Protein AF-A0A3N2P5W1-F1 (afdb_monomer_lite)

Radius of gyration: 29.08 Å; chains: 1; bounding box: 72×77×78 Å

Foldseek 3Di:
DDDDDDFFFDKDFDPQDRLQQWHFDFDPQQQQALDQEREPPPDDDRHQGNCLFPQCNRPRTHTGGDPLQNSRSMFGLWAKEKEAELQALFIFIDIDAQPPADKAQDPPVPRQWIWGFCQVVLVVRCVLQLFQDKAWLVDGDDSRDDTQTFPNPADPPDDSVVNRVRSSNSSSSCRLNRYTYIHGYNDHDDDDDLQVLVLLVLLLCLLQVWKWKWWWFQDPVGTFIATATEHAPFFDDLDRPDTDPDDSCNSPRQDPLNRHACRLVRLLQPFAFAFDPPDDGAFAGDRDDPVVVRVQQVCLQADPVPRHGARGKMWIRARNDTDIWHKHFPAWDWDWDQDSRSHIYTYTGTGIGTPDGDDDGPRGHGTFDWDFDPQQDPPDQKGFDPQDPPPDQRDCCPPQCNRPRIHHDPAADPQQSPSRIQTQKAWEWEDQSHFKIKIWIWHADPFAIKIWIWIWTQDPVSTIDTDDTDIDTDGHDQFDFQDADPVRWTKGADDPSQAQQVCLVVVPAGLLLKAFSHPGHGDDLCSNRVMDTDPDPPPRSSSRSLRVQQRSGRSRYTYIHNDQQPRHAPQSVCLNLVLVQKKKKKKKAAQPVCPSVSVDDHGMAIAMEIAHAPPDDDHDDVRHRRDVSRRRVVRSSCVSVRLSRNADSPSRDDRDRGGCSPTDDAPRCVVLNVVVNVVVHPWMWMWMDGHQKIWIWTQDPVGIDTQAIDSYSVVRVVVVVD

Secondary structure (DSSP, 8-state):
------SSS-EEE-TTTTTSSEEEEEPHHHHH-S-SEEE--TTPPP-SPPTT-TTTTTSSEEEEE-GGGTTSSEEE--EEEEEEETTT--EEEEEE-TTSS--EE-GGGTSSSEEE--HHHHHHHHHHTT-SEEEESSSTT-TT---EEPPTT--TTS-HHHHHHHHHHHHHHTGGGSEEEEEEESSPPPP--HHHHHHHHHHHHHHHT-EEEEEEEEETTEEEEEEEEE-TTPPPPS---S-BSSHHHHHHHS-HHHHHTTHHHHTTTSPPEEEPTT----SSPPP--HHHHHHHHHHHTB-TTT--B-SEEEEEEETTEEEEEEEEEEEEEEEEEE-TTSPEEEEEEEEEEESSPPPPPTTEEEEPPEEEPTTB-SSSSEEE-TTS-TTSPPPTT-TTTTTSSEEE-SS--TTTTT--EEES-EEEEEE-SSSEEEEEEEEE-SSEEEEEEEEEEE-TTS-EEEEEEEEEEEE---PPEEEE-TTSPEEEE--GGG-GGGGGGGGTS-GGGEEETTTTPBPPHHHHHTEEE-SSTTS-HHHHHHHHHHTT-GGGEEEEEE-------HHHHHHHHHHTT-EEEEEEEE-GGGTT-TTS--SEEEEEEEE-TTPPP---SS--BSSHHHHHHHHHHTHHHHHHTTS-SSTTSPPP--EESSPPP---HHHHHHHHHHHTTTS-EEEEEETTEEEEEEE-SS-EEEEEEESSHHHHHHHTT-

Structure (mmCIF, N/CA/C/O backbone):
data_AF-A0A3N2P5W1-F1
#
_entry.id   AF-A0A3N2P5W1-F1
#
loop_
_atom_site.group_PDB
_atom_site.id
_atom_site.type_symbol
_atom_site.label_atom_id
_atom_site.label_alt_id
_atom_site.label_comp_id
_atom_site.label_asym_id
_atom_site.label_entity_id
_atom_site.label_seq_id
_atom_site.pdbx_PDB_ins_code
_atom_site.Cartn_x
_atom_site.Cartn_y
_atom_site.Cartn_z
_atom_site.occupancy
_atom_site.B_iso_or_equiv
_atom_site.auth_seq_id
_atom_site.auth_comp_id
_atom_site.auth_asym_id
_atom_site.auth_atom_id
_atom_site.pdbx_PDB_model_num
ATOM 1 N N . MET A 1 1 ? 8.142 -7.624 -35.725 1.00 35.59 1 MET A N 1
ATOM 2 C CA . MET A 1 1 ? 9.395 -7.797 -36.490 1.00 35.59 1 MET A CA 1
ATOM 3 C C . MET A 1 1 ? 10.245 -8.827 -35.766 1.00 35.59 1 MET A C 1
ATOM 5 O O . MET A 1 1 ? 10.640 -8.575 -34.638 1.00 35.59 1 MET A O 1
ATOM 9 N N . THR A 1 2 ? 10.423 -10.011 -36.344 1.00 38.66 2 THR A N 1
ATOM 10 C CA . THR A 1 2 ? 11.140 -11.145 -35.737 1.00 38.66 2 THR A CA 1
ATOM 11 C C . THR A 1 2 ? 12.402 -11.414 -36.553 1.00 38.66 2 THR A C 1
ATOM 13 O O . THR A 1 2 ? 12.304 -11.964 -37.647 1.00 38.66 2 THR A O 1
ATOM 16 N N . GLY A 1 3 ? 13.564 -10.981 -36.061 1.00 31.95 3 GLY A N 1
ATOM 17 C CA . GLY A 1 3 ? 14.859 -11.426 -36.583 1.00 31.95 3 GLY A CA 1
ATOM 18 C C . GLY A 1 3 ? 15.186 -12.828 -36.063 1.00 31.95 3 GLY A C 1
ATOM 19 O O . GLY A 1 3 ? 14.864 -13.141 -34.916 1.00 31.95 3 GLY A O 1
ATOM 20 N N . GLU A 1 4 ? 15.774 -13.669 -36.916 1.00 35.03 4 GLU A N 1
ATOM 21 C CA . GLU A 1 4 ? 16.255 -15.012 -36.570 1.00 35.03 4 GLU A CA 1
ATOM 22 C C . GLU A 1 4 ? 17.248 -14.961 -35.399 1.00 35.03 4 GLU A C 1
ATOM 24 O O . GLU A 1 4 ? 18.178 -14.154 -35.380 1.00 35.03 4 GLU A O 1
ATOM 29 N N . ALA A 1 5 ? 17.018 -15.815 -34.400 1.00 38.22 5 ALA A N 1
ATOM 30 C CA . ALA A 1 5 ? 17.811 -15.893 -33.181 1.00 38.22 5 ALA A CA 1
ATOM 31 C C . ALA A 1 5 ? 19.164 -16.577 -33.445 1.00 38.22 5 ALA A C 1
ATOM 33 O O . ALA A 1 5 ? 19.207 -17.772 -33.730 1.00 38.22 5 ALA A O 1
ATOM 34 N N . SER A 1 6 ? 20.263 -15.832 -33.307 1.00 40.81 6 SER A N 1
ATOM 35 C CA . SER A 1 6 ? 21.583 -16.411 -33.042 1.00 40.81 6 SER A CA 1
ATOM 36 C C . SER A 1 6 ? 21.656 -16.950 -31.606 1.00 40.81 6 SER A C 1
ATOM 38 O O . SER A 1 6 ? 20.957 -16.444 -30.729 1.00 40.81 6 SER A O 1
ATOM 40 N N . ASP A 1 7 ? 22.525 -17.941 -31.384 1.00 55.56 7 ASP A N 1
ATOM 41 C CA . ASP A 1 7 ? 22.928 -18.546 -30.102 1.00 55.56 7 ASP A CA 1
ATOM 42 C C . ASP A 1 7 ? 22.951 -17.565 -28.906 1.00 55.56 7 ASP A C 1
ATOM 44 O O . ASP A 1 7 ? 23.945 -16.887 -28.660 1.00 55.56 7 ASP A O 1
ATOM 48 N N . GLY A 1 8 ? 21.864 -17.512 -28.129 1.00 65.12 8 GLY A N 1
ATOM 49 C CA . GLY A 1 8 ? 21.804 -16.804 -26.842 1.00 65.12 8 GLY A CA 1
ATOM 50 C C . GLY A 1 8 ? 21.804 -15.261 -26.901 1.00 65.12 8 GLY A C 1
ATOM 51 O O . GLY A 1 8 ? 22.108 -14.642 -27.922 1.00 65.12 8 GLY A O 1
ATOM 52 N N . PRO A 1 9 ? 21.408 -14.590 -25.801 1.00 80.12 9 PRO A N 1
ATOM 53 C CA . PRO A 1 9 ? 21.517 -13.138 -25.685 1.00 80.12 9 PRO A CA 1
ATOM 54 C C . PRO A 1 9 ? 22.999 -12.716 -25.650 1.00 80.12 9 PRO A C 1
ATOM 56 O O . PRO A 1 9 ? 23.817 -13.434 -25.074 1.00 80.12 9 PRO A O 1
ATOM 59 N N . PRO A 1 10 ? 23.379 -11.541 -26.188 1.00 88.62 10 PRO A N 1
ATOM 60 C CA . PRO A 1 10 ? 24.754 -11.071 -26.075 1.00 88.62 10 PRO A CA 1
ATOM 61 C C . PRO A 1 10 ? 25.145 -10.909 -24.604 1.00 88.62 10 PRO A C 1
ATOM 63 O O . PRO A 1 10 ? 24.388 -10.351 -23.806 1.00 88.62 10 PRO A O 1
ATOM 66 N N . VAL A 1 11 ? 26.336 -11.380 -24.246 1.00 92.00 11 VAL A N 1
ATOM 67 C CA . VAL A 1 11 ? 26.867 -11.282 -22.885 1.00 92.00 11 VAL A CA 1
ATOM 68 C C . VAL A 1 11 ? 28.130 -10.436 -22.896 1.00 92.00 11 VAL A C 1
ATOM 70 O O . VAL A 1 11 ? 29.048 -10.680 -23.675 1.00 92.00 11 VAL A O 1
ATOM 73 N N . VAL A 1 12 ? 28.186 -9.453 -22.003 1.00 92.38 12 VAL A N 1
ATOM 74 C CA . VAL A 1 12 ? 29.345 -8.576 -21.814 1.00 92.38 12 VAL A CA 1
ATOM 75 C C . VAL A 1 12 ? 30.035 -8.887 -20.490 1.00 92.38 12 VAL A C 1
ATOM 77 O O . VAL A 1 12 ? 29.418 -9.403 -19.553 1.00 92.38 12 VAL A O 1
ATOM 80 N N . LEU A 1 13 ? 31.324 -8.563 -20.387 1.00 92.81 13 LEU A N 1
ATOM 81 C CA . LEU A 1 13 ? 32.002 -8.555 -19.093 1.00 92.81 13 LEU A CA 1
ATOM 82 C C . LEU A 1 13 ? 31.362 -7.492 -18.203 1.00 92.81 13 LEU A C 1
ATOM 84 O O . LEU A 1 13 ? 31.030 -6.403 -18.664 1.00 92.81 13 LEU A O 1
ATOM 88 N N . CYS A 1 14 ? 31.167 -7.813 -16.927 1.00 89.19 14 CYS A N 1
ATOM 89 C CA . CYS A 1 14 ? 30.630 -6.859 -15.972 1.00 89.19 14 CYS A CA 1
ATOM 90 C C . CYS A 1 14 ? 31.657 -5.737 -15.749 1.00 89.19 14 CYS A C 1
ATOM 92 O O . CYS A 1 14 ? 32.691 -6.009 -15.137 1.00 89.19 14 CYS A O 1
ATOM 94 N N . PRO A 1 15 ? 31.375 -4.485 -16.156 1.00 84.88 15 PRO A N 1
ATOM 95 C CA . PRO A 1 15 ? 32.324 -3.386 -15.978 1.00 84.88 15 PRO A CA 1
ATOM 96 C C . PRO A 1 15 ? 32.477 -2.983 -14.505 1.00 84.88 15 PRO A C 1
ATOM 98 O O . PRO A 1 15 ? 33.428 -2.313 -14.139 1.00 84.88 15 PRO A O 1
ATOM 101 N N . SER A 1 16 ? 31.541 -3.380 -13.634 1.00 84.88 16 SER A N 1
ATOM 102 C CA . SER A 1 16 ? 31.620 -3.087 -12.197 1.00 84.88 16 SER A CA 1
ATOM 103 C C . SER A 1 16 ? 32.620 -3.973 -11.449 1.00 84.88 16 SER A C 1
ATOM 105 O O . SER A 1 16 ? 32.934 -3.677 -10.301 1.00 84.88 16 SER A O 1
ATOM 107 N N . CYS A 1 17 ? 33.060 -5.087 -12.039 1.00 88.38 17 CYS A N 1
ATOM 108 C CA . CYS A 1 17 ? 33.996 -6.016 -11.400 1.00 88.38 17 CYS A CA 1
ATOM 109 C C . CYS A 1 17 ? 35.037 -6.589 -12.366 1.00 88.38 17 CYS A C 1
ATOM 111 O O . CYS A 1 17 ? 35.648 -7.605 -12.047 1.00 88.38 17 CYS A O 1
ATOM 113 N N . ASP A 1 18 ? 35.155 -6.029 -13.570 1.00 88.12 18 ASP A N 1
ATOM 114 C CA . ASP A 1 18 ? 36.065 -6.475 -14.629 1.00 88.12 18 ASP A CA 1
ATOM 115 C C . ASP A 1 18 ? 36.065 -7.996 -14.865 1.00 88.12 18 ASP A C 1
ATOM 117 O O . ASP A 1 18 ? 37.100 -8.620 -15.082 1.00 88.12 18 ASP A O 1
ATOM 121 N N . GLY A 1 19 ? 34.891 -8.631 -14.790 1.00 89.44 19 GLY A N 1
ATOM 122 C CA . GLY A 1 19 ? 34.777 -10.081 -14.994 1.00 89.44 19 GLY A CA 1
ATOM 123 C C . GLY A 1 19 ? 35.005 -10.965 -13.764 1.00 89.44 19 GLY A C 1
ATOM 124 O O . GLY A 1 19 ? 34.751 -12.162 -13.844 1.00 89.44 19 GLY A O 1
ATOM 125 N N . LEU A 1 20 ? 35.424 -10.416 -12.621 1.00 89.44 20 LEU A N 1
ATOM 126 C CA . LEU A 1 20 ? 35.848 -11.212 -11.459 1.00 89.44 20 LEU A CA 1
ATOM 127 C C . LEU A 1 20 ? 34.698 -11.778 -10.608 1.00 89.44 20 LEU A C 1
ATOM 129 O O . LEU A 1 20 ? 34.925 -12.640 -9.766 1.00 89.44 20 LEU A O 1
ATOM 133 N N . GLY A 1 21 ? 33.470 -11.275 -10.767 1.00 87.50 21 GLY A N 1
ATOM 134 C CA . GLY A 1 21 ? 32.312 -11.657 -9.939 1.00 87.50 21 GLY A CA 1
ATOM 135 C C . GLY A 1 21 ? 32.306 -11.036 -8.533 1.00 87.50 21 GLY A C 1
ATOM 136 O O . GLY A 1 21 ? 31.271 -10.961 -7.874 1.00 87.50 21 GLY A O 1
ATOM 137 N N . PHE A 1 22 ? 33.420 -10.470 -8.096 1.00 89.62 22 PHE A N 1
ATOM 138 C CA . PHE A 1 22 ? 33.526 -9.648 -6.899 1.00 89.62 22 PHE A CA 1
ATOM 139 C C . PHE A 1 22 ? 34.352 -8.407 -7.220 1.00 89.62 22 PHE A C 1
ATOM 141 O O . PHE A 1 22 ? 35.153 -8.409 -8.152 1.00 89.62 22 PHE A O 1
ATOM 148 N N . ALA A 1 23 ? 34.147 -7.339 -6.463 1.00 86.81 23 ALA A N 1
ATOM 149 C CA . ALA A 1 23 ? 34.974 -6.147 -6.556 1.00 86.81 23 ALA A CA 1
ATOM 150 C C . ALA A 1 23 ? 35.636 -5.900 -5.203 1.00 86.81 23 ALA A C 1
ATOM 152 O O . ALA A 1 23 ? 35.011 -6.072 -4.153 1.00 86.81 23 ALA A O 1
ATOM 153 N N . LEU A 1 24 ? 36.901 -5.482 -5.233 1.00 86.88 24 LEU A N 1
ATOM 154 C CA . LEU A 1 24 ? 37.509 -4.844 -4.075 1.00 86.88 24 LEU A CA 1
ATOM 155 C C . LEU A 1 24 ? 36.925 -3.444 -3.992 1.00 86.88 24 LEU A C 1
ATOM 157 O O . LEU A 1 24 ? 37.276 -2.557 -4.767 1.00 86.88 24 LEU A O 1
ATOM 161 N N . VAL A 1 25 ? 35.985 -3.272 -3.076 1.00 86.75 25 VAL A N 1
ATOM 162 C CA . VAL A 1 25 ? 35.401 -1.967 -2.800 1.00 86.75 25 VAL A CA 1
ATOM 163 C C . VAL A 1 25 ? 36.082 -1.386 -1.577 1.00 86.75 25 VAL A C 1
ATOM 165 O O . VAL A 1 25 ? 36.523 -2.112 -0.678 1.00 86.75 25 VAL A O 1
ATOM 168 N N . ALA A 1 26 ? 36.166 -0.059 -1.534 1.00 87.75 26 ALA A N 1
ATOM 169 C CA . ALA A 1 26 ? 36.530 0.625 -0.309 1.00 87.75 26 ALA A CA 1
ATOM 170 C C . ALA A 1 26 ? 35.594 0.141 0.807 1.00 87.75 26 ALA A C 1
ATOM 172 O O . ALA A 1 26 ? 34.369 0.141 0.652 1.00 87.75 26 ALA A O 1
ATOM 173 N N . CYS A 1 27 ? 36.172 -0.315 1.918 1.00 87.12 27 CYS A N 1
ATOM 174 C CA . CYS A 1 27 ? 35.381 -0.675 3.079 1.00 87.12 27 CYS A CA 1
ATOM 175 C C . CYS A 1 27 ? 34.588 0.558 3.498 1.00 87.12 27 CYS A C 1
ATOM 177 O O . CYS A 1 27 ? 35.136 1.658 3.532 1.00 87.12 27 CYS A O 1
ATOM 179 N N . ARG A 1 28 ? 33.320 0.382 3.878 1.00 86.25 28 ARG A N 1
ATOM 180 C CA . ARG A 1 28 ? 32.465 1.481 4.348 1.00 86.25 28 ARG A CA 1
ATOM 181 C C . ARG A 1 28 ? 33.128 2.306 5.463 1.00 86.25 28 ARG A C 1
ATOM 183 O O . ARG A 1 28 ? 32.796 3.475 5.640 1.00 86.25 28 ARG A O 1
ATOM 190 N N . CYS A 1 29 ? 34.094 1.728 6.186 1.00 88.19 29 CYS A N 1
ATOM 191 C CA . CYS A 1 29 ? 34.827 2.442 7.218 1.00 88.19 29 CYS A CA 1
ATOM 192 C C . CYS A 1 29 ? 35.694 3.597 6.717 1.00 88.19 29 CYS A C 1
ATOM 194 O O . CYS A 1 29 ? 35.937 4.543 7.463 1.00 88.19 29 CYS A O 1
ATOM 196 N N . THR A 1 30 ? 36.141 3.556 5.462 1.00 88.56 30 THR A N 1
ATOM 197 C CA . THR A 1 30 ? 36.951 4.630 4.877 1.00 88.56 30 THR A CA 1
ATOM 198 C C . THR A 1 30 ? 36.124 5.898 4.673 1.00 88.56 30 THR A C 1
ATOM 200 O O . THR A 1 30 ? 36.656 6.992 4.825 1.00 88.56 30 THR A O 1
ATOM 203 N N . SER A 1 31 ? 34.807 5.793 4.449 1.00 83.81 31 SER A N 1
ATOM 204 C CA . SER A 1 31 ? 33.895 6.950 4.428 1.00 83.81 31 SER A CA 1
ATOM 205 C C . SER A 1 31 ? 33.865 7.690 5.771 1.00 83.81 31 SER A C 1
ATOM 207 O O . SER A 1 31 ? 33.692 8.906 5.816 1.00 83.81 31 SER A O 1
ATOM 209 N N . GLY A 1 32 ? 34.049 6.959 6.874 1.00 78.81 32 GLY A N 1
ATOM 210 C CA . GLY A 1 32 ? 34.134 7.516 8.223 1.00 78.81 32 GLY A CA 1
ATOM 211 C C . GLY A 1 32 ? 35.519 8.000 8.640 1.00 78.81 32 GLY A C 1
ATOM 212 O O . GLY A 1 32 ? 35.644 8.793 9.580 1.00 78.81 32 GLY A O 1
ATOM 213 N N . GLY A 1 33 ? 36.555 7.529 7.948 1.00 85.06 33 GLY A N 1
ATOM 214 C CA . GLY A 1 33 ? 37.940 7.667 8.373 1.00 85.06 33 GLY A CA 1
ATOM 215 C C . GLY A 1 33 ? 38.265 6.810 9.607 1.00 85.06 33 GLY A C 1
ATOM 216 O O . GLY A 1 33 ? 37.444 6.020 10.077 1.00 85.06 33 GLY A O 1
ATOM 217 N N . ASN A 1 34 ? 39.436 7.033 10.210 1.00 87.94 34 ASN A N 1
ATOM 218 C CA . ASN A 1 34 ? 39.862 6.358 11.440 1.00 87.94 34 ASN A CA 1
ATOM 219 C C . ASN A 1 34 ? 39.206 6.938 12.712 1.00 87.94 34 ASN A C 1
ATOM 221 O O . ASN A 1 34 ? 39.876 7.358 13.654 1.00 87.94 34 ASN A O 1
ATOM 225 N N . ARG A 1 35 ? 37.874 7.052 12.718 1.00 86.56 35 ARG A N 1
ATOM 226 C CA . ARG A 1 35 ? 37.092 7.596 13.837 1.00 86.56 35 ARG A CA 1
ATOM 227 C C . ARG A 1 35 ? 35.973 6.642 14.217 1.00 86.56 35 ARG A C 1
ATOM 229 O O . ARG A 1 35 ? 35.259 6.163 13.343 1.00 86.56 35 ARG A O 1
ATOM 236 N N . LEU A 1 36 ? 35.763 6.464 15.520 1.00 86.31 36 LEU A N 1
ATOM 237 C CA . LEU A 1 36 ? 34.619 5.711 16.036 1.00 86.31 36 LEU A CA 1
ATOM 238 C C . LEU A 1 36 ? 33.291 6.442 15.775 1.00 86.31 36 LEU A C 1
ATOM 240 O O . LEU A 1 36 ? 32.319 5.805 15.402 1.00 86.31 36 LEU A O 1
ATOM 244 N N . LEU A 1 37 ? 33.237 7.770 15.948 1.00 87.50 37 LEU A N 1
ATOM 245 C CA . LEU A 1 37 ? 32.033 8.577 15.707 1.00 87.50 37 LEU A CA 1
ATOM 246 C C . LEU A 1 37 ? 32.156 9.363 14.393 1.00 87.50 37 LEU A C 1
ATOM 248 O O . LEU A 1 37 ? 33.033 10.220 14.254 1.00 87.50 37 LEU A O 1
ATOM 252 N N . ILE A 1 38 ? 31.243 9.101 13.459 1.00 85.19 38 ILE A N 1
ATOM 253 C CA . ILE A 1 38 ? 31.180 9.726 12.133 1.00 85.19 38 ILE A CA 1
ATOM 254 C C . ILE A 1 38 ? 29.942 10.616 12.063 1.00 85.19 38 ILE A C 1
ATOM 256 O O . ILE A 1 38 ? 28.862 10.196 12.464 1.00 85.19 38 ILE A O 1
ATOM 260 N N . THR A 1 39 ? 30.062 11.822 11.516 1.00 78.50 39 THR A N 1
ATOM 261 C CA . THR A 1 39 ? 28.904 12.639 11.128 1.00 78.50 39 THR A CA 1
ATOM 262 C C . THR A 1 39 ? 28.590 12.377 9.657 1.00 78.50 39 THR A C 1
ATOM 264 O O . THR A 1 39 ? 29.502 12.454 8.836 1.00 78.50 39 THR A O 1
ATOM 267 N N . ASP A 1 40 ? 27.333 12.056 9.339 1.00 67.88 40 ASP A N 1
ATOM 268 C CA . ASP A 1 40 ? 26.826 11.771 7.983 1.00 67.88 40 ASP A CA 1
ATOM 269 C C . ASP A 1 40 ? 26.796 13.064 7.134 1.00 67.88 40 ASP A C 1
ATOM 271 O O . ASP A 1 40 ? 25.734 13.617 6.860 1.00 67.88 40 ASP A O 1
ATOM 275 N N . ASP A 1 41 ? 27.973 13.600 6.795 1.00 61.09 41 ASP A N 1
ATOM 276 C CA . ASP A 1 41 ? 28.157 14.543 5.687 1.00 61.09 41 ASP A CA 1
ATOM 277 C C . ASP A 1 41 ? 28.404 13.701 4.432 1.00 61.09 41 ASP A C 1
ATOM 279 O O . ASP A 1 41 ? 29.437 13.039 4.313 1.00 61.09 41 ASP A O 1
ATOM 283 N N . VAL A 1 42 ? 27.432 13.705 3.521 1.00 51.91 42 VAL A N 1
ATOM 284 C CA . VAL A 1 42 ? 27.269 12.708 2.446 1.00 51.91 42 VAL A CA 1
ATOM 285 C C . VAL A 1 42 ? 28.393 12.739 1.388 1.00 51.91 42 VAL A C 1
ATOM 287 O O . VAL A 1 42 ? 28.522 11.796 0.619 1.00 51.91 42 VAL A O 1
ATOM 290 N N . ASP A 1 43 ? 29.284 13.736 1.414 1.00 54.59 43 ASP A N 1
ATOM 291 C CA . ASP A 1 43 ? 30.305 13.960 0.376 1.00 54.59 43 ASP A CA 1
ATOM 292 C C . ASP A 1 43 ? 31.754 14.006 0.900 1.00 54.59 43 ASP A C 1
ATOM 294 O O . ASP A 1 43 ? 32.600 14.733 0.369 1.00 54.59 43 ASP A O 1
ATOM 298 N N . ARG A 1 44 ? 32.096 13.253 1.957 1.00 62.31 44 ARG A N 1
ATOM 299 C CA . ARG A 1 44 ? 33.512 13.148 2.355 1.00 62.31 44 ARG A CA 1
ATOM 300 C C . ARG A 1 44 ? 34.294 12.200 1.439 1.00 62.31 44 ARG A C 1
ATOM 302 O O . ARG A 1 44 ? 33.867 11.062 1.244 1.00 62.31 44 ARG A O 1
ATOM 309 N N . PRO A 1 45 ? 35.471 12.618 0.931 1.00 64.19 45 PRO A N 1
ATOM 310 C CA . PRO A 1 45 ? 36.381 11.695 0.266 1.00 64.19 45 PRO A CA 1
ATOM 311 C C . PRO A 1 45 ? 36.803 10.588 1.239 1.00 64.19 45 PRO A C 1
ATOM 313 O O . PRO A 1 45 ? 36.868 10.812 2.451 1.00 64.19 45 PRO A O 1
ATOM 316 N N . ALA A 1 46 ? 37.092 9.400 0.704 1.00 68.25 46 ALA A N 1
ATOM 317 C CA . ALA A 1 46 ? 37.563 8.269 1.496 1.00 68.25 46 ALA A CA 1
ATOM 318 C C . ALA A 1 46 ? 38.794 8.674 2.330 1.00 68.25 46 ALA A C 1
ATOM 320 O O . ALA A 1 46 ? 39.803 9.122 1.786 1.00 68.25 46 ALA A O 1
ATOM 321 N N . GLY A 1 47 ? 38.682 8.551 3.652 1.00 75.44 47 GLY A N 1
ATOM 322 C CA . GLY A 1 47 ? 39.764 8.776 4.604 1.00 75.44 47 GLY A CA 1
ATOM 323 C C . GLY A 1 47 ? 40.517 7.489 4.942 1.00 75.44 47 GLY A C 1
ATOM 324 O O . GLY A 1 47 ? 40.212 6.413 4.425 1.00 75.44 47 GLY A O 1
ATOM 325 N N . GLU A 1 48 ? 41.492 7.600 5.849 1.00 86.88 48 GLU A N 1
ATOM 326 C CA . GLU A 1 48 ? 42.204 6.440 6.402 1.00 86.88 48 GLU A CA 1
ATOM 327 C C . GLU A 1 48 ? 41.220 5.419 6.993 1.00 86.88 48 GLU A C 1
ATOM 329 O O . GLU A 1 48 ? 40.247 5.816 7.636 1.00 86.88 48 GLU A O 1
ATOM 334 N N . PRO A 1 49 ? 41.439 4.111 6.800 1.00 88.94 49 PRO A N 1
ATOM 335 C CA . PRO A 1 49 ? 40.536 3.099 7.324 1.00 88.94 49 PRO A CA 1
ATOM 336 C C . PRO A 1 49 ? 40.469 3.112 8.850 1.00 88.94 49 PRO A C 1
ATOM 338 O O . PRO A 1 49 ? 41.434 3.447 9.536 1.00 88.94 49 PRO A O 1
ATOM 341 N N . TYR A 1 50 ? 39.314 2.718 9.382 1.00 92.00 50 TYR A N 1
ATOM 342 C CA . TYR A 1 50 ? 39.145 2.547 10.817 1.00 92.00 50 TYR A CA 1
ATOM 343 C C . TYR A 1 50 ? 39.941 1.342 11.298 1.00 92.00 50 TYR A C 1
ATOM 345 O O . TYR A 1 50 ? 39.720 0.233 10.816 1.00 92.00 50 TYR A O 1
ATOM 353 N N . GLN A 1 51 ? 40.877 1.577 12.218 1.00 90.19 51 GLN A N 1
ATOM 354 C CA . GLN A 1 51 ? 41.830 0.561 12.672 1.00 90.19 51 GLN A CA 1
ATOM 355 C C . GLN A 1 51 ? 41.134 -0.647 13.304 1.00 90.19 51 GLN A C 1
ATOM 357 O O . GLN A 1 51 ? 41.533 -1.775 13.038 1.00 90.19 51 GLN A O 1
ATOM 362 N N . ASP A 1 52 ? 40.044 -0.416 14.036 1.00 91.12 52 ASP A N 1
ATOM 363 C CA . ASP A 1 52 ? 39.259 -1.473 14.683 1.00 91.12 52 ASP A CA 1
ATOM 364 C C . ASP A 1 52 ? 38.057 -1.908 13.824 1.00 91.12 52 ASP A C 1
ATOM 366 O O . ASP A 1 52 ? 37.015 -2.305 14.343 1.00 91.12 52 ASP A O 1
ATOM 370 N N . CYS A 1 53 ? 38.141 -1.763 12.496 1.00 89.88 53 CYS A N 1
ATOM 371 C CA . CYS A 1 53 ? 37.020 -2.092 11.625 1.00 89.88 53 CYS A CA 1
ATOM 372 C C . CYS A 1 53 ? 36.723 -3.594 11.619 1.00 89.88 53 CYS A C 1
ATOM 374 O O . CYS A 1 53 ? 37.475 -4.363 11.031 1.00 89.88 53 CYS A O 1
ATOM 376 N N . GLU A 1 54 ? 35.547 -3.979 12.110 1.00 91.31 54 GLU A N 1
ATOM 377 C CA . GLU A 1 54 ? 35.104 -5.382 12.196 1.00 91.31 54 GLU A CA 1
ATOM 378 C C . GLU A 1 54 ? 34.883 -6.081 10.837 1.00 91.31 54 GLU A C 1
ATOM 380 O O . GLU A 1 54 ? 34.671 -7.290 10.792 1.00 91.31 54 GLU A O 1
ATOM 385 N N . LEU A 1 55 ? 34.899 -5.341 9.719 1.00 90.19 55 LEU A N 1
ATOM 386 C CA . LEU A 1 55 ? 34.735 -5.913 8.372 1.00 90.19 55 LEU A CA 1
ATOM 387 C C . LEU A 1 55 ? 36.042 -6.088 7.604 1.00 90.19 55 LEU A C 1
ATOM 389 O O . LEU A 1 55 ? 36.121 -6.957 6.742 1.00 90.19 55 LEU A O 1
ATOM 393 N N . CYS A 1 56 ? 37.012 -5.197 7.818 1.00 91.31 56 CYS A N 1
ATOM 394 C CA . CYS A 1 56 ? 38.239 -5.159 7.018 1.00 91.31 56 CYS A CA 1
ATOM 395 C C . CYS A 1 56 ? 39.513 -5.223 7.852 1.00 91.31 56 CYS A C 1
ATOM 397 O O . CYS A 1 56 ? 40.589 -5.103 7.276 1.00 91.31 56 CYS A O 1
ATOM 399 N N . ASP A 1 57 ? 39.402 -5.330 9.178 1.00 90.44 57 ASP A N 1
ATOM 400 C CA . ASP A 1 57 ? 40.528 -5.392 10.113 1.00 90.44 57 ASP A CA 1
ATOM 401 C C . ASP A 1 57 ? 41.560 -4.269 9.877 1.00 90.44 57 ASP A C 1
ATOM 403 O O . ASP A 1 57 ? 42.771 -4.478 9.883 1.00 90.44 57 ASP A O 1
ATOM 407 N N . GLY A 1 58 ? 41.071 -3.061 9.570 1.00 88.12 58 GLY A N 1
ATOM 408 C CA . GLY A 1 58 ? 41.904 -1.885 9.300 1.00 88.12 58 GLY A CA 1
ATOM 409 C C . GLY A 1 58 ? 42.540 -1.813 7.904 1.00 88.12 58 GLY A C 1
ATOM 410 O O . GLY A 1 58 ? 43.220 -0.833 7.610 1.00 88.12 58 GLY A O 1
ATOM 411 N N . VAL A 1 59 ? 42.298 -2.779 7.008 1.00 90.94 59 VAL A N 1
ATOM 412 C CA . VAL A 1 59 ? 42.852 -2.795 5.634 1.00 90.94 59 VAL A CA 1
ATOM 413 C C . VAL A 1 59 ? 42.213 -1.729 4.733 1.00 90.94 59 VAL A C 1
ATOM 415 O O . VAL A 1 59 ? 42.833 -1.238 3.792 1.00 90.94 59 VAL A O 1
ATOM 418 N N . GLY A 1 60 ? 40.959 -1.356 4.999 1.00 87.94 60 GLY A N 1
ATOM 419 C CA . GLY A 1 60 ? 40.237 -0.325 4.244 1.00 87.94 60 GLY A CA 1
ATOM 420 C C . GLY A 1 60 ? 39.619 -0.775 2.928 1.00 87.94 60 GLY A C 1
ATOM 421 O O . GLY A 1 60 ? 38.977 0.025 2.250 1.00 87.94 60 GLY A O 1
ATOM 422 N N . THR A 1 61 ? 39.735 -2.052 2.583 1.00 90.12 61 THR A N 1
ATOM 423 C CA . THR A 1 61 ? 39.047 -2.662 1.441 1.00 90.12 61 THR A CA 1
ATOM 424 C C . THR A 1 61 ? 38.407 -3.972 1.869 1.00 90.12 61 THR A C 1
ATOM 426 O O . THR A 1 61 ? 38.894 -4.640 2.778 1.00 90.12 61 THR A O 1
ATOM 429 N N . VAL A 1 62 ? 37.289 -4.318 1.239 1.00 90.19 62 VAL A N 1
ATOM 430 C CA . VAL A 1 62 ? 36.622 -5.611 1.425 1.00 90.19 62 VAL A CA 1
ATOM 431 C C . VAL A 1 62 ? 36.272 -6.192 0.065 1.00 90.19 62 VAL A C 1
ATOM 433 O O . VAL A 1 62 ? 35.930 -5.461 -0.868 1.00 90.19 62 VAL A O 1
ATOM 436 N N . GLY A 1 63 ? 36.344 -7.516 -0.050 1.00 88.56 63 GLY A N 1
ATOM 437 C CA . GLY A 1 63 ? 35.754 -8.213 -1.184 1.00 88.56 63 GLY A CA 1
ATOM 438 C C . GLY A 1 63 ? 34.238 -8.160 -1.057 1.00 88.56 63 GLY A C 1
ATOM 439 O O . GLY A 1 63 ? 33.679 -8.761 -0.143 1.00 88.56 63 GLY A O 1
ATOM 440 N N . ALA A 1 64 ? 33.573 -7.436 -1.954 1.00 86.38 64 ALA A N 1
ATOM 441 C CA . ALA A 1 64 ? 32.120 -7.419 -2.026 1.00 86.38 64 ALA A CA 1
ATOM 442 C C . ALA A 1 64 ? 31.650 -8.237 -3.235 1.00 86.38 64 ALA A C 1
ATOM 444 O O . ALA A 1 64 ? 32.211 -8.084 -4.329 1.00 86.38 64 ALA A O 1
ATOM 445 N N . PRO A 1 65 ? 30.611 -9.078 -3.079 1.00 88.19 65 PRO A N 1
ATOM 446 C CA . PRO A 1 65 ? 29.993 -9.730 -4.222 1.00 88.19 65 PRO A CA 1
ATOM 447 C C . PRO A 1 65 ? 29.499 -8.659 -5.195 1.00 88.19 65 PRO A C 1
ATOM 449 O O . PRO A 1 65 ? 28.875 -7.673 -4.796 1.00 88.19 65 PRO A O 1
ATOM 452 N N . CYS A 1 66 ? 29.775 -8.827 -6.487 1.00 86.81 66 CYS A N 1
ATOM 453 C CA . CYS A 1 66 ? 29.315 -7.858 -7.468 1.00 86.81 66 CYS A CA 1
ATOM 454 C C . CYS A 1 66 ? 27.802 -8.017 -7.667 1.00 86.81 66 CYS A C 1
ATOM 456 O O . CYS A 1 66 ? 27.344 -8.921 -8.370 1.00 86.81 66 CYS A O 1
ATOM 458 N N . HIS A 1 67 ? 27.016 -7.130 -7.050 1.00 84.06 67 HIS A N 1
ATOM 459 C CA . HIS A 1 67 ? 25.554 -7.145 -7.155 1.00 84.06 67 HIS A CA 1
ATOM 460 C C . HIS A 1 67 ? 25.061 -6.863 -8.583 1.00 84.06 67 HIS A C 1
ATOM 462 O O . HIS A 1 67 ? 24.058 -7.440 -8.996 1.00 84.06 67 HIS A O 1
ATOM 468 N N . SER A 1 68 ? 25.798 -6.068 -9.369 1.00 83.12 68 SER A N 1
ATOM 469 C CA . SER A 1 68 ? 25.454 -5.751 -10.764 1.00 83.12 68 SER A CA 1
ATOM 470 C C . SER A 1 68 ? 25.386 -6.992 -11.665 1.00 83.12 68 SER A C 1
ATOM 472 O O . SER A 1 68 ? 24.546 -7.056 -12.562 1.00 83.12 68 SER A O 1
ATOM 474 N N . CYS A 1 69 ? 26.257 -7.983 -11.437 1.00 86.25 69 CYS A N 1
ATOM 475 C CA . CYS A 1 69 ? 26.292 -9.240 -12.197 1.00 86.25 69 CYS A CA 1
ATOM 476 C C . CYS A 1 69 ? 25.889 -10.470 -11.376 1.00 86.25 69 CYS A C 1
ATOM 478 O O . CYS A 1 69 ? 26.072 -11.593 -11.846 1.00 86.25 69 CYS A O 1
ATOM 480 N N . ARG A 1 70 ? 25.390 -10.277 -10.146 1.00 84.62 70 ARG A N 1
ATOM 481 C CA . ARG A 1 70 ? 25.074 -11.358 -9.195 1.00 84.62 70 ARG A CA 1
ATOM 482 C C . ARG A 1 70 ? 26.216 -12.378 -9.063 1.00 84.62 70 ARG A C 1
ATOM 484 O O . ARG A 1 70 ? 25.986 -13.576 -9.015 1.00 84.62 70 ARG A O 1
ATOM 491 N N . GLN A 1 71 ? 27.454 -11.885 -9.007 1.00 89.06 71 GLN A N 1
ATOM 492 C CA . GLN A 1 71 ? 28.691 -12.674 -8.896 1.00 89.06 71 GLN A CA 1
ATOM 493 C C . GLN A 1 71 ? 29.100 -13.524 -10.108 1.00 89.06 71 GLN A C 1
ATOM 495 O O . GLN A 1 71 ? 30.113 -14.213 -10.047 1.00 89.06 71 GLN A O 1
ATOM 500 N N . SER A 1 72 ? 28.401 -13.434 -11.239 1.00 88.25 72 SER A N 1
ATOM 501 C CA . SER A 1 72 ? 28.777 -14.195 -12.442 1.00 88.25 72 SER A CA 1
ATOM 502 C C . SER A 1 72 ? 29.988 -13.621 -13.195 1.00 88.25 72 SER A C 1
ATOM 504 O O . SER A 1 72 ? 30.514 -14.257 -14.103 1.00 88.25 72 SER A O 1
ATOM 506 N N . GLY A 1 73 ? 30.391 -12.379 -12.895 1.00 90.50 73 GLY A N 1
ATOM 507 C CA . GLY A 1 73 ? 31.404 -11.640 -13.662 1.00 90.50 73 GLY A CA 1
ATOM 508 C C . GLY A 1 73 ? 30.924 -11.176 -15.043 1.00 90.50 73 GLY A C 1
ATOM 509 O O . GLY A 1 73 ? 31.574 -10.366 -15.698 1.00 90.50 73 GLY A O 1
ATOM 510 N N . ARG A 1 74 ? 29.748 -11.615 -15.482 1.00 92.31 74 ARG A N 1
ATOM 511 C CA . ARG A 1 74 ? 29.215 -11.398 -16.826 1.00 92.31 74 ARG A CA 1
ATOM 512 C C . ARG A 1 74 ? 27.810 -10.811 -16.731 1.00 92.31 74 ARG A C 1
ATOM 514 O O . ARG A 1 74 ? 27.123 -10.965 -15.729 1.00 92.31 74 ARG A O 1
ATOM 521 N N . ARG A 1 75 ? 27.370 -10.061 -17.735 1.00 91.25 75 ARG A N 1
ATOM 522 C CA . ARG A 1 75 ? 26.027 -9.469 -17.747 1.00 91.25 75 ARG A CA 1
ATOM 523 C C . ARG A 1 75 ? 25.377 -9.694 -19.091 1.00 91.25 75 ARG A C 1
ATOM 525 O O . ARG A 1 75 ? 26.000 -9.519 -20.134 1.00 91.25 75 ARG A O 1
ATOM 532 N N . ARG A 1 76 ? 24.103 -10.050 -19.038 1.00 92.88 76 ARG A N 1
ATOM 533 C CA . ARG A 1 76 ? 23.259 -10.203 -20.210 1.00 92.88 76 ARG A CA 1
ATOM 534 C C . ARG A 1 76 ? 22.863 -8.838 -20.754 1.00 92.88 76 ARG A C 1
ATOM 536 O O . ARG A 1 76 ? 22.317 -8.024 -20.017 1.00 92.88 76 ARG A O 1
ATOM 543 N N . ALA A 1 77 ? 23.090 -8.610 -22.037 1.00 93.94 77 ALA A N 1
ATOM 544 C CA . ALA A 1 77 ? 22.647 -7.422 -22.753 1.00 93.94 77 ALA A CA 1
ATOM 545 C C . ALA A 1 77 ? 21.243 -7.636 -23.335 1.00 93.94 77 ALA A C 1
ATOM 547 O O . ALA A 1 77 ? 21.049 -7.689 -24.551 1.00 93.94 77 ALA A O 1
ATOM 548 N N . GLN A 1 78 ? 20.268 -7.818 -22.446 1.00 93.75 78 GLN A N 1
ATOM 549 C CA . GLN A 1 78 ? 18.879 -8.079 -22.804 1.00 93.75 78 GLN A CA 1
ATOM 550 C C . GLN A 1 78 ? 17.952 -7.323 -21.854 1.00 93.75 78 GLN A C 1
ATOM 552 O O . GLN A 1 78 ? 18.044 -7.497 -20.640 1.00 93.75 78 GLN A O 1
ATOM 557 N N . LEU A 1 79 ? 17.035 -6.539 -22.416 1.00 93.88 79 LEU A N 1
ATOM 558 C CA . LEU A 1 79 ? 15.941 -5.897 -21.695 1.00 93.88 79 LEU A CA 1
ATOM 559 C C . LEU A 1 79 ? 14.611 -6.384 -22.278 1.00 93.88 79 LEU A C 1
ATOM 561 O O . LEU A 1 79 ? 14.373 -6.268 -23.477 1.00 93.88 79 LEU A O 1
ATOM 565 N N . VAL A 1 80 ? 13.730 -6.921 -21.440 1.00 94.88 80 VAL A N 1
ATOM 566 C CA . VAL A 1 80 ? 12.381 -7.333 -21.838 1.00 94.88 80 VAL A CA 1
ATOM 567 C C . VAL A 1 80 ? 11.379 -6.292 -21.367 1.00 94.88 80 VAL A C 1
ATOM 569 O O . VAL A 1 80 ? 11.189 -6.093 -20.168 1.00 94.88 80 VAL A O 1
ATOM 572 N N . LEU A 1 81 ? 10.710 -5.645 -22.317 1.00 94.94 81 LEU A N 1
ATOM 573 C CA . LEU A 1 81 ? 9.585 -4.753 -22.044 1.00 94.94 81 LEU A CA 1
ATOM 574 C C . LEU A 1 81 ? 8.297 -5.542 -22.212 1.00 94.94 81 LEU A C 1
ATOM 576 O O . LEU A 1 81 ? 8.141 -6.226 -23.214 1.00 94.94 81 LEU A O 1
ATOM 580 N N . THR A 1 82 ? 7.386 -5.480 -21.249 1.00 95.44 82 THR A N 1
ATOM 581 C CA . THR A 1 82 ? 6.108 -6.200 -21.303 1.00 95.44 82 THR A CA 1
ATOM 582 C C . THR A 1 82 ? 4.965 -5.260 -20.995 1.00 95.44 82 THR A C 1
ATOM 584 O O . THR A 1 82 ? 4.998 -4.597 -19.965 1.00 95.44 82 THR A O 1
ATOM 587 N N . VAL A 1 83 ? 3.940 -5.240 -21.844 1.00 95.56 83 VAL A N 1
ATOM 588 C CA . VAL A 1 83 ? 2.655 -4.607 -21.535 1.00 95.56 83 VAL A CA 1
ATOM 589 C C . VAL A 1 83 ? 1.626 -5.711 -21.326 1.00 95.56 83 VAL A C 1
ATOM 591 O O . VAL A 1 83 ? 1.482 -6.603 -22.164 1.00 95.56 83 VAL A O 1
ATOM 594 N N . ALA A 1 84 ? 0.928 -5.663 -20.196 1.00 94.56 84 ALA A N 1
ATOM 595 C CA . ALA A 1 84 ? -0.100 -6.627 -19.839 1.00 94.56 84 ALA A CA 1
ATOM 596 C C . ALA A 1 84 ? -1.414 -5.904 -19.536 1.00 94.56 84 ALA A C 1
ATOM 598 O O . ALA A 1 84 ? -1.464 -5.046 -18.657 1.00 94.56 84 ALA A O 1
ATOM 599 N N . ASN A 1 85 ? -2.476 -6.234 -20.265 1.00 93.06 85 ASN A N 1
ATOM 600 C CA . ASN A 1 85 ? -3.796 -5.656 -20.057 1.00 93.06 85 ASN A CA 1
ATOM 601 C C . ASN A 1 85 ? -4.493 -6.372 -18.894 1.00 93.06 85 ASN A C 1
ATOM 603 O O . ASN A 1 85 ? -4.869 -7.537 -19.019 1.00 93.06 85 ASN A O 1
ATOM 607 N N . VAL A 1 86 ? -4.669 -5.683 -17.765 1.00 89.56 86 VAL A N 1
ATOM 608 C CA . VAL A 1 86 ? -5.237 -6.278 -16.542 1.00 89.56 86 VAL A CA 1
ATOM 609 C C . VAL A 1 86 ? -6.723 -6.605 -16.660 1.00 89.56 86 VAL A C 1
ATOM 611 O O . VAL A 1 86 ? -7.213 -7.432 -15.899 1.00 89.56 86 VAL A O 1
ATOM 614 N N . ASP A 1 87 ? -7.425 -5.992 -17.615 1.00 87.44 87 ASP A N 1
ATOM 615 C CA . ASP A 1 87 ? -8.859 -6.215 -17.819 1.00 87.44 87 ASP A CA 1
ATOM 616 C C . ASP A 1 87 ? -9.133 -7.464 -18.676 1.00 87.44 87 ASP A C 1
ATOM 618 O O . ASP A 1 87 ? -10.242 -7.989 -18.667 1.00 87.44 87 ASP A O 1
ATOM 622 N N . THR A 1 88 ? -8.146 -7.926 -19.454 1.00 87.62 88 THR A N 1
ATOM 623 C CA . THR A 1 88 ? -8.310 -9.061 -20.382 1.00 87.62 88 THR A CA 1
ATOM 624 C C . THR A 1 88 ? -7.357 -10.219 -20.095 1.00 87.62 88 THR A C 1
ATOM 626 O O . THR A 1 88 ? -7.657 -11.360 -20.439 1.00 87.62 88 THR A O 1
ATOM 629 N N . GLY A 1 89 ? -6.207 -9.950 -19.472 1.00 89.31 89 GLY A N 1
ATOM 630 C CA . GLY A 1 89 ? -5.097 -10.890 -19.321 1.00 89.31 89 GLY A CA 1
ATOM 631 C C . GLY A 1 89 ? -4.197 -10.989 -20.558 1.00 89.31 89 GLY A C 1
ATOM 632 O O . GLY A 1 89 ? -3.342 -11.873 -20.607 1.00 89.31 89 GLY A O 1
ATOM 633 N N . ALA A 1 90 ? -4.384 -10.130 -21.570 1.00 93.81 90 ALA A N 1
ATOM 634 C CA . ALA A 1 90 ? -3.549 -10.120 -22.771 1.00 93.81 90 ALA A CA 1
ATOM 635 C C . ALA A 1 90 ? -2.152 -9.575 -22.461 1.00 93.81 90 ALA A C 1
ATOM 637 O O . ALA A 1 90 ? -2.010 -8.567 -21.772 1.00 93.81 90 ALA A O 1
ATOM 638 N N . VAL A 1 91 ? -1.121 -10.235 -22.985 1.00 96.00 91 VAL A N 1
ATOM 639 C CA . VAL A 1 91 ? 0.286 -9.902 -22.733 1.00 96.00 91 VAL A CA 1
ATOM 640 C C . VAL A 1 91 ? 1.037 -9.817 -24.052 1.00 96.00 91 VAL A C 1
ATOM 642 O O . VAL A 1 91 ? 0.962 -10.735 -24.869 1.00 96.00 91 VAL A O 1
ATOM 645 N N . ALA A 1 92 ? 1.804 -8.748 -24.232 1.00 97.12 92 ALA A N 1
ATOM 646 C CA . ALA A 1 92 ? 2.765 -8.617 -25.316 1.00 97.12 92 ALA A CA 1
ATOM 647 C C . ALA A 1 92 ? 4.091 -8.111 -24.756 1.00 97.12 92 ALA A C 1
ATOM 649 O O . ALA A 1 92 ? 4.129 -7.145 -23.989 1.00 97.12 92 ALA A O 1
ATOM 650 N N . SER A 1 93 ? 5.182 -8.743 -25.174 1.00 96.88 93 SER A N 1
ATOM 651 C CA . SER A 1 93 ? 6.529 -8.340 -24.781 1.00 96.88 93 SER A CA 1
ATOM 652 C C . SER A 1 93 ? 7.395 -7.974 -25.980 1.00 96.88 93 SER A C 1
ATOM 654 O O . SER A 1 93 ? 7.109 -8.324 -27.119 1.00 96.88 93 SER A O 1
ATOM 656 N N . ALA A 1 94 ? 8.500 -7.287 -25.749 1.00 95.31 94 ALA A N 1
ATOM 657 C CA . ALA A 1 94 ? 9.532 -7.078 -26.748 1.00 95.31 94 ALA A CA 1
ATOM 658 C C . ALA A 1 94 ? 10.892 -7.398 -26.147 1.00 95.31 94 ALA A C 1
ATOM 660 O O . ALA A 1 94 ? 11.171 -7.057 -24.997 1.00 95.31 94 ALA A O 1
ATOM 661 N N . ASN A 1 95 ? 11.727 -8.057 -26.947 1.00 94.94 95 ASN A N 1
ATOM 662 C CA . ASN A 1 95 ? 13.108 -8.330 -26.602 1.00 94.94 95 ASN A CA 1
ATOM 663 C C . ASN A 1 95 ? 13.998 -7.207 -27.134 1.00 94.94 95 ASN A C 1
ATOM 665 O O . ASN A 1 95 ? 14.213 -7.118 -28.342 1.00 94.94 95 ASN A O 1
ATOM 669 N N . VAL A 1 96 ? 14.507 -6.358 -26.251 1.00 94.56 96 VAL A N 1
ATOM 670 C CA . VAL A 1 96 ? 15.433 -5.284 -26.605 1.00 94.56 96 VAL A CA 1
ATOM 671 C C . VAL A 1 96 ? 16.856 -5.800 -26.412 1.00 94.56 96 VAL A C 1
ATOM 673 O O . VAL A 1 96 ? 17.346 -5.949 -25.292 1.00 94.56 96 VAL A O 1
ATOM 676 N N . VAL A 1 97 ? 17.502 -6.092 -27.537 1.00 94.38 97 VAL A N 1
ATOM 677 C CA . VAL A 1 97 ? 18.922 -6.451 -27.656 1.00 94.38 97 VAL A CA 1
ATOM 678 C C . VAL A 1 97 ? 19.605 -5.441 -28.595 1.00 94.38 97 VAL A C 1
ATOM 680 O O . VAL A 1 97 ? 18.896 -4.686 -29.274 1.00 94.38 97 VAL A O 1
ATOM 683 N N . PRO A 1 98 ? 20.950 -5.380 -28.652 1.00 94.19 98 PRO A N 1
ATOM 684 C CA . PRO A 1 98 ? 21.663 -4.461 -29.538 1.00 94.19 98 PRO A CA 1
ATOM 685 C C . PRO A 1 98 ? 21.135 -4.515 -30.974 1.00 94.19 98 PRO A C 1
ATOM 687 O O . PRO A 1 98 ? 21.009 -5.586 -31.565 1.00 94.19 98 PRO A O 1
ATOM 690 N N . GLY A 1 99 ? 20.811 -3.349 -31.522 1.00 90.94 99 GLY A N 1
ATOM 691 C CA . GLY A 1 99 ? 20.287 -3.182 -32.872 1.00 90.94 99 GLY A CA 1
ATOM 692 C C . GLY A 1 99 ? 18.819 -3.409 -33.122 1.00 90.94 99 GLY A C 1
ATOM 693 O O . GLY A 1 99 ? 18.395 -3.222 -34.258 1.00 90.94 99 GLY A O 1
ATOM 694 N N . VAL A 1 100 ? 18.034 -3.742 -32.100 1.00 91.94 100 VAL A N 1
ATOM 695 C CA . VAL A 1 100 ? 16.572 -3.795 -32.241 1.00 91.94 100 VAL A CA 1
ATOM 696 C C . VAL A 1 100 ? 15.957 -2.396 -32.301 1.00 91.94 100 VAL A C 1
ATOM 698 O O . VAL A 1 100 ? 14.988 -2.184 -33.024 1.00 91.94 100 VAL A O 1
ATOM 701 N N . VAL A 1 101 ? 16.510 -1.447 -31.544 1.00 93.31 101 VAL A N 1
ATOM 702 C CA . VAL A 1 101 ? 16.025 -0.063 -31.463 1.00 93.31 101 VAL A CA 1
ATOM 703 C C . VAL A 1 101 ? 17.120 0.863 -31.967 1.00 93.31 101 VAL A C 1
ATOM 705 O O . VAL A 1 101 ? 18.244 0.804 -31.471 1.00 93.31 101 VAL A O 1
ATOM 708 N N . GLU A 1 102 ? 16.787 1.721 -32.930 1.00 93.69 102 GLU A N 1
ATOM 709 C CA . GLU A 1 102 ? 17.732 2.704 -33.455 1.00 93.69 102 GLU A CA 1
ATOM 710 C C . GLU A 1 102 ? 17.984 3.804 -32.407 1.00 93.69 102 GLU A C 1
ATOM 712 O O . GLU A 1 102 ? 17.022 4.422 -31.930 1.00 93.69 102 GLU A O 1
ATOM 717 N N . PRO A 1 103 ? 19.245 4.066 -32.021 1.00 94.81 103 PRO A N 1
ATOM 718 C CA . PRO A 1 103 ? 19.562 5.135 -31.085 1.00 94.81 103 PRO A CA 1
ATOM 719 C C . PRO A 1 103 ? 19.189 6.524 -31.609 1.00 94.81 103 PRO A C 1
ATOM 721 O O . PRO A 1 103 ? 19.312 6.816 -32.796 1.00 94.81 103 PRO A O 1
ATOM 724 N N . ALA A 1 104 ? 18.802 7.415 -30.698 1.00 93.81 104 ALA A N 1
ATOM 725 C CA . ALA A 1 104 ? 18.483 8.809 -31.006 1.00 93.81 104 ALA A CA 1
ATOM 726 C C . ALA A 1 104 ? 19.137 9.771 -29.996 1.00 93.81 104 ALA A C 1
ATOM 728 O O . ALA A 1 104 ? 19.385 9.360 -28.855 1.00 93.81 104 ALA A O 1
ATOM 729 N N . PRO A 1 105 ? 19.393 11.039 -30.375 1.00 92.81 105 PRO A N 1
ATOM 730 C CA . PRO A 1 105 ? 19.842 12.064 -29.439 1.00 92.81 105 PRO A CA 1
ATOM 731 C C . PRO A 1 105 ? 18.820 12.265 -28.317 1.00 92.81 105 PRO A C 1
ATOM 733 O O . PRO A 1 105 ? 17.615 12.336 -28.570 1.00 92.81 105 PRO A O 1
ATOM 736 N N . TRP A 1 106 ? 19.292 12.366 -27.079 1.00 88.88 106 TRP A N 1
ATOM 737 C CA . TRP A 1 106 ? 18.436 12.537 -25.914 1.00 88.88 106 TRP A CA 1
ATOM 738 C C . TRP A 1 106 ? 18.043 14.014 -25.743 1.00 88.88 106 TRP A C 1
ATOM 740 O O . TRP A 1 106 ? 18.914 14.868 -25.595 1.00 88.88 106 TRP A O 1
ATOM 750 N N . PRO A 1 107 ? 16.745 14.366 -25.721 1.00 83.06 107 PRO A N 1
ATOM 751 C CA . PRO A 1 107 ? 16.331 15.765 -25.592 1.00 83.06 107 PRO A CA 1
ATOM 752 C C . PRO A 1 107 ? 16.658 16.392 -24.227 1.00 83.06 107 PRO A C 1
ATOM 754 O O . PRO A 1 107 ? 16.747 17.615 -24.137 1.00 83.06 107 PRO A O 1
ATOM 757 N N . GLY A 1 108 ? 16.848 15.587 -23.173 1.00 80.75 108 GLY A N 1
ATOM 758 C CA . GLY A 1 108 ? 17.027 16.071 -21.797 1.00 80.75 108 GLY A CA 1
ATOM 759 C C . GLY A 1 108 ? 18.317 16.858 -21.545 1.00 80.75 108 GLY A C 1
ATOM 760 O O . GLY A 1 108 ? 18.360 17.663 -20.620 1.00 80.75 108 GLY A O 1
ATOM 761 N N . ASP A 1 109 ? 19.339 16.683 -22.384 1.00 83.44 109 ASP A N 1
ATOM 762 C CA . ASP A 1 109 ? 20.593 17.443 -22.329 1.00 83.44 109 ASP A CA 1
ATOM 763 C C . ASP A 1 109 ? 20.857 18.257 -23.605 1.00 83.44 109 ASP A C 1
ATOM 765 O O . ASP A 1 109 ? 21.999 18.595 -23.921 1.00 83.44 109 ASP A O 1
ATOM 769 N N . GLY A 1 110 ? 19.796 18.577 -24.353 1.00 81.56 110 GLY A N 1
ATOM 770 C CA . GLY A 1 110 ? 19.909 19.300 -25.618 1.00 81.56 110 GLY A CA 1
ATOM 771 C C . GLY A 1 110 ? 20.506 18.467 -26.759 1.00 81.56 110 GLY A C 1
ATOM 772 O O . GLY A 1 110 ? 20.966 19.045 -27.742 1.00 81.56 110 GLY A O 1
ATOM 773 N N . GLY A 1 111 ? 20.495 17.132 -26.651 1.00 84.38 111 GLY A N 1
ATOM 774 C CA . GLY A 1 111 ? 20.980 16.213 -27.683 1.00 84.38 111 GLY A CA 1
ATOM 775 C C . GLY A 1 111 ? 22.470 15.884 -27.585 1.00 84.38 111 GLY A C 1
ATOM 776 O O . GLY A 1 111 ? 23.050 15.424 -28.568 1.00 84.38 111 GLY A O 1
ATOM 777 N N . ALA A 1 112 ? 23.104 16.135 -26.437 1.00 86.19 112 ALA A N 1
ATOM 778 C CA . ALA A 1 112 ? 24.523 15.852 -26.228 1.00 86.19 112 ALA A CA 1
ATOM 779 C C . ALA A 1 112 ? 24.789 14.356 -25.981 1.00 86.19 112 ALA A C 1
ATOM 781 O O . ALA A 1 112 ? 25.844 13.845 -26.369 1.00 86.19 112 ALA A O 1
ATOM 782 N N . SER A 1 113 ? 23.835 13.653 -25.369 1.00 91.44 113 SER A N 1
ATOM 783 C CA . SER A 1 113 ? 23.885 12.205 -25.154 1.00 91.44 113 SER A CA 1
ATOM 784 C C . SER A 1 113 ? 22.983 11.459 -26.133 1.00 91.44 113 SER A C 1
ATOM 786 O O . SER A 1 113 ? 22.046 12.016 -26.700 1.00 91.44 113 SER A O 1
ATOM 788 N N . TRP A 1 114 ? 23.249 10.166 -26.307 1.00 95.06 114 TRP A N 1
ATOM 789 C CA . TRP A 1 114 ? 22.420 9.261 -27.102 1.00 95.06 114 TRP A CA 1
ATOM 790 C C . TRP A 1 114 ? 21.686 8.277 -26.196 1.00 95.06 114 TRP A C 1
ATOM 792 O O . TRP A 1 114 ? 22.204 7.877 -25.154 1.00 95.06 114 TRP A O 1
ATOM 802 N N . HIS A 1 115 ? 20.489 7.870 -26.602 1.00 94.50 115 HIS A N 1
ATOM 803 C CA . HIS A 1 115 ? 19.673 6.905 -25.869 1.00 94.50 115 HIS A CA 1
ATOM 804 C C . HIS A 1 115 ? 18.946 5.941 -26.809 1.00 94.50 115 HIS A C 1
ATOM 806 O O . HIS A 1 115 ? 18.826 6.213 -28.008 1.00 94.50 115 HIS A O 1
ATOM 812 N N . LEU A 1 116 ? 18.391 4.867 -26.249 1.00 94.00 116 LEU A N 1
ATOM 813 C CA . LEU A 1 116 ? 17.409 4.021 -26.927 1.00 94.00 116 LEU A CA 1
ATOM 814 C C . LEU A 1 116 ? 15.989 4.564 -26.663 1.00 94.00 116 LEU A C 1
ATOM 816 O O . LEU A 1 116 ? 15.530 4.501 -25.521 1.00 94.00 116 LEU A O 1
ATOM 820 N N . PRO A 1 117 ? 15.272 5.100 -27.670 1.00 92.12 117 PRO A N 1
ATOM 821 C CA . PRO A 1 117 ? 13.905 5.589 -27.492 1.00 92.12 117 PRO A CA 1
ATOM 822 C C . PRO A 1 117 ? 12.908 4.422 -27.411 1.00 92.12 117 PRO A C 1
ATOM 824 O O . PRO A 1 117 ? 12.483 3.879 -28.429 1.00 92.12 117 PRO A O 1
ATOM 827 N N . LEU A 1 118 ? 12.506 4.035 -26.197 1.00 92.50 118 LEU A N 1
ATOM 828 C CA . LEU A 1 118 ? 11.642 2.864 -25.967 1.00 92.50 118 LEU A CA 1
ATOM 829 C C . LEU A 1 118 ? 10.134 3.166 -26.019 1.00 92.50 118 LEU A C 1
ATOM 831 O O . LEU A 1 118 ? 9.330 2.249 -26.194 1.00 92.50 118 LEU A O 1
ATOM 835 N N . ALA A 1 119 ? 9.737 4.438 -25.938 1.00 91.12 119 ALA A N 1
ATOM 836 C CA . ALA A 1 119 ? 8.332 4.846 -25.952 1.00 91.12 119 ALA A CA 1
ATOM 837 C C . ALA A 1 119 ? 7.533 4.361 -27.186 1.00 91.12 119 ALA A C 1
ATOM 839 O O . ALA A 1 119 ? 6.411 3.885 -27.003 1.00 91.12 119 ALA A O 1
ATOM 840 N N . PRO A 1 120 ? 8.049 4.421 -28.436 1.00 92.81 120 PRO A N 1
ATOM 841 C CA . PRO A 1 120 ? 7.328 3.892 -29.597 1.00 92.81 120 PRO A CA 1
ATOM 842 C C . PRO A 1 120 ? 7.027 2.395 -29.472 1.00 92.81 120 PRO A C 1
ATOM 844 O O . PRO A 1 120 ? 5.899 1.974 -29.719 1.00 92.81 120 PRO A O 1
ATOM 847 N N . LEU A 1 121 ? 8.004 1.614 -29.001 1.00 93.50 121 LEU A N 1
ATOM 848 C CA . LEU A 1 121 ? 7.862 0.175 -28.794 1.00 93.50 121 LEU A CA 1
ATOM 849 C C . LEU A 1 121 ? 6.800 -0.138 -27.731 1.00 93.50 121 LEU A C 1
ATOM 851 O O . LEU A 1 121 ? 5.980 -1.030 -27.924 1.00 93.50 121 LEU A O 1
ATOM 855 N N . LEU A 1 122 ? 6.751 0.629 -26.637 1.00 93.81 122 LEU A N 1
ATOM 856 C CA . LEU A 1 122 ? 5.704 0.478 -25.620 1.00 93.81 122 LEU A CA 1
ATOM 857 C C . LEU A 1 122 ? 4.301 0.751 -26.172 1.00 93.81 122 LEU A C 1
ATOM 859 O O . LEU A 1 122 ? 3.372 0.020 -25.837 1.00 93.81 122 LEU A O 1
ATOM 863 N N . ARG A 1 123 ? 4.138 1.747 -27.052 1.00 93.62 123 ARG A N 1
ATOM 864 C CA . ARG A 1 123 ? 2.845 2.028 -27.703 1.00 93.62 123 ARG A CA 1
ATOM 865 C C . ARG A 1 123 ? 2.412 0.893 -28.628 1.00 93.62 123 ARG A C 1
ATOM 867 O O . ARG A 1 123 ? 1.232 0.557 -28.647 1.00 93.62 123 ARG A O 1
ATOM 874 N N . GLU A 1 124 ? 3.345 0.291 -29.365 1.00 94.94 124 GLU A N 1
ATOM 875 C CA . GLU A 1 124 ? 3.062 -0.887 -30.198 1.00 94.94 124 GLU A CA 1
ATOM 876 C C . GLU A 1 124 ? 2.606 -2.079 -29.348 1.00 94.94 124 GLU A C 1
ATOM 878 O O . GLU A 1 124 ? 1.597 -2.712 -29.663 1.00 94.94 124 GLU A O 1
ATOM 883 N N . LEU A 1 125 ? 3.301 -2.354 -28.238 1.00 95.94 125 LEU A N 1
ATOM 884 C CA . LEU A 1 125 ? 2.919 -3.412 -27.299 1.00 95.94 125 LEU A CA 1
ATOM 885 C C . LEU A 1 125 ? 1.549 -3.143 -26.664 1.00 95.94 125 LEU A C 1
ATOM 887 O O . LEU A 1 125 ? 0.723 -4.050 -26.590 1.00 95.94 125 LEU A O 1
ATOM 891 N N . ALA A 1 126 ? 1.282 -1.902 -26.251 1.00 94.12 126 ALA A N 1
ATOM 892 C CA . ALA A 1 126 ? -0.007 -1.502 -25.697 1.00 94.12 126 ALA A CA 1
ATOM 893 C C . ALA A 1 126 ? -1.147 -1.679 -26.710 1.00 94.12 126 ALA A C 1
ATOM 895 O O . ALA A 1 126 ? -2.178 -2.263 -26.375 1.00 94.12 126 ALA A O 1
ATOM 896 N N . ALA A 1 127 ? -0.938 -1.268 -27.963 1.00 94.44 127 ALA A N 1
ATOM 897 C CA . ALA A 1 127 ? -1.897 -1.484 -29.041 1.00 94.44 127 ALA A CA 1
ATOM 898 C C . ALA A 1 127 ? -2.156 -2.981 -29.286 1.00 94.44 127 ALA A C 1
ATOM 900 O O . ALA A 1 127 ? -3.307 -3.381 -29.454 1.00 94.44 127 ALA A O 1
ATOM 901 N N . ALA A 1 128 ? -1.113 -3.819 -29.240 1.00 95.56 128 ALA A N 1
ATOM 902 C CA . ALA A 1 128 ? -1.231 -5.265 -29.438 1.00 95.56 128 ALA A CA 1
ATOM 903 C C . ALA A 1 128 ? -2.089 -5.965 -28.368 1.00 95.56 128 ALA A C 1
ATOM 905 O O . ALA A 1 128 ? -2.733 -6.969 -28.668 1.00 95.56 128 ALA A O 1
ATOM 906 N N . VAL A 1 129 ? -2.129 -5.435 -27.140 1.00 95.12 129 VAL A N 1
ATOM 907 C CA . VAL A 1 129 ? -2.963 -5.964 -26.041 1.00 95.12 129 VAL A CA 1
ATOM 908 C C . VAL A 1 129 ? -4.256 -5.171 -25.815 1.00 95.12 129 VAL A C 1
ATOM 910 O O . VAL A 1 129 ? -4.979 -5.428 -24.849 1.00 95.12 129 VAL A O 1
ATOM 913 N N . GLY A 1 130 ? -4.554 -4.191 -26.675 1.00 93.38 130 GLY A N 1
ATOM 914 C CA . GLY A 1 130 ? -5.735 -3.332 -26.555 1.00 93.38 130 GLY A CA 1
ATOM 915 C C . GLY A 1 130 ? -5.735 -2.433 -25.312 1.00 93.38 130 GLY A C 1
ATOM 916 O O . GLY A 1 130 ? -6.804 -2.108 -24.799 1.00 93.38 130 GLY A O 1
ATOM 917 N N . ALA A 1 131 ? -4.560 -2.064 -24.796 1.00 92.38 131 ALA A N 1
ATOM 918 C CA . ALA A 1 131 ? -4.430 -1.144 -23.672 1.00 92.38 131 ALA A CA 1
ATOM 919 C C . ALA A 1 131 ? -4.432 0.314 -24.160 1.00 92.38 131 ALA A C 1
ATOM 921 O O . ALA A 1 131 ? -3.575 0.725 -24.938 1.00 92.38 131 ALA A O 1
ATOM 922 N N . ASN A 1 132 ? -5.375 1.108 -23.654 1.00 89.06 132 ASN A N 1
ATOM 923 C CA . ASN A 1 132 ? -5.522 2.533 -23.969 1.00 89.06 132 ASN A CA 1
ATOM 924 C C . ASN A 1 132 ? -4.835 3.448 -22.944 1.00 89.06 132 ASN A C 1
ATOM 926 O O . ASN A 1 132 ? -4.664 4.641 -23.178 1.00 89.06 132 ASN A O 1
ATOM 930 N N . SER A 1 133 ? -4.458 2.899 -21.792 1.00 86.81 133 SER A N 1
ATOM 931 C CA . SER A 1 133 ? -3.610 3.545 -20.792 1.00 86.81 133 SER A CA 1
ATOM 932 C C . SER A 1 133 ? -2.745 2.486 -20.123 1.00 86.81 133 SER A C 1
ATOM 934 O O . SER A 1 133 ? -3.166 1.332 -20.045 1.00 86.81 133 SER A O 1
ATOM 936 N N . TRP A 1 134 ? -1.547 2.847 -19.670 1.00 89.00 134 TRP A N 1
ATOM 937 C CA . TRP A 1 134 ? -0.666 1.943 -18.934 1.00 89.00 134 TRP A CA 1
ATOM 938 C C . TRP A 1 134 ? 0.258 2.703 -17.989 1.00 89.00 134 TRP A C 1
ATOM 940 O O . TRP A 1 134 ? 0.562 3.877 -18.199 1.00 89.00 134 TRP A O 1
ATOM 950 N N . THR A 1 135 ? 0.721 2.008 -16.956 1.00 85.75 135 THR A N 1
ATOM 951 C CA . THR A 1 135 ? 1.690 2.516 -15.980 1.00 85.75 135 THR A CA 1
ATOM 952 C C . THR A 1 135 ? 2.744 1.457 -15.698 1.00 85.75 135 THR A C 1
ATOM 954 O O . THR A 1 135 ? 2.429 0.267 -15.664 1.00 85.75 135 THR A O 1
ATOM 957 N N . ASP A 1 136 ? 3.988 1.880 -15.483 1.00 85.38 136 ASP A N 1
ATOM 958 C CA . ASP A 1 136 ? 5.047 0.990 -15.001 1.00 85.38 136 ASP A CA 1
ATOM 959 C C . ASP A 1 136 ? 4.643 0.414 -13.632 1.00 85.38 136 ASP A C 1
ATOM 961 O O . ASP A 1 136 ? 4.258 1.166 -12.732 1.00 85.38 136 ASP A O 1
ATOM 965 N N . ALA A 1 137 ? 4.704 -0.912 -13.486 1.00 83.25 137 ALA A N 1
ATOM 966 C CA . ALA A 1 137 ? 4.330 -1.603 -12.255 1.00 83.25 137 ALA A CA 1
ATOM 967 C C . ALA A 1 137 ? 5.258 -1.252 -11.077 1.00 83.25 137 ALA A C 1
ATOM 969 O O . ALA A 1 137 ? 4.820 -1.271 -9.932 1.00 83.25 137 ALA A O 1
ATOM 970 N N . ARG A 1 138 ? 6.527 -0.907 -11.344 1.00 73.31 138 ARG A N 1
ATOM 971 C CA . ARG A 1 138 ? 7.508 -0.505 -10.320 1.00 73.31 138 ARG A CA 1
ATOM 972 C C . ARG A 1 138 ? 7.479 0.988 -10.039 1.00 73.31 138 ARG A C 1
ATOM 974 O O . ARG A 1 138 ? 7.714 1.408 -8.908 1.00 73.31 138 ARG A O 1
ATOM 981 N N . GLN A 1 139 ? 7.274 1.797 -11.077 1.00 67.44 139 GLN A N 1
ATOM 982 C CA . GLN A 1 139 ? 7.352 3.255 -10.986 1.00 67.44 139 GLN A CA 1
ATOM 983 C C . GLN A 1 139 ? 6.164 3.931 -11.679 1.00 67.44 139 GLN A C 1
ATOM 985 O O . GLN A 1 139 ? 6.314 4.473 -12.778 1.00 67.44 139 GLN A O 1
ATOM 990 N N . PRO A 1 140 ? 4.993 3.981 -11.020 1.00 62.62 140 PRO A N 1
ATOM 991 C CA . PRO A 1 140 ? 3.852 4.732 -11.527 1.00 62.62 140 PRO A CA 1
ATOM 992 C C . PRO A 1 140 ? 4.273 6.182 -11.826 1.00 62.62 140 PRO A C 1
ATOM 994 O O . PRO A 1 140 ? 4.920 6.812 -10.982 1.00 62.62 140 PRO A O 1
ATOM 997 N N . GLY A 1 141 ? 3.972 6.678 -13.033 1.00 53.41 141 GLY A N 1
ATOM 998 C CA . GLY A 1 141 ? 4.187 8.082 -13.418 1.00 53.41 141 GLY A CA 1
ATOM 999 C C . GLY A 1 141 ? 4.729 8.327 -14.834 1.00 53.41 141 GLY A C 1
ATOM 1000 O O . GLY A 1 141 ? 4.321 9.299 -15.458 1.00 53.41 141 GLY A O 1
ATOM 1001 N N . SER A 1 142 ? 5.587 7.457 -15.389 1.00 63.91 142 SER A N 1
ATOM 1002 C CA . SER A 1 142 ? 6.116 7.642 -16.757 1.00 63.91 142 SER A CA 1
ATOM 1003 C C . SER A 1 142 ? 5.599 6.571 -17.729 1.00 63.91 142 SER A C 1
ATOM 1005 O O . SER A 1 142 ? 5.947 5.397 -17.574 1.00 63.91 142 SER A O 1
ATOM 1007 N N . PRO A 1 143 ? 4.792 6.934 -18.745 1.00 67.94 143 PRO A N 1
ATOM 1008 C CA . PRO A 1 143 ? 4.325 5.991 -19.763 1.00 67.94 143 PRO A CA 1
ATOM 1009 C C . PRO A 1 143 ? 5.374 5.700 -20.852 1.00 67.94 143 PRO A C 1
ATOM 1011 O O . PRO A 1 143 ? 5.202 4.745 -21.610 1.00 67.94 143 PRO A O 1
ATOM 1014 N N . ASP A 1 144 ? 6.445 6.499 -20.931 1.00 74.38 144 ASP A N 1
ATOM 1015 C CA . ASP A 1 144 ? 7.444 6.460 -22.011 1.00 74.38 144 ASP A CA 1
ATOM 1016 C C . ASP A 1 144 ? 8.575 5.437 -21.784 1.00 74.38 144 ASP A C 1
ATOM 1018 O O . ASP A 1 144 ? 9.420 5.230 -22.659 1.00 74.38 144 ASP A O 1
ATOM 1022 N N . GLY A 1 145 ? 8.556 4.741 -20.645 1.00 75.25 145 GLY A N 1
ATOM 1023 C CA . GLY A 1 145 ? 9.503 3.679 -20.312 1.00 75.25 145 GLY A CA 1
ATOM 1024 C C . GLY A 1 145 ? 10.833 4.167 -19.733 1.00 75.25 145 GLY A C 1
ATOM 1025 O O . GLY A 1 145 ? 10.992 5.359 -19.459 1.00 75.25 145 GLY A O 1
ATOM 1026 N N . PRO A 1 146 ? 11.802 3.260 -19.496 1.00 82.00 146 PRO A N 1
ATOM 1027 C CA . PRO A 1 146 ? 13.129 3.666 -19.057 1.00 82.00 146 PRO A CA 1
ATOM 1028 C C . PRO A 1 146 ? 13.882 4.457 -20.109 1.00 82.00 146 PRO A C 1
ATOM 1030 O O . PRO A 1 146 ? 13.792 4.196 -21.308 1.00 82.00 146 PRO A O 1
ATOM 1033 N N . ILE A 1 147 ? 14.740 5.341 -19.618 1.00 84.56 147 ILE A N 1
ATOM 1034 C CA . ILE A 1 147 ? 15.751 6.003 -20.428 1.00 84.56 147 ILE A CA 1
ATOM 1035 C C . ILE A 1 147 ? 17.020 5.148 -20.374 1.00 84.56 147 ILE A C 1
ATOM 1037 O O . ILE A 1 147 ? 17.742 5.176 -19.380 1.00 84.56 147 ILE A O 1
ATOM 1041 N N . VAL A 1 148 ? 17.304 4.408 -21.447 1.00 91.12 148 VAL A N 1
ATOM 1042 C CA . VAL A 1 148 ? 18.566 3.665 -21.589 1.00 91.12 148 VAL A CA 1
ATOM 1043 C C . VAL A 1 148 ? 19.574 4.556 -22.308 1.00 91.12 148 VAL A C 1
ATOM 1045 O O . VAL A 1 148 ? 19.556 4.667 -23.536 1.00 91.12 148 VAL A O 1
ATOM 1048 N N . LEU A 1 149 ? 20.427 5.231 -21.534 1.00 93.25 149 LEU A N 1
ATOM 1049 C CA . LEU A 1 149 ? 21.499 6.075 -22.064 1.00 93.25 149 LEU A CA 1
ATOM 1050 C C . LEU A 1 149 ? 22.654 5.217 -22.588 1.00 93.25 149 LEU A C 1
ATOM 1052 O O . LEU A 1 149 ? 23.100 4.276 -21.931 1.00 93.25 149 LEU A O 1
ATOM 1056 N N . LEU A 1 150 ? 23.164 5.573 -23.763 1.00 94.38 150 LEU A N 1
ATOM 1057 C CA . LEU A 1 150 ? 24.344 4.944 -24.342 1.00 94.38 150 LEU A CA 1
ATOM 1058 C C . LEU A 1 150 ? 25.633 5.532 -23.744 1.00 94.38 150 LEU A C 1
ATOM 1060 O O . LEU A 1 150 ? 25.628 6.671 -23.262 1.00 94.38 150 LEU A O 1
ATOM 1064 N N . PRO A 1 151 ? 26.755 4.786 -23.780 1.00 91.38 151 PRO A N 1
ATOM 1065 C CA . PRO A 1 151 ? 28.058 5.302 -23.378 1.00 91.38 151 PRO A CA 1
ATOM 1066 C C . PRO A 1 151 ? 28.396 6.622 -24.083 1.00 91.38 151 PRO A C 1
ATOM 1068 O O . PRO A 1 151 ? 28.047 6.834 -25.245 1.00 91.38 151 PRO A O 1
ATOM 1071 N N . ARG A 1 152 ? 29.089 7.529 -23.382 1.00 88.81 152 ARG A N 1
ATOM 1072 C CA . ARG A 1 152 ? 29.379 8.893 -23.873 1.00 88.81 152 ARG A CA 1
ATOM 1073 C C . ARG A 1 152 ? 30.184 8.934 -25.168 1.00 88.81 152 ARG A C 1
ATOM 1075 O O . ARG A 1 152 ? 30.166 9.952 -25.858 1.00 88.81 152 ARG A O 1
ATOM 1082 N N . ASP A 1 153 ? 30.915 7.874 -25.465 1.00 89.44 153 ASP A N 1
ATOM 1083 C CA . ASP A 1 153 ? 31.721 7.668 -26.662 1.00 89.44 153 ASP A CA 1
ATOM 1084 C C . ASP A 1 153 ? 30.930 7.057 -27.829 1.00 89.44 153 ASP A C 1
ATOM 1086 O O . ASP A 1 153 ? 31.426 7.075 -28.954 1.00 89.44 153 ASP A O 1
ATOM 1090 N N . TRP A 1 154 ? 29.693 6.591 -27.614 1.00 93.69 154 TRP A N 1
ATOM 1091 C CA . TRP A 1 154 ? 28.840 6.081 -28.688 1.00 93.69 154 TRP A CA 1
ATOM 1092 C C . TRP A 1 154 ? 28.548 7.174 -29.719 1.00 93.69 154 TRP A C 1
ATOM 1094 O O . TRP A 1 154 ? 28.100 8.269 -29.373 1.00 93.69 154 TRP A O 1
ATOM 1104 N N . ARG A 1 155 ? 28.772 6.884 -31.001 1.00 92.31 155 ARG A N 1
ATOM 1105 C CA . ARG A 1 155 ? 28.461 7.771 -32.130 1.00 92.31 155 ARG A CA 1
ATOM 1106 C C . ARG A 1 155 ? 27.934 6.947 -33.311 1.00 92.31 155 ARG A C 1
ATOM 1108 O O . ARG A 1 155 ? 28.365 5.798 -33.460 1.00 92.31 155 ARG A O 1
ATOM 1115 N N . PRO A 1 156 ? 27.051 7.499 -34.166 1.00 93.12 156 PRO A N 1
ATOM 1116 C CA . PRO A 1 156 ? 26.521 6.763 -35.315 1.00 93.12 156 PRO A CA 1
ATOM 1117 C C . PRO A 1 156 ? 27.610 6.391 -36.335 1.00 93.12 156 PRO A C 1
ATOM 1119 O O . PRO A 1 156 ? 27.460 5.403 -37.048 1.00 93.12 156 PRO A O 1
ATOM 1122 N N . GLU A 1 157 ? 28.729 7.122 -36.364 1.00 94.38 157 GLU A N 1
ATOM 1123 C CA . GLU A 1 157 ? 29.869 6.881 -37.257 1.00 94.38 157 GLU A CA 1
ATOM 1124 C C . GLU A 1 157 ? 30.801 5.749 -36.791 1.00 94.38 157 GLU A C 1
ATOM 1126 O O . GLU A 1 157 ? 31.704 5.353 -37.532 1.00 94.38 157 GLU A O 1
ATOM 1131 N N . LEU A 1 158 ? 30.627 5.224 -35.572 1.00 93.38 158 LEU A N 1
ATOM 1132 C CA . LEU A 1 158 ? 31.445 4.111 -35.092 1.00 93.38 158 LEU A CA 1
ATOM 1133 C C . LEU A 1 158 ? 31.223 2.847 -35.949 1.00 93.38 158 LEU A C 1
ATOM 1135 O O . LEU A 1 158 ? 30.103 2.598 -36.416 1.00 93.38 158 LEU A O 1
ATOM 1139 N N . PRO A 1 159 ? 32.250 1.983 -36.095 1.00 96.25 159 PRO A N 1
ATOM 1140 C CA . PRO A 1 159 ? 32.087 0.675 -36.721 1.00 96.25 159 PRO A CA 1
ATOM 1141 C C . PRO A 1 159 ? 30.941 -0.113 -36.078 1.00 96.25 159 PRO A C 1
ATOM 1143 O O . PRO A 1 159 ? 30.769 -0.074 -34.860 1.00 96.25 159 PRO A O 1
ATOM 1146 N N . GLU A 1 160 ? 30.183 -0.863 -36.881 1.00 92.81 160 GLU A N 1
ATOM 1147 C CA . GLU A 1 160 ? 28.975 -1.565 -36.421 1.00 92.81 160 GLU A CA 1
ATOM 1148 C C . GLU A 1 160 ? 29.225 -2.426 -35.175 1.00 92.81 160 GLU A C 1
ATOM 1150 O O . GLU A 1 160 ? 28.488 -2.318 -34.201 1.00 92.81 160 GLU A O 1
ATOM 1155 N N . VAL A 1 161 ? 30.313 -3.199 -35.152 1.00 92.50 161 VAL A N 1
ATOM 1156 C CA . VAL A 1 161 ? 30.685 -4.036 -33.998 1.00 92.50 161 VAL A CA 1
ATOM 1157 C C . VAL A 1 161 ? 30.877 -3.203 -32.721 1.00 92.50 161 VAL A C 1
ATOM 1159 O O . VAL A 1 161 ? 30.418 -3.601 -31.653 1.00 92.50 161 VAL A O 1
ATOM 1162 N N . ALA A 1 162 ? 31.506 -2.028 -32.822 1.00 92.62 162 ALA A N 1
ATOM 1163 C CA . ALA A 1 162 ? 31.713 -1.133 -31.684 1.00 92.62 162 ALA A CA 1
ATOM 1164 C C . ALA A 1 162 ? 30.395 -0.492 -31.217 1.00 92.62 162 ALA A C 1
ATOM 1166 O O . ALA A 1 162 ? 30.148 -0.427 -30.012 1.00 92.62 162 ALA A O 1
ATOM 1167 N N . ARG A 1 163 ? 29.512 -0.099 -32.151 1.00 94.38 163 ARG A N 1
ATOM 1168 C CA . ARG A 1 163 ? 28.161 0.396 -31.820 1.00 94.38 163 ARG A CA 1
ATOM 1169 C C . ARG A 1 163 ? 27.351 -0.659 -31.077 1.00 94.38 163 ARG A C 1
ATOM 1171 O O . ARG A 1 163 ? 26.847 -0.380 -29.992 1.00 94.38 163 ARG A O 1
ATOM 1178 N N . ARG A 1 164 ? 27.307 -1.887 -31.606 1.00 93.44 164 ARG A N 1
ATOM 1179 C CA . ARG A 1 164 ? 26.597 -3.020 -30.993 1.00 93.44 164 ARG A CA 1
ATOM 1180 C C . ARG A 1 164 ? 27.141 -3.361 -29.609 1.00 93.44 164 ARG A C 1
ATOM 1182 O O . ARG A 1 164 ? 26.355 -3.644 -28.713 1.00 93.44 164 ARG A O 1
ATOM 1189 N N . MET A 1 165 ? 28.457 -3.292 -29.401 1.00 92.25 165 MET A N 1
ATOM 1190 C CA . MET A 1 165 ? 29.068 -3.531 -28.087 1.00 92.25 165 MET A CA 1
ATOM 1191 C C . MET A 1 165 ? 28.722 -2.439 -27.062 1.00 92.25 165 MET A C 1
ATOM 1193 O O . MET A 1 165 ? 28.448 -2.735 -25.896 1.00 92.25 165 MET A O 1
ATOM 1197 N N . ALA A 1 166 ? 28.701 -1.174 -27.480 1.00 92.56 166 ALA A N 1
ATOM 1198 C CA . ALA A 1 166 ? 28.314 -0.062 -26.616 1.00 92.56 166 ALA A CA 1
ATOM 1199 C C . ALA A 1 166 ? 26.811 -0.101 -26.272 1.00 92.56 166 ALA A C 1
ATOM 1201 O O . ALA A 1 166 ? 26.446 0.080 -25.109 1.00 92.56 166 ALA A O 1
ATOM 1202 N N . GLU A 1 167 ? 25.948 -0.442 -27.237 1.00 94.69 167 GLU A N 1
ATOM 1203 C CA . GLU A 1 167 ? 24.530 -0.755 -26.995 1.00 94.69 167 GLU A CA 1
ATOM 1204 C C . GLU A 1 167 ? 24.374 -1.934 -26.021 1.00 94.69 167 GLU A C 1
ATOM 1206 O O . GLU A 1 167 ? 23.582 -1.861 -25.081 1.00 94.69 167 GLU A O 1
ATOM 1211 N N . ALA A 1 168 ? 25.167 -2.999 -26.190 1.00 93.44 168 ALA A N 1
ATOM 1212 C CA . ALA A 1 168 ? 25.143 -4.162 -25.306 1.00 93.44 168 ALA A CA 1
ATOM 1213 C C . ALA A 1 168 ? 25.518 -3.796 -23.867 1.00 93.44 168 ALA A C 1
ATOM 1215 O O . ALA A 1 168 ? 24.879 -4.246 -22.919 1.00 93.44 168 ALA A O 1
ATOM 1216 N N . THR A 1 169 ? 26.524 -2.938 -23.706 1.00 91.19 169 THR A N 1
ATOM 1217 C CA . THR A 1 169 ? 26.975 -2.441 -22.402 1.00 91.19 169 THR A CA 1
ATOM 1218 C C . THR A 1 169 ? 25.892 -1.603 -21.718 1.00 91.19 169 THR A C 1
ATOM 1220 O O . THR A 1 169 ? 25.657 -1.782 -20.522 1.00 91.19 169 THR A O 1
ATOM 1223 N N . ALA A 1 170 ? 25.192 -0.742 -22.468 1.00 92.00 170 ALA A N 1
ATOM 1224 C CA . ALA A 1 170 ? 24.073 0.047 -21.951 1.00 92.00 170 ALA A CA 1
ATOM 1225 C C . ALA A 1 170 ? 22.917 -0.844 -21.478 1.00 92.00 170 ALA A C 1
ATOM 1227 O O . ALA A 1 170 ? 22.469 -0.722 -20.341 1.00 92.00 170 ALA A O 1
ATOM 1228 N N . LEU A 1 171 ? 22.491 -1.797 -22.313 1.00 92.56 171 LEU A N 1
ATOM 1229 C CA . LEU A 1 171 ? 21.419 -2.740 -21.979 1.00 92.56 171 LEU A CA 1
ATOM 1230 C C . LEU A 1 171 ? 21.791 -3.643 -20.802 1.00 92.56 171 LEU A C 1
ATOM 1232 O O . LEU A 1 171 ? 20.974 -3.871 -19.916 1.00 92.56 171 LEU A O 1
ATOM 1236 N N . ALA A 1 172 ? 23.037 -4.116 -20.751 1.00 90.38 172 ALA A N 1
ATOM 1237 C CA . ALA A 1 172 ? 23.540 -4.863 -19.608 1.00 90.38 172 ALA A CA 1
ATOM 1238 C C . ALA A 1 172 ? 23.487 -4.034 -18.319 1.00 90.38 172 ALA A C 1
ATOM 1240 O O . ALA A 1 172 ? 23.270 -4.605 -17.253 1.00 90.38 172 ALA A O 1
ATOM 1241 N N . GLY A 1 173 ? 23.637 -2.706 -18.417 1.00 86.38 173 GLY A N 1
ATOM 1242 C CA . GLY A 1 173 ? 23.442 -1.724 -17.348 1.00 86.38 173 GLY A CA 1
ATOM 1243 C C . GLY A 1 173 ? 22.113 -1.864 -16.605 1.00 86.38 173 GLY A C 1
ATOM 1244 O O . GLY A 1 173 ? 22.108 -1.750 -15.379 1.00 86.38 173 GLY A O 1
ATOM 1245 N N . GLU A 1 174 ? 21.050 -2.248 -17.312 1.00 86.19 174 GLU A N 1
ATOM 1246 C CA . GLU A 1 174 ? 19.687 -2.420 -16.795 1.00 86.19 174 GLU A CA 1
ATOM 1247 C C . GLU A 1 174 ? 19.465 -3.752 -16.046 1.00 86.19 174 GLU A C 1
ATOM 1249 O O . GLU A 1 174 ? 18.329 -4.105 -15.750 1.00 86.19 174 GLU A O 1
ATOM 1254 N N . SER A 1 175 ? 20.512 -4.523 -15.710 1.00 72.75 175 SER A N 1
ATOM 1255 C CA . SER A 1 175 ? 20.367 -5.900 -15.186 1.00 72.75 175 SER A CA 1
ATOM 1256 C C . SER A 1 175 ? 19.519 -6.064 -13.911 1.00 72.75 175 SER A C 1
ATOM 1258 O O . SER A 1 175 ? 19.009 -7.158 -13.666 1.00 72.75 175 SER A O 1
ATOM 1260 N N . LEU A 1 176 ? 19.361 -5.019 -13.091 1.00 71.56 176 LEU A N 1
ATOM 1261 C CA . LEU A 1 176 ? 18.482 -5.051 -11.910 1.00 71.56 176 LEU A CA 1
ATOM 1262 C C . LEU A 1 176 ? 16.991 -5.037 -12.301 1.00 71.56 176 LEU A C 1
ATOM 1264 O O . LEU A 1 176 ? 16.160 -5.645 -11.623 1.00 71.56 176 LEU A O 1
ATOM 1268 N N . ASP A 1 177 ? 16.684 -4.434 -13.450 1.00 81.31 177 ASP A N 1
ATOM 1269 C CA . ASP A 1 177 ? 15.345 -4.234 -14.000 1.00 81.31 177 ASP A CA 1
ATOM 1270 C C . ASP A 1 177 ? 15.244 -4.791 -15.434 1.00 81.31 177 ASP A C 1
ATOM 1272 O O . ASP A 1 177 ? 14.536 -4.251 -16.283 1.00 81.31 177 ASP A O 1
ATOM 1276 N N . ALA A 1 178 ? 15.944 -5.899 -15.710 1.00 89.44 178 ALA A N 1
ATOM 1277 C CA . ALA A 1 178 ? 16.067 -6.470 -17.054 1.00 89.44 178 ALA A CA 1
ATOM 1278 C C . ALA A 1 178 ? 14.742 -7.001 -17.634 1.00 89.44 178 ALA A C 1
ATOM 1280 O O . ALA A 1 178 ? 14.655 -7.283 -18.826 1.00 89.44 178 ALA A O 1
ATOM 1281 N N . TRP A 1 179 ? 13.703 -7.127 -16.806 1.00 92.75 179 TRP A N 1
ATOM 1282 C CA . TRP A 1 179 ? 12.331 -7.377 -17.234 1.00 92.75 179 TRP A CA 1
ATOM 1283 C C . TRP A 1 179 ? 11.407 -6.336 -16.600 1.00 92.75 179 TRP A C 1
ATOM 1285 O O . TRP A 1 179 ? 11.159 -6.363 -15.393 1.00 92.75 179 TRP A O 1
ATOM 1295 N N . ARG A 1 180 ? 10.892 -5.420 -17.427 1.00 91.94 180 ARG A N 1
ATOM 1296 C CA . ARG A 1 180 ? 9.957 -4.366 -17.021 1.00 91.94 180 ARG A CA 1
ATOM 1297 C C . ARG A 1 180 ? 8.534 -4.694 -17.436 1.00 91.94 180 ARG A C 1
ATOM 1299 O O . ARG A 1 180 ? 8.287 -5.091 -18.577 1.00 91.94 180 ARG A O 1
ATOM 1306 N N . LEU A 1 181 ? 7.607 -4.494 -16.505 1.00 92.25 181 LEU A N 1
ATOM 1307 C CA . LEU A 1 181 ? 6.183 -4.720 -16.698 1.00 92.25 181 LEU A CA 1
ATOM 1308 C C . LEU A 1 181 ? 5.415 -3.401 -16.624 1.00 92.25 181 LEU A C 1
ATOM 1310 O O . LEU A 1 181 ? 5.537 -2.654 -15.657 1.00 92.25 181 LEU A O 1
ATOM 1314 N N . TYR A 1 182 ? 4.562 -3.186 -17.616 1.00 92.06 182 TYR A N 1
ATOM 1315 C CA . TYR A 1 182 ? 3.576 -2.121 -17.677 1.00 92.06 182 TYR A CA 1
ATOM 1316 C C . TYR A 1 182 ? 2.185 -2.736 -17.580 1.00 92.06 182 TYR A C 1
ATOM 1318 O O . TYR A 1 182 ? 1.824 -3.611 -18.372 1.00 92.06 182 TYR A O 1
ATOM 1326 N N . LEU A 1 183 ? 1.402 -2.278 -16.609 1.00 90.81 183 LEU A N 1
ATOM 1327 C CA . LEU A 1 183 ? 0.017 -2.697 -16.437 1.00 90.81 183 LEU A CA 1
ATOM 1328 C C . LEU A 1 183 ? -0.877 -1.754 -17.234 1.00 90.81 183 LEU A C 1
ATOM 1330 O O . LEU A 1 183 ? -0.966 -0.565 -16.930 1.00 90.81 183 LEU A O 1
ATOM 1334 N N . GLY A 1 184 ? -1.496 -2.291 -18.280 1.00 90.19 184 GLY A N 1
ATOM 1335 C CA . GLY A 1 184 ? -2.402 -1.586 -19.170 1.00 90.19 184 GLY A CA 1
ATOM 1336 C C . GLY A 1 184 ? -3.870 -1.820 -18.827 1.00 90.19 184 GLY A C 1
ATOM 1337 O O . GLY A 1 184 ? -4.223 -2.864 -18.284 1.00 90.19 184 GLY A O 1
ATOM 1338 N N . ARG A 1 185 ? -4.734 -0.868 -19.180 1.00 88.31 185 ARG A N 1
ATOM 1339 C CA . ARG A 1 185 ? -6.196 -0.992 -19.093 1.00 88.31 185 ARG A CA 1
ATOM 1340 C C . ARG A 1 185 ? -6.852 -0.722 -20.439 1.00 88.31 185 ARG A C 1
ATOM 1342 O O . ARG A 1 185 ? -6.394 0.124 -21.209 1.00 88.31 185 ARG A O 1
ATOM 1349 N N . THR A 1 186 ? -7.951 -1.420 -20.700 1.00 88.81 186 THR A N 1
ATOM 1350 C CA . THR A 1 186 ? -8.776 -1.262 -21.907 1.00 88.81 186 THR A CA 1
ATOM 1351 C C . THR A 1 186 ? -9.534 0.062 -21.870 1.00 88.81 186 THR A C 1
ATOM 1353 O O . THR A 1 186 ? -9.702 0.721 -22.891 1.00 88.81 186 THR A O 1
ATOM 1356 N N . GLY A 1 187 ? -9.966 0.506 -20.688 1.00 80.69 187 GLY A N 1
ATOM 1357 C CA . GLY A 1 187 ? -10.499 1.855 -20.516 1.00 80.69 187 GLY A CA 1
ATOM 1358 C C . GLY A 1 187 ? -9.394 2.904 -20.658 1.00 80.69 187 GLY A C 1
ATOM 1359 O O . GLY A 1 187 ? -8.342 2.791 -20.027 1.00 80.69 187 GLY A O 1
ATOM 1360 N N . ALA A 1 188 ? -9.627 3.948 -21.457 1.00 67.50 188 ALA A N 1
ATOM 1361 C CA . ALA A 1 188 ? -8.777 5.132 -21.404 1.00 67.50 188 ALA A CA 1
ATOM 1362 C C . ALA A 1 188 ? -8.919 5.776 -20.017 1.00 67.50 188 ALA A C 1
ATOM 1364 O O . ALA A 1 188 ? -10.038 6.029 -19.557 1.00 67.50 188 ALA A O 1
ATOM 1365 N N . ALA A 1 189 ? -7.798 6.057 -19.349 1.00 65.06 189 ALA A N 1
ATOM 1366 C CA . ALA A 1 189 ? -7.825 6.897 -18.162 1.00 65.06 189 ALA A CA 1
ATOM 1367 C C . ALA A 1 189 ? -8.382 8.267 -18.572 1.00 65.06 189 ALA A C 1
ATOM 1369 O O . ALA A 1 189 ? -7.824 8.936 -19.441 1.00 65.06 189 ALA A O 1
ATOM 1370 N N . SER A 1 190 ? -9.513 8.672 -17.992 1.00 62.53 190 SER A N 1
ATOM 1371 C CA . SER A 1 190 ? -10.059 10.002 -18.261 1.00 62.53 190 SER A CA 1
ATOM 1372 C C . SER A 1 190 ? -9.037 11.051 -17.809 1.00 62.53 190 SER A C 1
ATOM 1374 O O . SER A 1 190 ? -8.575 10.950 -16.665 1.00 62.53 190 SER A O 1
ATOM 1376 N N . PRO A 1 191 ? -8.672 12.035 -18.658 1.00 65.62 191 PRO A N 1
ATOM 1377 C CA . PRO A 1 191 ? -7.808 13.131 -18.249 1.00 65.62 191 PRO A CA 1
ATOM 1378 C C . PRO A 1 191 ? -8.361 13.754 -16.971 1.00 65.62 191 PRO A C 1
ATOM 1380 O O . PRO A 1 191 ? -9.522 14.163 -16.916 1.00 65.62 191 PRO A O 1
ATOM 1383 N N . ARG A 1 192 ? -7.549 13.762 -15.916 1.00 77.56 192 ARG A N 1
ATOM 1384 C CA . ARG A 1 192 ? -7.942 14.338 -14.636 1.00 77.56 192 ARG A CA 1
ATOM 1385 C C . ARG A 1 192 ? -7.536 15.800 -14.641 1.00 77.56 192 ARG A C 1
ATOM 1387 O O . ARG A 1 192 ? -6.347 16.092 -14.610 1.00 77.56 192 ARG A O 1
ATOM 1394 N N . ASP A 1 193 ? -8.514 16.699 -14.667 1.00 88.69 193 ASP A N 1
ATOM 1395 C CA . ASP A 1 193 ? -8.267 18.117 -14.410 1.00 88.69 193 ASP A CA 1
ATOM 1396 C C . ASP A 1 193 ? -7.674 18.274 -12.992 1.00 88.69 193 ASP A C 1
ATOM 1398 O O . ASP A 1 193 ? -8.364 17.952 -12.013 1.00 88.69 193 ASP A O 1
ATOM 1402 N N . PRO A 1 194 ? -6.415 18.739 -12.844 1.00 92.31 194 PRO A N 1
ATOM 1403 C CA . PRO A 1 194 ? -5.794 18.869 -11.534 1.00 92.31 194 PRO A CA 1
ATOM 1404 C C . PRO A 1 194 ? -6.579 19.821 -10.617 1.00 92.31 194 PRO A C 1
ATOM 1406 O O . PRO A 1 194 ? -6.619 19.600 -9.406 1.00 92.31 194 PRO A O 1
ATOM 1409 N N . ALA A 1 195 ? -7.267 20.834 -11.160 1.00 93.12 195 ALA A N 1
ATOM 1410 C CA . ALA A 1 195 ? -8.036 21.779 -10.352 1.00 93.12 195 ALA A CA 1
ATOM 1411 C C . ALA A 1 195 ? -9.263 21.088 -9.746 1.00 93.12 195 ALA A C 1
ATOM 1413 O O . ALA A 1 195 ? -9.484 21.165 -8.534 1.00 93.12 195 ALA A O 1
ATOM 1414 N N . ALA A 1 196 ? -10.006 20.328 -10.555 1.00 90.25 196 ALA A N 1
ATOM 1415 C CA . ALA A 1 196 ? -11.112 19.499 -10.086 1.00 90.25 196 ALA A CA 1
ATOM 1416 C C . ALA A 1 196 ? -10.667 18.423 -9.078 1.00 90.25 196 ALA A C 1
ATOM 1418 O O . ALA A 1 196 ? -11.355 18.190 -8.078 1.00 90.25 196 ALA A O 1
ATOM 1419 N N . VAL A 1 197 ? -9.509 17.781 -9.292 1.00 91.56 197 VAL A N 1
ATOM 1420 C CA . VAL A 1 197 ? -8.953 16.804 -8.337 1.00 91.56 197 VAL A CA 1
ATOM 1421 C C . VAL A 1 197 ? -8.630 17.469 -7.003 1.00 91.56 197 VAL A C 1
ATOM 1423 O O . VAL A 1 197 ? -9.023 16.949 -5.955 1.00 91.56 197 VAL A O 1
ATOM 1426 N N . LEU A 1 198 ? -7.960 18.624 -7.020 1.00 94.88 198 LEU A N 1
ATOM 1427 C CA . LEU A 1 198 ? -7.627 19.340 -5.794 1.00 94.88 198 LEU A CA 1
ATOM 1428 C C . LEU A 1 198 ? -8.890 19.833 -5.075 1.00 94.88 198 LEU A C 1
ATOM 1430 O O . LEU A 1 198 ? -8.993 19.687 -3.859 1.00 94.88 198 LEU A O 1
ATOM 1434 N N . ALA A 1 199 ? -9.892 20.317 -5.811 1.00 92.50 199 ALA A N 1
ATOM 1435 C CA . ALA A 1 199 ? -11.161 20.768 -5.245 1.00 92.50 199 ALA A CA 1
ATOM 1436 C C . ALA A 1 199 ? -11.939 19.622 -4.574 1.00 92.50 199 ALA A C 1
ATOM 1438 O O . ALA A 1 199 ? -12.466 19.791 -3.469 1.00 92.50 199 ALA A O 1
ATOM 1439 N N . ARG A 1 200 ? -11.945 18.423 -5.183 1.00 91.19 200 ARG A N 1
ATOM 1440 C CA . ARG A 1 200 ? -12.471 17.198 -4.555 1.00 91.19 200 ARG A CA 1
ATOM 1441 C C . ARG A 1 200 ? -11.745 16.898 -3.243 1.00 91.19 200 ARG A C 1
ATOM 1443 O O . ARG A 1 200 ? -12.393 16.606 -2.241 1.00 91.19 200 ARG A O 1
ATOM 1450 N N . ARG A 1 201 ? -10.413 16.996 -3.228 1.00 93.50 201 ARG A N 1
ATOM 1451 C CA . ARG A 1 201 ? -9.596 16.707 -2.040 1.00 93.50 201 ARG A CA 1
ATOM 1452 C C . ARG A 1 201 ? -9.758 17.720 -0.922 1.00 93.50 201 ARG A C 1
ATOM 1454 O O . ARG A 1 201 ? -9.754 17.311 0.236 1.00 93.50 201 ARG A O 1
ATOM 1461 N N . CYS A 1 202 ? -9.923 19.000 -1.248 1.00 94.19 202 CYS A N 1
ATOM 1462 C CA . CYS A 1 202 ? -10.265 20.049 -0.289 1.00 94.19 202 CYS A CA 1
ATOM 1463 C C . CYS A 1 202 ? -11.572 19.713 0.433 1.00 94.19 202 CYS A C 1
ATOM 1465 O O . CYS A 1 202 ? -11.620 19.707 1.661 1.00 94.19 202 CYS A O 1
ATOM 1467 N N . ARG A 1 203 ? -12.604 19.334 -0.329 1.00 90.50 203 ARG A N 1
ATOM 1468 C CA . ARG A 1 203 ? -13.881 18.888 0.236 1.00 90.50 203 ARG A CA 1
ATOM 1469 C C . ARG A 1 203 ? -13.715 17.644 1.105 1.00 90.50 203 ARG A C 1
ATOM 1471 O O . ARG A 1 203 ? -14.256 17.593 2.203 1.00 90.50 203 ARG A O 1
ATOM 1478 N N . LEU A 1 204 ? -12.956 16.653 0.636 1.00 92.44 204 LEU A N 1
ATOM 1479 C CA . LEU A 1 204 ? -12.673 15.454 1.420 1.00 92.44 204 LEU A CA 1
ATOM 1480 C C . LEU A 1 204 ? -11.933 15.797 2.725 1.00 92.44 204 LEU A C 1
ATOM 1482 O O . LEU A 1 204 ? -12.228 15.197 3.749 1.00 92.44 204 LEU A O 1
ATOM 1486 N N . ALA A 1 205 ? -11.044 16.795 2.735 1.00 94.00 205 ALA A N 1
ATOM 1487 C CA . ALA A 1 205 ? -10.391 17.275 3.956 1.00 94.00 205 ALA A CA 1
ATOM 1488 C C . ALA A 1 205 ? -11.411 17.805 4.978 1.00 94.00 205 ALA A C 1
ATOM 1490 O O . ALA A 1 205 ? -11.364 17.427 6.150 1.00 94.00 205 ALA A O 1
ATOM 1491 N N . ASP A 1 206 ? -12.364 18.624 4.518 1.00 91.31 206 ASP A N 1
ATOM 1492 C CA . ASP A 1 206 ? -13.437 19.167 5.358 1.00 91.31 206 ASP A CA 1
ATOM 1493 C C . ASP A 1 206 ? -14.329 18.034 5.905 1.00 91.31 206 ASP A C 1
ATOM 1495 O O . ASP A 1 206 ? -14.594 17.976 7.108 1.00 91.31 206 ASP A O 1
ATOM 1499 N N . LEU A 1 207 ? -14.706 17.070 5.054 1.00 91.00 207 LEU A N 1
ATOM 1500 C CA . LEU A 1 207 ? -15.476 15.884 5.449 1.00 91.00 207 LEU A CA 1
ATOM 1501 C C . LEU A 1 207 ? -14.715 14.973 6.417 1.00 91.00 207 LEU A C 1
ATOM 1503 O O . LEU A 1 207 ? -15.315 14.392 7.304 1.00 91.00 207 LEU A O 1
ATOM 1507 N N . LEU A 1 208 ? -13.401 14.818 6.269 1.00 93.00 208 LEU A N 1
ATOM 1508 C CA . LEU A 1 208 ? -12.596 13.996 7.174 1.00 93.00 208 LEU A CA 1
ATOM 1509 C C . LEU A 1 208 ? -12.189 14.752 8.440 1.00 93.00 208 LEU A C 1
ATOM 1511 O O . LEU A 1 208 ? -11.614 14.140 9.344 1.00 93.00 208 LEU A O 1
ATOM 1515 N N . CYS A 1 209 ? -12.470 16.055 8.538 1.00 93.44 209 CYS A N 1
ATOM 1516 C CA . CYS A 1 209 ? -11.925 16.928 9.574 1.00 93.44 209 CYS A CA 1
ATOM 1517 C C . CYS A 1 209 ? -10.392 16.777 9.655 1.00 93.44 209 CYS A C 1
ATOM 1519 O O . CYS A 1 209 ? -9.836 16.435 10.703 1.00 93.44 209 CYS A O 1
ATOM 1521 N N . LEU A 1 210 ? -9.721 16.939 8.515 1.00 94.81 210 LEU A N 1
ATOM 1522 C CA . LEU A 1 210 ? -8.268 16.898 8.348 1.00 94.81 210 LEU A CA 1
ATOM 1523 C C . LEU A 1 210 ? -7.803 18.161 7.622 1.00 94.81 210 LEU A C 1
ATOM 1525 O O . LEU A 1 210 ? -8.579 18.813 6.928 1.00 94.81 210 LEU A O 1
ATOM 1529 N N . ASP A 1 211 ? -6.523 18.484 7.755 1.00 95.88 211 ASP A N 1
ATOM 1530 C CA . ASP A 1 211 ? -5.888 19.448 6.866 1.00 95.88 211 ASP A CA 1
ATOM 1531 C C . ASP A 1 211 ? -5.500 18.754 5.564 1.00 95.88 211 ASP A C 1
ATOM 1533 O O . ASP A 1 211 ? -4.910 17.674 5.605 1.00 95.88 211 ASP A O 1
ATOM 1537 N N . LEU A 1 212 ? -5.746 19.396 4.422 1.00 96.88 212 LEU A N 1
ATOM 1538 C CA . LEU A 1 212 ? -5.047 19.059 3.181 1.00 96.88 212 LEU A CA 1
ATOM 1539 C C . LEU A 1 212 ? -3.857 20.006 3.024 1.00 96.88 212 LEU A C 1
ATOM 1541 O O . LEU A 1 212 ? -4.025 21.224 2.989 1.00 96.88 212 LEU A O 1
ATOM 1545 N N . VAL A 1 213 ? -2.657 19.447 2.932 1.00 96.81 213 VAL A N 1
ATOM 1546 C CA . VAL A 1 213 ? -1.398 20.187 2.853 1.00 96.81 213 VAL A CA 1
ATOM 1547 C C . VAL A 1 213 ? -0.784 19.997 1.473 1.00 96.81 213 VAL A C 1
ATOM 1549 O O . VAL A 1 213 ? -0.479 18.873 1.076 1.00 96.81 213 VAL A O 1
ATOM 1552 N N . VAL A 1 214 ? -0.565 21.112 0.778 1.00 97.38 214 VAL A N 1
ATOM 1553 C CA . VAL A 1 214 ? 0.307 21.217 -0.394 1.00 97.38 214 VAL A CA 1
ATOM 1554 C C . VAL A 1 214 ? 1.636 21.781 0.089 1.00 97.38 214 VAL A C 1
ATOM 1556 O O . VAL A 1 214 ? 1.670 22.864 0.672 1.00 97.38 214 VAL A O 1
ATOM 1559 N N . GLU A 1 215 ? 2.731 21.065 -0.128 1.00 96.69 215 GLU A N 1
ATOM 1560 C CA . GLU A 1 215 ? 4.062 21.484 0.301 1.00 96.69 215 GLU A CA 1
ATOM 1561 C C . GLU A 1 215 ? 5.021 21.574 -0.880 1.00 96.69 215 GLU A C 1
ATOM 1563 O O . GLU A 1 215 ? 5.178 20.611 -1.625 1.00 96.69 215 GLU A O 1
ATOM 1568 N N . ALA A 1 216 ? 5.715 22.705 -0.984 1.00 96.06 216 ALA A N 1
ATOM 1569 C CA . ALA A 1 216 ? 6.904 22.841 -1.809 1.00 96.06 216 ALA A CA 1
ATOM 1570 C C . ALA A 1 216 ? 8.131 22.793 -0.897 1.00 96.06 216 ALA A C 1
ATOM 1572 O O . ALA A 1 216 ? 8.291 23.637 -0.011 1.00 96.06 216 ALA A O 1
ATOM 1573 N N . ARG A 1 217 ? 9.008 21.811 -1.105 1.00 92.50 217 ARG A N 1
ATOM 1574 C CA . ARG A 1 217 ? 10.234 21.631 -0.322 1.00 92.50 217 ARG A CA 1
ATOM 1575 C C . ARG A 1 217 ? 11.459 21.819 -1.198 1.00 92.50 217 ARG A C 1
ATOM 1577 O O . ARG A 1 217 ? 11.555 21.234 -2.276 1.00 92.50 217 ARG A O 1
ATOM 1584 N N . ARG A 1 218 ? 12.414 22.615 -0.716 1.00 89.31 218 ARG A N 1
ATOM 1585 C CA . ARG A 1 218 ? 13.667 22.869 -1.427 1.00 89.31 218 ARG A CA 1
ATOM 1586 C C . ARG A 1 218 ? 14.638 21.703 -1.258 1.00 89.31 218 ARG A C 1
ATOM 1588 O O . ARG A 1 218 ? 14.873 21.232 -0.149 1.00 89.31 218 ARG A O 1
ATOM 1595 N N . THR A 1 219 ? 15.223 21.285 -2.370 1.00 84.00 219 THR A N 1
ATOM 1596 C CA . THR A 1 219 ? 16.260 20.255 -2.481 1.00 84.00 219 THR A CA 1
ATOM 1597 C C . THR A 1 219 ? 17.448 20.806 -3.276 1.00 84.00 219 THR A C 1
ATOM 1599 O O . THR A 1 219 ? 17.383 21.923 -3.797 1.00 84.00 219 THR A O 1
ATOM 1602 N N . ALA A 1 220 ? 18.525 20.025 -3.404 1.00 77.31 220 ALA A N 1
ATOM 1603 C CA . ALA A 1 220 ? 19.665 20.387 -4.250 1.00 77.31 220 ALA A CA 1
ATOM 1604 C C . ALA A 1 220 ? 19.288 20.542 -5.739 1.00 77.31 220 ALA A C 1
ATOM 1606 O O . ALA A 1 220 ? 19.932 21.307 -6.449 1.00 77.31 220 ALA A O 1
ATOM 1607 N N . LEU A 1 221 ? 18.234 19.852 -6.194 1.00 77.62 221 LEU A N 1
ATOM 1608 C CA . LEU A 1 221 ? 17.771 19.854 -7.588 1.00 77.62 221 LEU A CA 1
ATOM 1609 C C . LEU A 1 221 ? 16.682 20.902 -7.872 1.00 77.62 221 LEU A C 1
ATOM 1611 O O . LEU A 1 221 ? 16.280 21.071 -9.017 1.00 77.62 221 LEU A O 1
ATOM 1615 N N . GLY A 1 222 ? 16.199 21.614 -6.848 1.00 86.50 222 GLY A N 1
ATOM 1616 C CA . GLY A 1 222 ? 15.099 22.572 -6.975 1.00 86.50 222 GLY A CA 1
ATOM 1617 C C . GLY A 1 222 ? 13.965 22.312 -5.987 1.00 86.50 222 GLY A C 1
ATOM 1618 O O . GLY A 1 222 ? 14.176 21.745 -4.911 1.00 86.50 222 GLY A O 1
ATOM 1619 N N . LEU A 1 223 ? 12.761 22.782 -6.318 1.00 91.00 223 LEU A N 1
ATOM 1620 C CA . LEU A 1 223 ? 11.564 22.535 -5.514 1.00 91.00 223 LEU A CA 1
ATOM 1621 C C . LEU A 1 223 ? 10.966 21.172 -5.860 1.00 91.00 223 LEU A C 1
ATOM 1623 O O . LEU A 1 223 ? 10.849 20.822 -7.025 1.00 91.00 223 LEU A O 1
ATOM 1627 N N . THR A 1 224 ? 10.552 20.445 -4.830 1.00 93.38 224 THR A N 1
ATOM 1628 C CA . THR A 1 224 ? 9.755 19.220 -4.950 1.00 93.38 224 THR A CA 1
ATOM 1629 C C . THR A 1 224 ? 8.395 19.449 -4.313 1.00 93.38 224 THR A C 1
ATOM 1631 O O . THR A 1 224 ? 8.302 20.103 -3.268 1.00 93.38 224 THR A O 1
ATOM 1634 N N . TRP A 1 225 ? 7.349 18.926 -4.941 1.00 95.06 225 TRP A N 1
ATOM 1635 C CA . TRP A 1 225 ? 5.960 19.156 -4.565 1.00 95.06 225 TRP A CA 1
ATOM 1636 C C . TRP A 1 225 ? 5.336 17.909 -3.954 1.00 95.06 225 TRP A C 1
ATOM 1638 O O . TRP A 1 225 ? 5.510 16.804 -4.462 1.00 95.06 225 TRP A O 1
ATOM 1648 N N . HIS A 1 226 ? 4.589 18.102 -2.869 1.00 94.50 226 HIS A N 1
ATOM 1649 C CA . HIS A 1 226 ? 3.971 17.029 -2.091 1.00 94.50 226 HIS A CA 1
ATOM 1650 C C . HIS A 1 226 ? 2.533 17.398 -1.737 1.00 94.50 226 HIS A C 1
ATOM 1652 O O . HIS A 1 226 ? 2.256 18.547 -1.385 1.00 94.50 226 HIS A O 1
ATOM 1658 N N . LEU A 1 227 ? 1.632 16.417 -1.762 1.00 94.69 227 LEU A N 1
ATOM 1659 C CA . LEU A 1 227 ? 0.237 16.572 -1.358 1.00 94.69 227 LEU A CA 1
ATOM 1660 C C . LEU A 1 227 ? -0.130 15.504 -0.329 1.00 94.69 227 LEU A C 1
ATOM 1662 O O . LEU A 1 227 ? 0.105 14.323 -0.559 1.00 94.69 227 LEU A O 1
ATOM 1666 N N . ARG A 1 228 ? -0.718 15.898 0.804 1.00 95.12 228 ARG A N 1
ATOM 1667 C CA . ARG A 1 228 ? -1.087 14.941 1.860 1.00 95.12 228 ARG A CA 1
ATOM 1668 C C . ARG A 1 228 ? -2.150 15.462 2.814 1.00 95.12 228 ARG A C 1
ATOM 1670 O O . ARG A 1 228 ? -2.324 16.669 2.964 1.00 95.12 228 ARG A O 1
ATOM 1677 N N . TYR A 1 229 ? -2.779 14.543 3.533 1.00 95.25 229 TYR A N 1
ATOM 1678 C CA . TYR A 1 229 ? -3.619 14.842 4.682 1.00 95.25 229 TYR A CA 1
ATOM 1679 C C . TYR A 1 229 ? -2.817 14.832 5.990 1.00 95.25 229 TYR A C 1
ATOM 1681 O O . TYR A 1 229 ? -1.923 14.001 6.203 1.00 95.25 229 TYR A O 1
ATOM 1689 N N . GLU A 1 230 ? -3.161 15.751 6.891 1.00 94.19 230 GLU A N 1
ATOM 1690 C CA . GLU A 1 230 ? -2.583 15.850 8.230 1.00 94.19 230 GLU A CA 1
ATOM 1691 C C . GLU A 1 230 ? -3.651 16.074 9.304 1.00 94.19 230 GLU A C 1
ATOM 1693 O O . GLU A 1 230 ? -4.663 16.741 9.088 1.00 94.19 230 GLU A O 1
ATOM 1698 N N . VAL A 1 231 ? -3.397 15.549 10.507 1.00 93.12 231 VAL A N 1
ATOM 1699 C CA . VAL A 1 231 ? -4.166 15.946 11.690 1.00 93.12 231 VAL A CA 1
ATOM 1700 C C . VAL A 1 231 ? -3.698 17.337 12.133 1.00 93.12 231 VAL A C 1
ATOM 1702 O O . VAL A 1 231 ? -2.495 17.523 12.351 1.00 93.12 231 VAL A O 1
ATOM 1705 N N . PRO A 1 232 ? -4.612 18.308 12.318 1.00 91.75 232 PRO A N 1
ATOM 1706 C CA . PRO A 1 232 ? -4.252 19.648 12.761 1.00 91.75 232 PRO A CA 1
ATOM 1707 C C . PRO A 1 232 ? -3.396 19.655 14.024 1.00 91.75 232 PRO A C 1
ATOM 1709 O O . PRO A 1 232 ? -3.690 18.981 15.011 1.00 91.75 232 PRO A O 1
ATOM 1712 N N . GLY A 1 233 ? -2.334 20.458 13.996 1.00 86.44 233 GLY A N 1
ATOM 1713 C CA . GLY A 1 233 ? -1.358 20.531 15.085 1.00 86.44 233 GLY A CA 1
ATOM 1714 C C . GLY A 1 233 ? -0.265 19.459 15.022 1.00 86.44 233 GLY A C 1
ATOM 1715 O O . GLY A 1 233 ? 0.612 19.453 15.884 1.00 86.44 233 GLY A O 1
ATOM 1716 N N . GLY A 1 234 ? -0.273 18.587 14.006 1.00 87.94 234 GLY A N 1
ATOM 1717 C CA . GLY A 1 234 ? 0.849 17.702 13.702 1.00 87.94 234 GLY A CA 1
ATOM 1718 C C . GLY A 1 234 ? 2.119 18.477 13.299 1.00 87.94 234 GLY A C 1
ATOM 1719 O O . GLY A 1 234 ? 2.021 19.571 12.726 1.00 87.94 234 GLY A O 1
ATOM 1720 N N . PRO A 1 235 ? 3.321 17.958 13.611 1.00 88.50 235 PRO A N 1
ATOM 1721 C CA . PRO A 1 235 ? 4.586 18.545 13.178 1.00 88.50 235 PRO A CA 1
ATOM 1722 C C . PRO A 1 235 ? 4.771 18.444 11.657 1.00 88.50 235 PRO A C 1
ATOM 1724 O O . PRO A 1 235 ? 4.169 17.600 10.999 1.00 88.50 235 PRO A O 1
ATOM 1727 N N . VAL A 1 236 ? 5.657 19.279 11.105 1.00 91.00 236 VAL A N 1
ATOM 1728 C CA . VAL A 1 236 ? 6.082 19.141 9.704 1.00 91.00 236 VAL A CA 1
ATOM 1729 C C . VAL A 1 236 ? 6.914 17.856 9.572 1.00 91.00 236 VAL A C 1
ATOM 1731 O O . VAL A 1 236 ? 7.864 17.685 10.344 1.00 91.00 236 VAL A O 1
ATOM 1734 N N . PRO A 1 237 ? 6.596 16.958 8.624 1.00 87.75 237 PRO A N 1
ATOM 1735 C CA . PRO A 1 237 ? 7.321 15.703 8.454 1.00 87.75 237 PRO A CA 1
ATOM 1736 C C . PRO A 1 237 ? 8.787 15.933 8.109 1.00 87.75 237 PRO A C 1
ATOM 1738 O O . PRO A 1 237 ? 9.117 16.782 7.278 1.00 87.75 237 PRO A O 1
ATOM 1741 N N . THR A 1 238 ? 9.674 15.162 8.732 1.00 80.75 238 THR A N 1
ATOM 1742 C CA . THR A 1 238 ? 11.110 15.243 8.451 1.00 80.75 238 THR A CA 1
ATOM 1743 C C . THR A 1 238 ? 11.431 14.668 7.072 1.00 80.75 238 THR A C 1
ATOM 1745 O O . THR A 1 238 ? 12.186 15.276 6.321 1.00 80.75 238 THR A O 1
ATOM 1748 N N . ASP A 1 239 ? 10.770 13.570 6.704 1.00 72.19 239 ASP A N 1
ATOM 1749 C CA . ASP A 1 239 ? 10.744 13.016 5.352 1.00 72.19 239 ASP A CA 1
ATOM 1750 C C . ASP A 1 239 ? 9.394 13.352 4.703 1.00 72.19 239 ASP A C 1
ATOM 1752 O O . ASP A 1 239 ? 8.347 13.151 5.321 1.00 72.19 239 ASP A O 1
ATOM 1756 N N . ALA A 1 240 ? 9.420 13.932 3.505 1.00 65.75 240 ALA A N 1
ATOM 1757 C CA . ALA A 1 240 ? 8.205 14.272 2.767 1.00 65.75 240 ALA A CA 1
ATOM 1758 C C . ALA A 1 240 ? 7.720 13.124 1.865 1.00 65.75 240 ALA A C 1
ATOM 1760 O O . ALA A 1 240 ? 6.607 13.203 1.356 1.00 65.75 240 ALA A O 1
ATOM 1761 N N . GLY A 1 241 ? 8.506 12.051 1.716 1.00 70.12 241 GLY A N 1
ATOM 1762 C CA . GLY A 1 241 ? 8.231 10.979 0.766 1.00 70.12 241 GLY A CA 1
ATOM 1763 C C . GLY A 1 241 ? 8.651 11.344 -0.661 1.00 70.12 241 GLY A C 1
ATOM 1764 O O . GLY A 1 241 ? 9.478 12.233 -0.883 1.00 70.12 241 GLY A O 1
ATOM 1765 N N . ARG A 1 242 ? 8.098 10.626 -1.645 1.00 70.81 242 ARG A N 1
ATOM 1766 C CA . ARG A 1 242 ? 8.380 10.847 -3.069 1.00 70.81 242 ARG A CA 1
ATOM 1767 C C . ARG A 1 242 ? 7.673 12.122 -3.538 1.00 70.81 242 ARG A C 1
ATOM 1769 O O . ARG A 1 242 ? 6.450 12.152 -3.607 1.00 70.81 242 ARG A O 1
ATOM 1776 N N . GLY A 1 243 ? 8.449 13.156 -3.851 1.00 79.06 243 GLY A N 1
ATOM 1777 C CA . GLY A 1 243 ? 7.925 14.405 -4.406 1.00 79.06 243 GLY A CA 1
ATOM 1778 C C . GLY A 1 243 ? 7.746 14.340 -5.919 1.00 79.06 243 GLY A C 1
ATOM 1779 O O . GLY A 1 243 ? 8.411 13.550 -6.587 1.00 79.06 243 GLY A O 1
ATOM 1780 N N . ALA A 1 244 ? 6.877 15.200 -6.444 1.00 87.44 244 ALA A N 1
ATOM 1781 C CA . ALA A 1 244 ? 6.752 15.463 -7.874 1.00 87.44 244 ALA A CA 1
ATOM 1782 C C . ALA A 1 244 ? 7.496 16.749 -8.268 1.00 87.44 244 ALA A C 1
ATOM 1784 O O . ALA A 1 244 ? 7.733 17.629 -7.434 1.00 87.44 244 ALA A O 1
ATOM 1785 N N . ASP A 1 245 ? 7.818 16.882 -9.553 1.00 87.12 245 ASP A N 1
ATOM 1786 C CA . ASP A 1 245 ? 8.586 18.021 -10.074 1.00 87.12 245 ASP A CA 1
ATOM 1787 C C . ASP A 1 245 ? 7.763 19.318 -10.153 1.00 87.12 245 ASP A C 1
ATOM 1789 O O . ASP A 1 245 ? 8.311 20.418 -10.130 1.00 87.12 245 ASP A O 1
ATOM 1793 N N . ASN A 1 246 ? 6.434 19.209 -10.221 1.00 91.12 246 ASN A N 1
ATOM 1794 C CA . ASN A 1 246 ? 5.515 20.346 -10.278 1.00 91.12 246 ASN A CA 1
ATOM 1795 C C . ASN A 1 246 ? 4.204 20.064 -9.525 1.00 91.12 246 ASN A C 1
ATOM 1797 O O . ASN A 1 246 ? 3.868 18.912 -9.230 1.00 91.12 246 ASN A O 1
ATOM 1801 N N . LEU A 1 247 ? 3.451 21.132 -9.235 1.00 93.94 247 LEU A N 1
ATOM 1802 C CA . LEU A 1 247 ? 2.206 21.061 -8.470 1.00 93.94 247 LEU A CA 1
ATOM 1803 C C . LEU A 1 247 ? 1.138 20.197 -9.157 1.00 93.94 247 LEU A C 1
ATOM 1805 O O . LEU A 1 247 ? 0.500 19.378 -8.497 1.00 93.94 247 LEU A O 1
ATOM 1809 N N . ALA A 1 248 ? 0.939 20.356 -10.467 1.00 92.06 248 ALA A N 1
ATOM 1810 C CA . ALA A 1 248 ? -0.083 19.611 -11.203 1.00 92.06 248 ALA A CA 1
ATOM 1811 C C . ALA A 1 248 ? 0.161 18.094 -11.141 1.00 92.06 248 ALA A C 1
ATOM 1813 O O . ALA A 1 248 ? -0.767 17.333 -10.866 1.00 92.06 248 ALA A O 1
ATOM 1814 N N . SER A 1 249 ? 1.418 17.672 -11.300 1.00 88.69 249 SER A N 1
ATOM 1815 C CA . SER A 1 249 ? 1.828 16.266 -11.198 1.00 88.69 249 SER A CA 1
ATOM 1816 C C . SER A 1 249 ? 1.650 15.758 -9.766 1.00 88.69 249 SER A C 1
ATOM 1818 O O . SER A 1 249 ? 1.013 14.731 -9.559 1.00 88.69 249 SER A O 1
ATOM 1820 N N . ALA A 1 250 ? 2.054 16.536 -8.750 1.00 91.88 250 ALA A N 1
ATOM 1821 C CA . ALA A 1 250 ? 1.800 16.178 -7.348 1.00 91.88 250 ALA A CA 1
ATOM 1822 C C . ALA A 1 250 ? 0.305 15.943 -7.065 1.00 91.88 250 ALA A C 1
ATOM 1824 O O . ALA A 1 250 ? -0.050 15.057 -6.290 1.00 91.88 250 ALA A O 1
ATOM 1825 N N . ILE A 1 251 ? -0.587 16.712 -7.693 1.00 93.38 251 ILE A N 1
ATOM 1826 C CA . ILE A 1 251 ? -2.035 16.553 -7.532 1.00 93.38 251 ILE A CA 1
ATOM 1827 C C . ILE A 1 251 ? -2.555 15.305 -8.257 1.00 93.38 251 ILE A C 1
ATOM 1829 O O . ILE A 1 251 ? -3.353 14.565 -7.681 1.00 93.38 251 ILE A O 1
ATOM 1833 N N . VAL A 1 252 ? -2.154 15.071 -9.505 1.00 88.44 252 VAL A N 1
ATOM 1834 C CA . VAL A 1 252 ? -2.708 13.978 -10.322 1.00 88.44 252 VAL A CA 1
ATOM 1835 C C . VAL A 1 252 ? -2.128 12.616 -9.937 1.00 88.44 252 VAL A C 1
ATOM 1837 O O . VAL A 1 252 ? -2.884 11.639 -9.900 1.00 88.44 252 VAL A O 1
ATOM 1840 N N . ASP A 1 253 ? -0.837 12.573 -9.604 1.00 84.06 253 ASP A N 1
ATOM 1841 C CA . ASP A 1 253 ? -0.083 11.335 -9.382 1.00 84.06 253 ASP A CA 1
ATOM 1842 C C . ASP A 1 253 ? -0.236 10.800 -7.958 1.00 84.06 253 ASP A C 1
ATOM 1844 O O . ASP A 1 253 ? -0.221 9.589 -7.747 1.00 84.06 253 ASP A O 1
ATOM 1848 N N . THR A 1 254 ? -0.441 11.678 -6.971 1.00 88.00 254 THR A N 1
ATOM 1849 C CA . THR A 1 254 ? -0.745 11.244 -5.600 1.00 88.00 254 THR A CA 1
ATOM 1850 C C . THR A 1 254 ? -2.139 10.628 -5.594 1.00 88.00 254 THR A C 1
ATOM 1852 O O . THR A 1 254 ? -3.093 11.323 -5.942 1.00 88.00 254 THR A O 1
ATOM 1855 N N . SER A 1 255 ? -2.315 9.363 -5.200 1.00 86.06 255 SER A N 1
ATOM 1856 C CA . SER A 1 255 ? -3.654 8.787 -5.004 1.00 86.06 255 SER A CA 1
ATOM 1857 C C . SER A 1 255 ? -4.303 9.284 -3.702 1.00 86.06 255 SER A C 1
ATOM 1859 O O . SER A 1 255 ? -3.654 9.896 -2.855 1.00 86.06 255 SER A O 1
ATOM 1861 N N . ASP A 1 256 ? -5.605 9.046 -3.510 1.00 88.00 256 ASP A N 1
ATOM 1862 C CA . ASP A 1 256 ? -6.261 9.435 -2.249 1.00 88.00 256 ASP A CA 1
ATOM 1863 C C . ASP A 1 256 ? -5.720 8.633 -1.048 1.00 88.00 256 ASP A C 1
ATOM 1865 O O . ASP A 1 256 ? -5.636 9.174 0.053 1.00 88.00 256 ASP A O 1
ATOM 1869 N N . LEU A 1 257 ? -5.274 7.388 -1.266 1.00 87.56 257 LEU A N 1
ATOM 1870 C CA . LEU A 1 257 ? -4.613 6.583 -0.235 1.00 87.56 257 LEU A CA 1
ATOM 1871 C C . LEU A 1 257 ? -3.193 7.073 0.048 1.00 87.56 257 LEU A C 1
ATOM 1873 O O . LEU A 1 257 ? -2.833 7.193 1.216 1.00 87.56 257 LEU A O 1
ATOM 1877 N N . ASP A 1 258 ? -2.422 7.443 -0.977 1.00 87.38 258 ASP A N 1
ATOM 1878 C CA . ASP A 1 258 ? -1.072 7.999 -0.787 1.00 87.38 258 ASP A CA 1
ATOM 1879 C C . ASP A 1 258 ? -1.117 9.318 -0.012 1.00 87.38 258 ASP A C 1
ATOM 1881 O O . ASP A 1 258 ? -0.296 9.559 0.872 1.00 87.38 258 ASP A O 1
ATOM 1885 N N . ALA A 1 259 ? -2.129 10.152 -0.271 1.00 91.44 259 ALA A N 1
ATOM 1886 C CA . ALA A 1 259 ? -2.341 11.377 0.491 1.00 91.44 259 ALA A CA 1
ATOM 1887 C C . ALA A 1 259 ? -2.636 11.089 1.978 1.00 91.44 259 ALA A C 1
ATOM 1889 O O . ALA A 1 259 ? -2.264 11.883 2.848 1.00 91.44 259 ALA A O 1
ATOM 1890 N N . CYS A 1 260 ? -3.299 9.971 2.292 1.00 92.25 260 CYS A N 1
ATOM 1891 C CA . CYS A 1 260 ? -3.557 9.520 3.662 1.00 92.25 260 CYS A CA 1
ATOM 1892 C C . CYS A 1 260 ? -2.385 8.741 4.281 1.00 92.25 260 CYS A C 1
ATOM 1894 O O . CYS A 1 260 ? -2.298 8.678 5.506 1.00 92.25 260 CYS A O 1
ATOM 1896 N N . TYR A 1 261 ? -1.476 8.187 3.481 1.00 89.25 261 TYR A N 1
ATOM 1897 C CA . TYR A 1 261 ? -0.374 7.356 3.954 1.00 89.25 261 TYR A CA 1
ATOM 1898 C C . TYR A 1 261 ? 0.519 8.106 4.947 1.00 89.25 261 TYR A C 1
ATOM 1900 O O . TYR A 1 261 ? 0.890 9.259 4.721 1.00 89.25 261 TYR A O 1
ATOM 1908 N N . GLY A 1 262 ? 0.873 7.464 6.059 1.00 88.19 262 GLY A N 1
ATOM 1909 C CA . GLY A 1 262 ? 1.659 8.007 7.166 1.00 88.19 262 GLY A CA 1
ATOM 1910 C C . GLY A 1 262 ? 0.883 8.933 8.113 1.00 88.19 262 GLY A C 1
ATOM 1911 O O . GLY A 1 262 ? 1.507 9.630 8.922 1.00 88.19 262 GLY A O 1
ATOM 1912 N N . LEU A 1 263 ? -0.452 8.992 8.033 1.00 90.69 263 LEU A N 1
ATOM 1913 C CA . LEU A 1 263 ? -1.269 9.890 8.861 1.00 90.69 263 LEU A CA 1
ATOM 1914 C C . LEU A 1 263 ? -1.107 9.605 10.362 1.00 90.69 263 LEU A C 1
ATOM 1916 O O . LEU A 1 263 ? -1.024 10.550 11.152 1.00 90.69 263 LEU A O 1
ATOM 1920 N N . ALA A 1 264 ? -1.020 8.335 10.773 1.00 87.44 264 ALA A N 1
ATOM 1921 C CA . ALA A 1 264 ? -0.835 7.957 12.170 1.00 87.44 264 ALA A CA 1
ATOM 1922 C C . ALA A 1 264 ? 0.540 8.357 12.700 1.00 87.44 264 ALA A C 1
ATOM 1924 O O . ALA A 1 264 ? 0.640 8.876 13.811 1.00 87.44 264 ALA A O 1
ATOM 1925 N N . GLU A 1 265 ? 1.592 8.170 11.902 1.00 86.56 265 GLU A N 1
ATOM 1926 C CA . GLU A 1 265 ? 2.950 8.547 12.291 1.00 86.56 265 GLU A CA 1
ATOM 1927 C C . GLU A 1 265 ? 3.097 10.069 12.408 1.00 86.56 265 GLU A C 1
ATOM 1929 O O . GLU A 1 265 ? 3.582 10.568 13.427 1.00 86.56 265 GLU A O 1
ATOM 1934 N N . ARG A 1 266 ? 2.589 10.824 11.425 1.00 88.19 266 ARG A N 1
ATOM 1935 C CA . ARG A 1 266 ? 2.606 12.296 11.456 1.00 88.19 266 ARG A CA 1
ATOM 1936 C C . ARG A 1 266 ? 1.740 12.870 12.574 1.00 88.19 266 ARG A C 1
ATOM 1938 O O . ARG A 1 266 ? 2.124 13.842 13.217 1.00 88.19 266 ARG A O 1
ATOM 1945 N N . GLY A 1 267 ? 0.571 12.285 12.823 1.00 88.44 267 GLY A N 1
ATOM 1946 C CA . GLY A 1 267 ? -0.369 12.759 13.837 1.00 88.44 267 GLY A CA 1
ATOM 1947 C C . GLY A 1 267 ? -0.123 12.209 15.245 1.00 88.44 267 GLY A C 1
ATOM 1948 O O . GLY A 1 267 ? -0.889 12.534 16.151 1.00 88.44 267 GLY A O 1
ATOM 1949 N N . LEU A 1 268 ? 0.930 11.412 15.461 1.00 87.94 268 LEU A N 1
ATOM 1950 C CA . LEU A 1 268 ? 1.177 10.680 16.712 1.00 87.94 268 LEU A CA 1
ATOM 1951 C C . LEU A 1 268 ? 1.188 11.573 17.964 1.00 87.94 268 LEU A C 1
ATOM 1953 O O . LEU A 1 268 ? 0.729 11.170 19.033 1.00 87.94 268 LEU A O 1
ATOM 1957 N N . VAL A 1 269 ? 1.717 12.792 17.832 1.00 85.38 269 VAL A N 1
ATOM 1958 C CA . VAL A 1 269 ? 1.817 13.777 18.924 1.00 85.38 269 VAL A CA 1
ATOM 1959 C C . VAL A 1 269 ? 0.738 14.860 18.868 1.00 85.38 269 VAL A C 1
ATOM 1961 O O . VAL A 1 269 ? 0.661 15.681 19.792 1.00 85.38 269 VAL A O 1
ATOM 1964 N N . ALA A 1 270 ? -0.104 14.858 17.829 1.00 88.81 270 ALA A N 1
ATOM 1965 C CA . ALA A 1 270 ? -1.156 15.850 17.651 1.00 88.81 270 ALA A CA 1
ATOM 1966 C C . ALA A 1 270 ? -2.132 15.823 18.844 1.00 88.81 270 ALA A C 1
ATOM 1968 O O . ALA A 1 270 ? -2.395 14.756 19.416 1.00 88.81 270 ALA A O 1
ATOM 1969 N N . PRO A 1 271 ? -2.639 16.987 19.281 1.00 87.50 271 PRO A N 1
ATOM 1970 C CA . PRO A 1 271 ? -3.640 17.034 20.334 1.00 87.50 271 PRO A CA 1
ATOM 1971 C C . PRO A 1 271 ? -4.931 16.355 19.860 1.00 87.50 271 PRO A C 1
ATOM 1973 O O . PRO A 1 271 ? -5.338 16.479 18.706 1.00 87.50 271 PRO A O 1
ATOM 1976 N N . ALA A 1 272 ? -5.576 15.622 20.764 1.00 92.19 272 ALA A N 1
ATOM 1977 C CA . ALA A 1 272 ? -6.844 14.962 20.490 1.00 92.19 272 ALA A CA 1
ATOM 1978 C C . ALA A 1 272 ? -7.994 15.876 20.916 1.00 92.19 272 ALA A C 1
ATOM 1980 O O . ALA A 1 272 ? -8.014 16.359 22.051 1.00 92.19 272 ALA A O 1
ATOM 1981 N N . HIS A 1 273 ? -8.956 16.079 20.024 1.00 92.50 273 HIS A N 1
ATOM 1982 C CA . HIS A 1 273 ? -10.160 16.864 20.274 1.00 92.50 273 HIS A CA 1
ATOM 1983 C C . HIS A 1 273 ? -11.385 16.064 19.855 1.00 92.50 273 HIS A C 1
ATOM 1985 O O . HIS A 1 273 ? -11.358 15.340 18.859 1.00 92.50 273 HIS A O 1
ATOM 1991 N N . HIS A 1 274 ? -12.469 16.219 20.603 1.00 88.88 274 HIS A N 1
ATOM 1992 C CA . HIS A 1 274 ? -13.777 15.793 20.138 1.00 88.88 274 HIS A CA 1
ATOM 1993 C C . HIS A 1 274 ? -14.205 16.612 18.925 1.00 88.88 274 HIS A C 1
ATOM 1995 O O . HIS A 1 274 ? -13.840 17.779 18.809 1.00 88.88 274 HIS A O 1
ATOM 2001 N N . LEU A 1 275 ? -15.038 16.034 18.065 1.00 88.12 275 LEU A N 1
ATOM 2002 C CA . LEU A 1 275 ? -15.731 16.816 17.048 1.00 88.12 275 LEU A CA 1
ATOM 2003 C C . LEU A 1 275 ? -16.769 17.728 17.715 1.00 88.12 275 LEU A C 1
ATOM 2005 O O . LEU A 1 275 ? -17.516 17.297 18.601 1.00 88.12 275 LEU A O 1
ATOM 2009 N N . ALA A 1 276 ? -16.780 18.998 17.316 1.00 85.50 276 ALA A N 1
ATOM 2010 C CA . ALA A 1 276 ? -17.729 19.990 17.795 1.00 85.50 276 ALA A CA 1
ATOM 2011 C C . ALA A 1 276 ? -19.158 19.618 17.369 1.00 85.50 276 ALA A C 1
ATOM 2013 O O . ALA A 1 276 ? -19.410 19.244 16.222 1.00 85.50 276 ALA A O 1
ATOM 2014 N N . ALA A 1 277 ? -20.111 19.734 18.297 1.00 72.12 277 ALA A N 1
ATOM 2015 C CA . ALA A 1 277 ? -21.519 19.553 17.968 1.00 72.12 277 ALA A CA 1
ATOM 2016 C C . ALA A 1 277 ? -21.979 20.677 17.025 1.00 72.12 277 ALA A C 1
ATOM 2018 O O . ALA A 1 277 ? -21.700 21.846 17.285 1.00 72.12 277 ALA A O 1
ATOM 2019 N N . GLY A 1 278 ? -22.672 20.324 15.940 1.00 73.19 278 GLY A N 1
ATOM 2020 C CA . GLY A 1 278 ? -23.194 21.289 14.969 1.00 73.19 278 GLY A CA 1
ATOM 2021 C C . GLY A 1 278 ? -22.211 21.768 13.895 1.00 73.19 278 GLY A C 1
ATOM 2022 O O . GLY A 1 278 ? -22.596 22.620 13.098 1.00 73.19 278 GLY A O 1
ATOM 2023 N N . TYR A 1 279 ? -20.980 21.239 13.826 1.00 81.81 279 TYR A N 1
ATOM 2024 C CA . TYR A 1 279 ? -20.114 21.504 12.671 1.00 81.81 279 TYR A CA 1
ATOM 2025 C C . TYR A 1 279 ? -20.770 21.001 11.380 1.00 81.81 279 TYR A C 1
ATOM 2027 O O . TYR A 1 279 ? -21.294 19.886 11.333 1.00 81.81 279 TYR A O 1
ATOM 2035 N N . GLN A 1 280 ? -20.713 21.832 10.340 1.00 80.81 280 GLN A N 1
ATOM 2036 C CA . GLN A 1 280 ? -21.205 21.515 9.009 1.00 80.81 280 GLN A CA 1
ATOM 2037 C C . GLN A 1 280 ? -20.081 21.729 7.991 1.00 80.81 280 GLN A C 1
ATOM 2039 O O . GLN A 1 280 ? -19.572 22.852 7.889 1.00 80.81 280 GLN A O 1
ATOM 2044 N N . PRO A 1 281 ? -19.676 20.686 7.244 1.00 81.31 281 PRO A N 1
ATOM 2045 C CA . PRO A 1 281 ? -18.740 20.843 6.141 1.00 81.31 281 PRO A CA 1
ATOM 2046 C C . PRO A 1 281 ? -19.358 21.726 5.051 1.00 81.31 281 PRO A C 1
ATOM 2048 O O . PRO A 1 281 ? -20.580 21.840 4.925 1.00 81.31 281 PRO A O 1
ATOM 2051 N N . ARG A 1 282 ? -18.513 22.363 4.237 1.00 77.75 282 ARG A N 1
ATOM 2052 C CA . ARG A 1 282 ? -19.015 23.183 3.130 1.00 77.75 282 ARG A CA 1
ATOM 2053 C C . ARG A 1 282 ? -19.720 22.321 2.072 1.00 77.75 282 ARG A C 1
ATOM 2055 O O . ARG A 1 282 ? -19.195 21.263 1.723 1.00 77.75 282 ARG A O 1
ATOM 2062 N N . PRO A 1 283 ? -20.858 22.788 1.522 1.00 69.12 283 PRO A N 1
ATOM 2063 C CA . PRO A 1 283 ? -21.624 22.027 0.540 1.00 69.12 283 PRO A CA 1
ATOM 2064 C C . PRO A 1 283 ? -20.930 21.932 -0.820 1.00 69.12 283 PRO A C 1
ATOM 2066 O O . PRO A 1 283 ? -20.985 20.874 -1.445 1.00 69.12 283 PRO A O 1
ATOM 2069 N N . ASP A 1 284 ? -20.229 22.986 -1.240 1.00 70.38 284 ASP A N 1
ATOM 2070 C CA . ASP A 1 284 ? -19.676 23.113 -2.590 1.00 70.38 284 ASP A CA 1
ATOM 2071 C C . ASP A 1 284 ? -18.146 23.003 -2.614 1.00 70.38 284 ASP A C 1
ATOM 2073 O O . ASP A 1 284 ? -17.476 23.421 -1.659 1.00 70.38 284 ASP A O 1
ATOM 2077 N N . PRO A 1 285 ? -17.568 22.456 -3.703 1.00 69.88 285 PRO A N 1
ATOM 2078 C CA . PRO A 1 285 ? -16.126 22.430 -3.862 1.00 69.88 285 PRO A CA 1
ATOM 2079 C C . PRO A 1 285 ? -15.628 23.863 -4.072 1.00 69.88 285 PRO A C 1
ATOM 2081 O O . PRO A 1 285 ? -16.293 24.653 -4.750 1.00 69.88 285 PRO A O 1
ATOM 2084 N N . PRO A 1 286 ? -14.452 24.227 -3.547 1.00 79.31 286 PRO A N 1
ATOM 2085 C CA . PRO A 1 286 ? -13.877 25.518 -3.876 1.00 79.31 286 PRO A CA 1
ATOM 2086 C C . PRO A 1 286 ? -13.514 25.578 -5.361 1.00 79.31 286 PRO A C 1
ATOM 2088 O O . PRO A 1 286 ? -12.963 24.625 -5.911 1.00 79.31 286 PRO A O 1
ATOM 2091 N N . ALA A 1 287 ? -13.764 26.721 -5.997 1.00 84.88 287 ALA A N 1
ATOM 2092 C CA . ALA A 1 287 ? -13.101 27.043 -7.252 1.00 84.88 287 ALA A CA 1
ATOM 2093 C C . ALA A 1 287 ? -11.611 27.276 -6.962 1.00 84.88 287 ALA A C 1
ATOM 2095 O O . ALA A 1 287 ? -11.267 28.064 -6.076 1.00 84.88 287 ALA A O 1
ATOM 2096 N N . ILE A 1 288 ? -10.736 26.570 -7.677 1.00 91.31 288 ILE A N 1
ATOM 2097 C CA . ILE A 1 288 ? -9.289 26.624 -7.466 1.00 91.31 288 ILE A CA 1
ATOM 2098 C C . ILE A 1 288 ? -8.618 27.199 -8.709 1.00 91.31 288 ILE A C 1
ATOM 2100 O O . ILE A 1 288 ? -8.668 26.600 -9.778 1.00 91.31 288 ILE A O 1
ATOM 2104 N N . ASP A 1 289 ? -7.944 28.334 -8.532 1.00 94.06 289 ASP A N 1
ATOM 2105 C CA . ASP A 1 289 ? -6.943 28.841 -9.470 1.00 94.06 289 ASP A CA 1
ATOM 2106 C C . ASP A 1 289 ? -5.585 28.231 -9.091 1.00 94.06 289 ASP A C 1
ATOM 2108 O O . ASP A 1 289 ? -4.960 28.629 -8.099 1.00 94.06 289 ASP A O 1
ATOM 2112 N N . LEU A 1 290 ? -5.175 27.204 -9.838 1.00 95.00 290 LEU A N 1
ATOM 2113 C CA . LEU A 1 290 ? -3.939 26.468 -9.568 1.00 95.00 290 LEU A CA 1
ATOM 2114 C C . LEU A 1 290 ? -2.695 27.326 -9.764 1.00 95.00 290 LEU A C 1
ATOM 2116 O O . LEU A 1 290 ? -1.784 27.251 -8.942 1.00 95.00 290 LEU A O 1
ATOM 2120 N N . ASP A 1 291 ? -2.676 28.172 -10.790 1.00 94.69 291 ASP A N 1
ATOM 2121 C CA . ASP A 1 291 ? -1.523 29.017 -11.079 1.00 94.69 291 ASP A CA 1
ATOM 2122 C C . ASP A 1 291 ? -1.319 30.048 -9.967 1.00 94.69 291 ASP A C 1
ATOM 2124 O O . ASP A 1 291 ? -0.192 30.352 -9.568 1.00 94.69 291 ASP A O 1
ATOM 2128 N N . LEU A 1 292 ? -2.412 30.610 -9.440 1.00 95.44 292 LEU A N 1
ATOM 2129 C CA . LEU A 1 292 ? -2.346 31.519 -8.301 1.00 95.44 292 LEU A CA 1
ATOM 2130 C C . LEU A 1 292 ? -1.849 30.806 -7.041 1.00 95.44 292 LEU A C 1
ATOM 2132 O O . LEU A 1 292 ? -1.006 31.361 -6.330 1.00 95.44 292 LEU A O 1
ATOM 2136 N N . LEU A 1 293 ? -2.348 29.596 -6.774 1.00 96.25 293 LEU A N 1
ATOM 2137 C CA . LEU A 1 293 ? -1.915 28.786 -5.638 1.00 96.25 293 LEU A CA 1
ATOM 2138 C C . LEU A 1 293 ? -0.416 28.467 -5.726 1.00 96.25 293 LEU A C 1
ATOM 2140 O O . LEU A 1 293 ? 0.314 28.697 -4.759 1.00 96.25 293 LEU A O 1
ATOM 2144 N N . GLU A 1 294 ? 0.052 28.010 -6.890 1.00 96.50 294 GLU A N 1
ATOM 2145 C CA . GLU A 1 294 ? 1.459 27.701 -7.149 1.00 96.50 294 GLU A CA 1
ATOM 2146 C C . GLU A 1 294 ? 2.348 28.929 -6.954 1.00 96.50 294 GLU A C 1
ATOM 2148 O O . GLU A 1 294 ? 3.276 28.899 -6.142 1.00 96.50 294 GLU A O 1
ATOM 2153 N N . ARG A 1 295 ? 2.026 30.046 -7.623 1.00 95.94 295 ARG A N 1
ATOM 2154 C CA . ARG A 1 295 ? 2.788 31.298 -7.493 1.00 95.94 295 ARG A CA 1
ATOM 2155 C C . ARG A 1 295 ? 2.871 31.764 -6.046 1.00 95.94 295 ARG A C 1
ATOM 2157 O O . ARG A 1 295 ? 3.913 32.268 -5.629 1.00 95.94 295 ARG A O 1
ATOM 2164 N N . ARG A 1 296 ? 1.792 31.606 -5.273 1.00 95.88 296 ARG A N 1
ATOM 2165 C CA . ARG A 1 296 ? 1.776 32.018 -3.870 1.00 95.88 296 ARG A CA 1
ATOM 2166 C C . ARG A 1 296 ? 2.701 31.153 -3.018 1.00 95.88 296 ARG A C 1
ATOM 2168 O O . ARG A 1 296 ? 3.500 31.706 -2.273 1.00 95.88 296 ARG A O 1
ATOM 2175 N N . ILE A 1 297 ? 2.649 29.830 -3.176 1.00 96.38 297 ILE A N 1
ATOM 2176 C CA . ILE A 1 297 ? 3.537 28.904 -2.455 1.00 96.38 297 ILE A CA 1
ATOM 2177 C C . ILE A 1 297 ? 5.004 29.172 -2.813 1.00 96.38 297 ILE A C 1
ATOM 2179 O O . ILE A 1 297 ? 5.852 29.228 -1.926 1.00 96.38 297 ILE A O 1
ATOM 2183 N N . VAL A 1 298 ? 5.311 29.392 -4.095 1.00 95.31 298 VAL A N 1
ATOM 2184 C CA . VAL A 1 298 ? 6.672 29.730 -4.542 1.00 95.31 298 VAL A CA 1
ATOM 2185 C C . VAL A 1 298 ? 7.146 31.054 -3.936 1.00 95.31 298 VAL A C 1
ATOM 2187 O O . VAL A 1 298 ? 8.298 31.145 -3.515 1.00 95.31 298 VAL A O 1
ATOM 2190 N N . ALA A 1 299 ? 6.274 32.061 -3.829 1.00 93.62 299 ALA A N 1
ATOM 2191 C CA . ALA A 1 299 ? 6.606 33.319 -3.159 1.00 93.62 299 ALA A CA 1
ATOM 2192 C C . ALA A 1 299 ? 6.887 33.124 -1.656 1.00 93.62 299 ALA A C 1
ATOM 2194 O O . ALA A 1 299 ? 7.820 33.722 -1.126 1.00 93.62 299 ALA A O 1
ATOM 2195 N N . ASP A 1 300 ? 6.144 32.240 -0.982 1.00 94.38 300 ASP A N 1
ATOM 2196 C CA . ASP A 1 300 ? 6.341 31.913 0.438 1.00 94.38 300 ASP A CA 1
ATOM 2197 C C . ASP A 1 300 ? 7.628 31.087 0.701 1.00 94.38 300 ASP A C 1
ATOM 2199 O O . ASP A 1 300 ? 8.055 30.930 1.851 1.00 94.38 300 ASP A O 1
ATOM 2203 N N . CYS A 1 301 ? 8.285 30.575 -0.351 1.00 93.38 301 CYS A N 1
ATOM 2204 C CA . CYS A 1 301 ? 9.609 29.938 -0.281 1.00 93.38 301 CYS A CA 1
ATOM 2205 C C . CYS A 1 301 ? 10.772 30.947 -0.158 1.00 93.38 301 CYS A C 1
ATOM 2207 O O . CYS A 1 301 ? 11.943 30.545 -0.217 1.00 93.38 301 CYS A O 1
ATOM 2209 N N . LEU A 1 302 ? 10.463 32.237 -0.005 1.00 90.69 302 LEU A N 1
ATOM 2210 C CA . LEU A 1 302 ? 11.397 33.321 0.281 1.00 90.69 302 LEU A CA 1
ATOM 2211 C C . LEU A 1 302 ? 11.041 33.962 1.629 1.00 90.69 302 LEU A C 1
ATOM 2213 O O . LEU A 1 302 ? 9.874 34.109 1.989 1.00 90.69 302 LEU A O 1
ATOM 2217 N N . ASP A 1 303 ? 12.057 34.328 2.400 1.00 82.50 303 ASP A N 1
ATOM 2218 C CA . ASP A 1 303 ? 11.886 35.094 3.625 1.00 82.50 303 ASP A CA 1
ATOM 2219 C C . ASP A 1 303 ? 11.522 36.542 3.268 1.00 82.50 303 ASP A C 1
ATOM 2221 O O . ASP A 1 303 ? 12.207 37.184 2.474 1.00 82.50 303 ASP A O 1
ATOM 2225 N N . LEU A 1 304 ? 10.419 37.044 3.827 1.00 79.06 304 LEU A N 1
ATOM 2226 C CA . LEU A 1 304 ? 9.851 38.342 3.446 1.00 79.06 304 LEU A CA 1
ATOM 2227 C C . LEU A 1 304 ? 10.736 39.531 3.841 1.00 79.06 304 LEU A C 1
ATOM 2229 O O . LEU A 1 304 ? 10.693 40.556 3.166 1.00 79.06 304 LEU A O 1
ATOM 2233 N N . ASP A 1 305 ? 11.527 39.395 4.907 1.00 80.62 305 ASP A N 1
ATOM 2234 C CA . ASP A 1 305 ? 12.3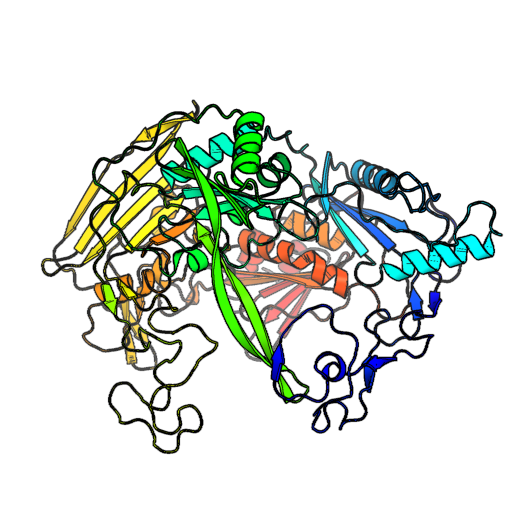48 40.489 5.431 1.00 80.62 305 ASP A CA 1
ATOM 2235 C C . ASP A 1 305 ? 13.699 40.562 4.709 1.00 80.62 305 ASP A C 1
ATOM 2237 O O . ASP A 1 305 ? 14.239 41.643 4.478 1.00 80.62 305 ASP A O 1
ATOM 2241 N N . THR A 1 306 ? 14.256 39.403 4.347 1.00 84.44 306 THR A N 1
ATOM 2242 C CA . THR A 1 306 ? 15.617 39.289 3.797 1.00 84.44 306 THR A CA 1
ATOM 2243 C C . THR A 1 306 ? 15.665 38.948 2.308 1.00 84.44 306 THR A C 1
ATOM 2245 O O . THR A 1 306 ? 16.717 39.083 1.686 1.00 84.44 306 THR A O 1
ATOM 2248 N N . GLY A 1 307 ? 14.564 38.463 1.730 1.00 84.44 307 GLY A N 1
ATOM 2249 C CA . GLY A 1 307 ? 14.520 37.894 0.380 1.00 84.44 307 GLY A CA 1
ATOM 2250 C C . GLY A 1 307 ? 15.270 36.563 0.238 1.00 84.44 307 GLY A C 1
ATOM 2251 O O . GLY A 1 307 ? 15.355 36.022 -0.864 1.00 84.44 307 GLY A O 1
ATOM 2252 N N . ALA A 1 308 ? 15.831 36.024 1.326 1.00 86.25 308 ALA A N 1
ATOM 2253 C CA . ALA A 1 308 ? 16.620 34.800 1.295 1.00 86.25 308 ALA A CA 1
ATOM 2254 C C . ALA A 1 308 ? 15.723 33.559 1.126 1.00 86.25 308 ALA A C 1
ATOM 2256 O O . ALA A 1 308 ? 14.611 33.522 1.654 1.00 86.25 308 ALA A O 1
ATOM 2257 N N . PRO A 1 309 ? 16.182 32.505 0.432 1.00 87.06 309 PRO A N 1
ATOM 2258 C CA . PRO A 1 309 ? 15.409 31.278 0.290 1.00 87.06 309 PRO A CA 1
ATOM 2259 C C . PRO A 1 309 ? 15.184 30.588 1.641 1.00 87.06 309 PRO A C 1
ATOM 2261 O O . PRO A 1 309 ? 16.111 30.408 2.430 1.00 87.06 309 PRO A O 1
ATOM 2264 N N . THR A 1 310 ? 13.951 30.143 1.884 1.00 90.19 310 THR A N 1
ATOM 2265 C CA . THR A 1 310 ? 13.603 29.287 3.025 1.00 90.19 310 THR A CA 1
ATOM 2266 C C . THR A 1 310 ? 13.765 27.804 2.661 1.00 90.19 310 THR A C 1
ATOM 2268 O O . THR A 1 310 ? 14.083 27.447 1.519 1.00 90.19 310 THR A O 1
ATOM 2271 N N . ALA A 1 311 ? 13.523 26.914 3.632 1.00 90.56 311 ALA A N 1
ATOM 2272 C CA . ALA A 1 311 ? 13.527 25.467 3.396 1.00 90.56 311 ALA A CA 1
ATOM 2273 C C . ALA A 1 311 ? 12.343 24.996 2.521 1.00 90.56 311 ALA A C 1
ATOM 2275 O O . ALA A 1 311 ? 12.354 23.872 2.018 1.00 90.56 311 ALA A O 1
ATOM 2276 N N . GLY A 1 312 ? 11.324 25.841 2.337 1.00 94.19 312 GLY A N 1
ATOM 2277 C CA . GLY A 1 312 ? 10.111 25.536 1.587 1.00 94.19 312 GLY A CA 1
ATOM 2278 C C . GLY A 1 312 ? 8.904 26.324 2.092 1.00 94.19 312 GLY A C 1
ATOM 2279 O O . GLY A 1 312 ? 9.038 27.229 2.919 1.00 94.19 312 GLY A O 1
ATOM 2280 N N . ALA A 1 313 ? 7.714 25.940 1.647 1.00 96.38 313 ALA A N 1
ATOM 2281 C CA . ALA A 1 313 ? 6.449 26.528 2.073 1.00 96.38 313 ALA A CA 1
ATOM 2282 C C . ALA A 1 313 ? 5.306 25.509 2.023 1.00 96.38 313 ALA A C 1
ATOM 2284 O O . ALA A 1 313 ? 5.389 24.484 1.346 1.00 96.38 313 ALA A O 1
ATOM 2285 N N . GLN A 1 314 ? 4.231 25.802 2.754 1.00 96.94 314 GLN A N 1
ATOM 2286 C CA . GLN A 1 314 ? 2.998 25.022 2.764 1.00 96.94 314 GLN A CA 1
ATOM 2287 C C . GLN A 1 314 ? 1.789 25.917 2.491 1.00 96.94 314 GLN A C 1
ATOM 2289 O O . GLN A 1 314 ? 1.655 26.982 3.099 1.00 96.94 314 GLN A O 1
ATOM 2294 N N . ALA A 1 315 ? 0.875 25.429 1.653 1.00 97.56 315 ALA A N 1
ATOM 2295 C CA . ALA A 1 315 ? -0.515 25.860 1.637 1.00 97.56 315 ALA A CA 1
ATOM 2296 C C . ALA A 1 315 ? -1.374 24.785 2.312 1.00 97.56 315 ALA A C 1
ATOM 2298 O O . ALA A 1 315 ? -1.316 23.607 1.963 1.00 97.56 315 ALA A O 1
ATOM 2299 N N . ILE A 1 316 ? -2.155 25.190 3.308 1.00 97.44 316 ILE A N 1
ATOM 2300 C CA . ILE A 1 316 ? -2.947 24.306 4.161 1.00 97.44 316 ILE A CA 1
ATOM 2301 C C . ILE A 1 316 ? -4.416 24.661 3.968 1.00 97.44 316 ILE A C 1
ATOM 2303 O O . ILE A 1 316 ? -4.835 25.764 4.323 1.00 97.44 316 ILE A O 1
ATOM 2307 N N . TRP A 1 317 ? -5.201 23.747 3.410 1.00 96.19 317 TRP A N 1
ATOM 2308 C CA . TRP A 1 317 ? -6.649 23.886 3.337 1.00 96.19 317 TRP A CA 1
ATOM 2309 C C . TRP A 1 317 ? -7.269 23.509 4.680 1.00 96.19 317 TRP A C 1
ATOM 2311 O O . TRP A 1 317 ? -7.089 22.385 5.153 1.00 96.19 317 TRP A O 1
ATOM 2321 N N . ARG A 1 318 ? -7.998 24.449 5.286 1.00 93.56 318 ARG A N 1
ATOM 2322 C CA . ARG A 1 318 ? -8.734 24.247 6.540 1.00 93.56 318 ARG A CA 1
ATOM 2323 C C . ARG A 1 318 ? -9.932 25.183 6.606 1.00 93.56 318 ARG A C 1
ATOM 2325 O O . ARG A 1 318 ? -9.783 26.381 6.363 1.00 93.56 318 ARG A O 1
ATOM 2332 N N . ASP A 1 319 ? -11.087 24.658 7.014 1.00 88.25 319 ASP A N 1
ATOM 2333 C CA . ASP A 1 319 ? -12.338 25.418 7.167 1.00 88.25 319 ASP A CA 1
ATOM 2334 C C . ASP A 1 319 ? -12.712 26.188 5.888 1.00 88.25 319 ASP A C 1
ATOM 2336 O O . ASP A 1 319 ? -13.106 27.360 5.919 1.00 88.25 319 ASP A O 1
ATOM 2340 N N . GLY A 1 320 ? -12.541 25.547 4.731 1.00 88.12 320 GLY A N 1
ATOM 2341 C CA . GLY A 1 320 ? -12.911 26.157 3.462 1.00 88.12 320 GLY A CA 1
ATOM 2342 C C . GLY A 1 320 ? -11.974 27.266 2.953 1.00 88.12 320 GLY A C 1
ATOM 2343 O O . GLY A 1 320 ? -12.396 28.081 2.125 1.00 88.12 320 GLY A O 1
ATOM 2344 N N . ARG A 1 321 ? -10.740 27.376 3.460 1.00 91.94 321 ARG A N 1
ATOM 2345 C CA . ARG A 1 321 ? -9.764 28.382 3.004 1.00 91.94 321 ARG A CA 1
ATOM 2346 C C . ARG A 1 321 ? -8.329 27.866 3.010 1.00 91.94 321 ARG A C 1
ATOM 2348 O O . ARG A 1 321 ? -7.969 27.021 3.827 1.00 91.94 321 ARG A O 1
ATOM 2355 N N . TRP A 1 322 ? -7.507 28.438 2.128 1.00 95.50 322 TRP A N 1
ATOM 2356 C CA . TRP A 1 322 ? -6.063 28.215 2.081 1.00 95.50 322 TRP A CA 1
ATOM 2357 C C . TRP A 1 322 ? -5.324 29.110 3.080 1.00 95.50 322 TRP A C 1
ATOM 2359 O O . TRP A 1 322 ? -5.538 30.322 3.137 1.00 95.50 322 TRP A O 1
ATOM 2369 N N . TRP A 1 323 ? -4.419 28.504 3.840 1.00 96.31 323 TRP A N 1
ATOM 2370 C CA . TRP A 1 323 ? -3.508 29.165 4.765 1.00 96.31 323 TRP A CA 1
ATOM 2371 C C . TRP A 1 323 ? -2.065 28.941 4.342 1.00 96.31 323 TRP A C 1
ATOM 2373 O O . TRP A 1 323 ? -1.650 27.806 4.134 1.00 96.31 323 TRP A O 1
ATOM 2383 N N . HIS A 1 324 ? -1.294 30.017 4.261 1.00 96.06 324 HIS A N 1
ATOM 2384 C CA . HIS A 1 324 ? 0.034 30.024 3.655 1.00 96.06 324 HIS A CA 1
ATOM 2385 C C . HIS A 1 324 ? 1.131 30.253 4.691 1.00 96.06 324 HIS A C 1
ATOM 2387 O O . HIS A 1 324 ? 1.107 31.252 5.407 1.00 96.06 324 HIS A O 1
ATOM 2393 N N . THR A 1 325 ? 2.106 29.354 4.788 1.00 95.38 325 THR A N 1
ATOM 2394 C CA . THR A 1 325 ? 3.169 29.446 5.800 1.00 95.38 325 THR A CA 1
ATOM 2395 C C . THR A 1 325 ? 4.510 28.983 5.245 1.00 95.38 325 THR A C 1
ATOM 2397 O O . THR A 1 325 ? 4.590 27.971 4.550 1.00 95.38 325 THR A O 1
ATOM 2400 N N . SER A 1 326 ? 5.581 29.711 5.562 1.00 94.81 326 SER A N 1
ATOM 2401 C CA . SER A 1 326 ? 6.941 29.316 5.190 1.00 94.81 326 SER A CA 1
ATOM 2402 C C . SER A 1 326 ? 7.479 28.232 6.125 1.00 94.81 326 SER A C 1
ATOM 2404 O O . SER A 1 326 ? 7.122 28.164 7.306 1.00 94.81 326 SER A O 1
ATOM 2406 N N . LEU A 1 327 ? 8.358 27.374 5.614 1.00 93.75 327 LEU A N 1
ATOM 2407 C CA . LEU A 1 327 ? 9.054 26.353 6.389 1.00 93.75 327 LEU A CA 1
ATOM 2408 C C . LEU A 1 327 ? 10.413 26.876 6.845 1.00 93.75 327 LEU A C 1
ATOM 2410 O O . LEU A 1 327 ? 11.263 27.269 6.044 1.00 93.75 327 LEU A O 1
ATOM 2414 N N . ARG A 1 328 ? 10.624 26.859 8.161 1.00 90.00 328 ARG A N 1
ATOM 2415 C CA . ARG A 1 328 ? 11.839 27.350 8.815 1.00 90.00 328 ARG A CA 1
ATOM 2416 C C . ARG A 1 328 ? 12.561 26.206 9.511 1.00 90.00 328 ARG A C 1
ATOM 2418 O O . ARG A 1 328 ? 11.920 25.334 10.099 1.00 90.00 328 ARG A O 1
ATOM 2425 N N . ALA A 1 329 ? 13.889 26.246 9.511 1.00 87.69 329 ALA A N 1
ATOM 2426 C CA . ALA A 1 329 ? 14.682 25.351 10.343 1.00 87.69 329 ALA A CA 1
ATOM 2427 C C . ALA A 1 329 ? 14.375 25.616 11.831 1.00 87.69 329 ALA A C 1
ATOM 2429 O O . ALA A 1 329 ? 14.354 26.760 12.290 1.00 87.69 329 ALA A O 1
ATOM 2430 N N . ALA A 1 330 ? 14.088 24.552 12.576 1.00 86.12 330 ALA A N 1
ATOM 2431 C CA . ALA A 1 330 ? 13.742 24.575 13.998 1.00 86.12 330 ALA A CA 1
ATOM 2432 C C . ALA A 1 330 ? 14.841 23.976 14.889 1.00 86.12 330 ALA A C 1
ATOM 2434 O O . ALA A 1 330 ? 14.762 24.066 16.111 1.00 86.12 330 ALA A O 1
ATOM 2435 N N . GLY A 1 331 ? 15.837 23.335 14.280 1.00 84.81 331 GLY A N 1
ATOM 2436 C CA . GLY A 1 331 ? 16.898 22.601 14.953 1.00 84.81 331 GLY A CA 1
ATOM 2437 C C . GLY A 1 331 ? 17.331 21.403 14.117 1.00 84.81 331 GLY A C 1
ATOM 2438 O O . GLY A 1 331 ? 16.976 21.288 12.944 1.00 84.81 331 GLY A O 1
ATOM 2439 N N . THR A 1 332 ? 18.080 20.496 14.731 1.00 82.81 332 THR A N 1
ATOM 2440 C CA . THR A 1 332 ? 18.474 19.221 14.127 1.00 82.81 332 THR A CA 1
ATOM 2441 C C . THR A 1 332 ? 18.219 18.096 15.121 1.00 82.81 332 THR A C 1
ATOM 2443 O O . THR A 1 332 ? 18.425 18.259 16.323 1.00 82.81 332 THR A O 1
ATOM 2446 N N . THR A 1 333 ? 17.741 16.954 14.638 1.00 80.12 333 THR A N 1
ATOM 2447 C CA . THR A 1 333 ? 17.755 15.712 15.418 1.00 80.12 333 THR A CA 1
ATOM 2448 C C . THR A 1 333 ? 18.965 14.898 15.037 1.00 80.12 333 THR A C 1
ATOM 2450 O O . THR A 1 333 ? 19.222 14.718 13.851 1.00 80.12 333 THR A O 1
ATOM 2453 N N . GLU A 1 334 ? 19.651 14.354 16.032 1.00 82.31 334 GLU A N 1
ATOM 2454 C CA . GLU A 1 334 ? 20.762 13.436 15.833 1.00 82.31 334 GLU A CA 1
ATOM 2455 C C . GLU A 1 334 ? 20.285 11.997 16.058 1.00 82.31 334 GLU A C 1
ATOM 2457 O O . GLU A 1 334 ? 19.694 11.672 17.093 1.00 82.31 334 GLU A O 1
ATOM 2462 N N . ARG A 1 335 ? 20.507 11.129 15.072 1.00 80.25 335 ARG A N 1
ATOM 2463 C CA . ARG A 1 335 ? 20.303 9.686 15.188 1.00 80.25 335 ARG A CA 1
ATOM 2464 C C . ARG A 1 335 ? 21.662 9.013 15.127 1.00 80.25 335 ARG A C 1
ATOM 2466 O O . ARG A 1 335 ? 22.336 9.107 14.109 1.00 80.25 335 ARG A O 1
ATOM 2473 N N . LEU A 1 336 ? 22.015 8.318 16.202 1.00 83.25 336 LEU A N 1
ATOM 2474 C CA . LEU A 1 336 ? 23.179 7.443 16.238 1.00 83.25 336 LEU A CA 1
ATOM 2475 C C . LEU A 1 336 ? 22.766 6.042 15.781 1.00 83.25 336 LEU A C 1
ATOM 2477 O O . LEU A 1 336 ? 21.769 5.496 16.265 1.00 83.25 336 LEU A O 1
ATOM 2481 N N . SER A 1 337 ? 23.514 5.471 14.851 1.00 82.12 337 SER A N 1
ATOM 2482 C CA . SER A 1 337 ? 23.381 4.079 14.429 1.00 82.12 337 SER A CA 1
ATOM 2483 C C . SER A 1 337 ? 24.758 3.472 14.263 1.00 82.12 337 SER A C 1
ATOM 2485 O O . SER A 1 337 ? 25.585 4.028 13.546 1.00 82.12 337 SER A O 1
ATOM 2487 N N . GLU A 1 338 ? 24.980 2.332 14.893 1.00 85.25 338 GLU A N 1
ATOM 2488 C CA . GLU A 1 338 ? 26.168 1.525 14.661 1.00 85.25 338 GLU A CA 1
ATOM 2489 C C . GLU A 1 338 ? 26.115 0.922 13.252 1.00 85.25 338 GLU A C 1
ATOM 2491 O O . GLU A 1 338 ? 25.083 0.407 12.808 1.00 85.25 338 GLU A O 1
ATOM 2496 N N . TRP A 1 339 ? 27.208 1.065 12.514 1.00 85.44 339 TRP A N 1
ATOM 2497 C CA . TRP A 1 339 ? 27.449 0.346 11.274 1.00 85.44 339 TRP A CA 1
ATOM 2498 C C . TRP A 1 339 ? 28.059 -1.013 11.585 1.00 85.44 339 TRP A C 1
ATOM 2500 O O . TRP A 1 339 ? 28.724 -1.193 12.596 1.00 85.44 339 TRP A O 1
ATOM 2510 N N . SER A 1 340 ? 27.931 -1.945 10.645 1.00 84.69 340 SER A N 1
ATOM 2511 C CA . SER A 1 340 ? 28.595 -3.250 10.714 1.00 84.69 340 SER A CA 1
ATOM 2512 C C . SER A 1 340 ? 30.129 -3.178 10.738 1.00 84.69 340 SER A C 1
ATOM 2514 O O . SER A 1 340 ? 30.772 -4.207 10.848 1.00 84.69 340 SER A O 1
ATOM 2516 N N . THR A 1 341 ? 30.724 -1.988 10.597 1.00 86.44 341 THR A N 1
ATOM 2517 C CA . THR A 1 341 ? 32.166 -1.742 10.737 1.00 86.44 341 THR A CA 1
ATOM 2518 C C . THR A 1 341 ? 32.604 -1.488 12.182 1.00 86.44 341 THR A C 1
ATOM 2520 O O . THR A 1 341 ? 33.787 -1.229 12.384 1.00 86.44 341 THR A O 1
ATOM 2523 N N . GLY A 1 342 ? 31.679 -1.460 13.149 1.00 85.75 342 GLY A N 1
ATOM 2524 C CA . GLY A 1 342 ? 31.917 -1.027 14.534 1.00 85.75 342 GLY A CA 1
ATOM 2525 C C . GLY A 1 342 ? 31.885 0.497 14.732 1.00 85.75 342 GLY A C 1
ATOM 2526 O O . GLY A 1 342 ? 31.909 0.992 15.856 1.00 85.75 342 GLY A O 1
ATOM 2527 N N . GLN A 1 343 ? 31.799 1.285 13.652 1.00 88.44 343 GLN A N 1
ATOM 2528 C CA . GLN A 1 343 ? 31.692 2.745 13.748 1.00 88.44 343 GLN A CA 1
ATOM 2529 C C . GLN A 1 343 ? 30.258 3.194 14.026 1.00 88.44 343 GLN A C 1
ATOM 2531 O O . GLN A 1 343 ? 29.290 2.626 13.527 1.00 88.44 343 GLN A O 1
ATOM 2536 N N . ILE A 1 344 ? 30.117 4.286 14.767 1.00 88.31 344 ILE A N 1
ATOM 2537 C CA . ILE A 1 344 ? 28.847 4.912 15.115 1.00 88.31 344 ILE A CA 1
ATOM 2538 C C . ILE A 1 344 ? 28.612 6.093 14.181 1.00 88.31 344 ILE A C 1
ATOM 2540 O O . ILE A 1 344 ? 29.373 7.060 14.166 1.00 88.31 344 ILE A O 1
ATOM 2544 N N . VAL A 1 345 ? 27.512 6.051 13.437 1.00 84.81 345 VAL A N 1
ATOM 2545 C CA . VAL A 1 345 ? 27.117 7.133 12.536 1.00 84.81 345 VAL A CA 1
ATOM 2546 C C . VAL A 1 345 ? 26.060 8.002 13.161 1.00 84.81 345 VAL A C 1
ATOM 2548 O O . VAL A 1 345 ? 24.972 7.549 13.505 1.00 84.81 345 VAL A O 1
ATOM 2551 N N . SER A 1 346 ? 26.414 9.271 13.273 1.00 85.62 346 SER A N 1
ATOM 2552 C CA . SER A 1 346 ? 25.556 10.379 13.617 1.00 85.62 346 SER A CA 1
ATOM 2553 C C . SER A 1 346 ? 24.941 10.966 12.353 1.00 85.62 346 SER A C 1
ATOM 2555 O O . SER A 1 346 ? 25.587 11.690 11.592 1.00 85.62 346 SER A O 1
ATOM 2557 N N . ARG A 1 347 ? 23.658 10.674 12.138 1.00 81.44 347 ARG A N 1
ATOM 2558 C CA . ARG A 1 347 ? 22.842 11.348 11.131 1.00 81.44 347 ARG A CA 1
ATOM 2559 C C . ARG A 1 347 ? 22.124 12.524 11.770 1.00 81.44 347 ARG A C 1
ATOM 2561 O O . ARG A 1 347 ? 21.276 12.336 12.644 1.00 81.44 347 ARG A O 1
ATOM 2568 N N . ARG A 1 348 ? 22.434 13.732 11.304 1.00 82.69 348 ARG A N 1
ATOM 2569 C CA . ARG A 1 348 ? 21.750 14.960 11.714 1.00 82.69 348 ARG A CA 1
ATOM 2570 C C . ARG A 1 348 ? 20.708 15.327 10.676 1.00 82.69 348 ARG A C 1
ATOM 2572 O O . ARG A 1 348 ? 21.042 15.630 9.539 1.00 82.69 348 ARG A O 1
ATOM 2579 N N . THR A 1 349 ? 19.444 15.309 11.069 1.00 80.19 349 THR A N 1
ATOM 2580 C CA . THR A 1 349 ? 18.340 15.667 10.180 1.00 80.19 349 THR A CA 1
ATOM 2581 C C . THR A 1 349 ? 17.771 17.018 10.602 1.00 80.19 349 THR A C 1
ATOM 2583 O O . THR A 1 349 ? 17.431 17.175 11.780 1.00 80.19 349 THR A O 1
ATOM 2586 N N . PRO A 1 350 ? 17.675 18.007 9.694 1.00 82.12 350 PRO A N 1
ATOM 2587 C CA . PRO A 1 350 ? 17.067 19.287 10.017 1.00 82.12 350 PRO A CA 1
ATOM 2588 C C . PRO A 1 350 ? 15.589 19.089 10.350 1.00 82.12 350 PRO A C 1
ATOM 2590 O O . PRO A 1 350 ? 14.835 18.469 9.602 1.00 82.12 350 PRO A O 1
ATOM 2593 N N . LEU A 1 351 ? 15.173 19.632 11.488 1.00 87.69 351 LEU A N 1
ATOM 2594 C CA . LEU A 1 351 ? 13.767 19.733 11.834 1.00 87.69 351 LEU A CA 1
ATOM 2595 C C . LEU A 1 351 ? 13.195 20.983 11.187 1.00 87.69 351 LEU A C 1
ATOM 2597 O O . LEU A 1 351 ? 13.735 22.078 11.357 1.00 87.69 351 LEU A O 1
ATOM 2601 N N . LEU A 1 352 ? 12.077 20.825 10.490 1.00 91.12 352 LEU A N 1
ATOM 2602 C CA . LEU A 1 352 ? 11.322 21.939 9.941 1.00 91.12 352 LEU A CA 1
ATOM 2603 C C . LEU A 1 352 ? 10.153 22.282 10.862 1.00 91.12 352 LEU A C 1
ATOM 2605 O O . LEU A 1 352 ? 9.532 21.414 11.474 1.00 91.12 352 LEU A O 1
ATOM 2609 N N . ARG A 1 353 ? 9.837 23.571 10.945 1.00 92.38 353 ARG A N 1
ATOM 2610 C CA . ARG A 1 353 ? 8.610 24.081 11.556 1.00 92.38 353 ARG A CA 1
ATOM 2611 C C . ARG A 1 353 ? 7.940 25.067 10.618 1.00 92.38 353 ARG A C 1
ATOM 2613 O O . ARG A 1 353 ? 8.605 25.740 9.833 1.00 92.38 353 ARG A O 1
ATOM 2620 N N . ARG A 1 354 ? 6.628 25.198 10.762 1.00 93.75 354 ARG A N 1
ATOM 2621 C CA . ARG A 1 354 ? 5.874 26.284 10.136 1.00 93.75 354 ARG A CA 1
ATOM 2622 C C . ARG A 1 354 ? 6.296 27.613 10.760 1.00 93.75 354 ARG A C 1
ATOM 2624 O O . ARG A 1 354 ? 6.487 27.677 11.976 1.00 93.75 354 ARG A O 1
ATOM 2631 N N . GLY A 1 355 ? 6.429 28.659 9.949 1.00 91.25 355 GLY A N 1
ATOM 2632 C CA . GLY A 1 355 ? 6.698 30.017 10.425 1.00 91.25 355 GLY A CA 1
ATOM 2633 C C . GLY A 1 355 ? 5.589 30.521 11.348 1.00 91.25 355 GLY A C 1
ATOM 2634 O O . GLY A 1 355 ? 5.860 31.195 12.337 1.00 91.25 355 GLY A O 1
ATOM 2635 N N . TRP A 1 356 ? 4.354 30.113 11.066 1.00 91.56 356 TRP A N 1
ATOM 2636 C CA . TRP A 1 356 ? 3.189 30.292 11.924 1.00 91.56 356 TRP A CA 1
ATOM 2637 C C . TRP A 1 356 ? 2.181 29.153 11.687 1.00 91.56 356 TRP A C 1
ATOM 2639 O O . TRP A 1 356 ? 2.179 28.530 10.621 1.00 91.56 356 TRP A O 1
ATOM 2649 N N . ALA A 1 357 ? 1.352 28.847 12.688 1.00 90.88 357 ALA A N 1
ATOM 2650 C CA . ALA A 1 357 ? 0.352 27.781 12.612 1.00 90.88 357 ALA A CA 1
ATOM 2651 C C . ALA A 1 357 ? -1.037 28.345 12.259 1.00 90.88 357 ALA A C 1
ATOM 2653 O O . ALA A 1 357 ? -1.437 29.340 12.871 1.00 90.88 357 ALA A O 1
ATOM 2654 N N . PRO A 1 358 ? -1.803 27.708 11.351 1.00 92.38 358 PRO A N 1
ATOM 2655 C CA . PRO A 1 358 ? -3.184 28.106 11.104 1.00 92.38 358 PRO A CA 1
ATOM 2656 C C . PRO A 1 358 ? -4.034 28.034 12.387 1.00 92.38 358 PRO A C 1
ATOM 2658 O O . PRO A 1 358 ? -3.786 27.150 13.217 1.00 92.38 358 PRO A O 1
ATOM 2661 N N . PRO A 1 359 ? -5.044 28.912 12.557 1.00 92.88 359 PRO A N 1
ATOM 2662 C CA . PRO A 1 359 ? -5.955 28.901 13.702 1.00 92.88 359 PRO A CA 1
ATOM 2663 C C . PRO A 1 359 ? -6.623 27.548 13.922 1.00 92.88 359 PRO A C 1
ATOM 2665 O O . PRO A 1 359 ? -6.812 26.791 12.968 1.00 92.88 359 PRO A O 1
ATOM 2668 N N . ALA A 1 360 ? -7.014 27.269 15.167 1.00 92.06 360 ALA A N 1
ATOM 2669 C CA . ALA A 1 360 ? -7.727 26.045 15.519 1.00 92.06 360 ALA A CA 1
ATOM 2670 C C . ALA A 1 360 ? -8.950 25.830 14.594 1.00 92.06 360 ALA A C 1
ATOM 2672 O O . ALA A 1 360 ? -9.723 26.775 14.412 1.00 92.06 360 ALA A O 1
ATOM 2673 N N . PRO A 1 361 ? -9.102 24.636 13.988 1.00 92.50 361 PRO A N 1
ATOM 2674 C CA . PRO A 1 361 ? -10.235 24.330 13.127 1.00 92.50 361 PRO A CA 1
ATOM 2675 C C . PRO A 1 361 ? -11.581 24.502 13.831 1.00 92.50 361 PRO A C 1
ATOM 2677 O O . PRO A 1 361 ? -11.730 24.144 14.999 1.00 92.50 361 PRO A O 1
ATOM 2680 N N . SER A 1 362 ? -12.584 24.965 13.090 1.00 90.88 362 SER A N 1
ATOM 2681 C CA . SER A 1 362 ? -13.941 25.206 13.603 1.00 90.88 362 SER A CA 1
ATOM 2682 C C . SER A 1 362 ? -14.659 23.946 14.109 1.00 90.88 362 SER A C 1
ATOM 2684 O O . SER A 1 362 ? -15.530 24.028 14.974 1.00 90.88 362 SER A O 1
ATOM 2686 N N . TRP A 1 363 ? -14.267 22.770 13.615 1.00 88.94 363 TRP A N 1
ATOM 2687 C CA . TRP A 1 363 ? -14.782 21.473 14.056 1.00 88.94 363 TRP A CA 1
ATOM 2688 C C . TRP A 1 363 ? -14.112 20.940 15.332 1.00 88.94 363 TRP A C 1
ATOM 2690 O O . TRP A 1 363 ? -14.541 19.904 15.845 1.00 88.94 363 TRP A O 1
ATOM 2700 N N . GLN A 1 364 ? -13.073 21.598 15.866 1.00 92.06 364 GLN A N 1
ATOM 2701 C CA . GLN A 1 364 ? -12.449 21.178 17.123 1.00 92.06 364 GLN A CA 1
ATOM 2702 C C . GLN A 1 364 ? -13.326 21.547 18.322 1.00 92.06 364 GLN A C 1
ATOM 2704 O O . GLN A 1 364 ? -13.516 22.712 18.659 1.00 92.06 364 GLN A O 1
ATOM 2709 N N . GLY A 1 365 ? -13.831 20.522 19.000 1.00 90.31 365 GLY A N 1
ATOM 2710 C CA . GLY A 1 365 ? -14.491 20.628 20.290 1.00 90.31 365 GLY A CA 1
ATOM 2711 C C . GLY A 1 365 ? -13.511 20.534 21.462 1.00 90.31 365 GLY A C 1
ATOM 2712 O O . GLY A 1 365 ? -12.322 20.862 21.377 1.00 90.31 365 GLY A O 1
ATOM 2713 N N . THR A 1 366 ? -14.023 20.057 22.597 1.00 91.50 366 THR A N 1
ATOM 2714 C CA . THR A 1 366 ? -13.235 19.904 23.825 1.00 91.50 366 THR A CA 1
ATOM 2715 C C . THR A 1 366 ? -12.079 18.921 23.642 1.00 91.50 366 THR A C 1
ATOM 2717 O O . THR A 1 366 ? -12.192 17.934 22.913 1.00 91.50 366 THR A O 1
ATOM 2720 N N . ALA A 1 367 ? -10.959 19.186 24.319 1.00 92.69 367 ALA A N 1
ATOM 2721 C CA . ALA A 1 367 ? -9.813 18.284 24.320 1.00 92.69 367 ALA A CA 1
ATOM 2722 C C . ALA A 1 367 ? -10.188 16.921 24.927 1.00 92.69 367 ALA A C 1
ATOM 2724 O O . ALA A 1 367 ? -10.903 16.855 25.930 1.00 92.69 367 ALA A O 1
ATOM 2725 N N . VAL A 1 368 ? -9.682 15.842 24.331 1.00 91.81 368 VAL A N 1
ATOM 2726 C CA . VAL A 1 368 ? -9.894 14.480 24.830 1.00 91.81 368 VAL A CA 1
ATOM 2727 C C . VAL A 1 368 ? -8.959 14.226 26.017 1.00 91.81 368 VAL A C 1
ATOM 2729 O O . VAL A 1 368 ? -7.740 14.390 25.875 1.00 91.81 368 VAL A O 1
ATOM 2732 N N . PRO A 1 369 ? -9.479 13.809 27.184 1.00 90.19 369 PRO A N 1
ATOM 2733 C CA . PRO A 1 369 ? -8.645 13.512 28.339 1.00 90.19 369 PRO A CA 1
ATOM 2734 C C . PRO A 1 369 ? -7.750 12.291 28.084 1.00 90.19 369 PRO A C 1
ATOM 2736 O O . PRO A 1 369 ? -8.150 11.315 27.445 1.00 9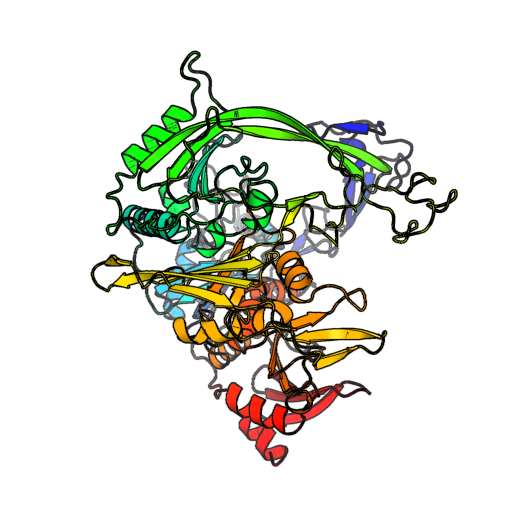0.19 369 PRO A O 1
ATOM 2739 N N . TYR A 1 370 ? -6.533 12.322 28.630 1.00 91.00 370 TYR A N 1
ATOM 2740 C CA . TYR A 1 370 ? -5.590 11.208 28.544 1.00 91.00 370 TYR A CA 1
ATOM 2741 C C . TYR A 1 370 ? -4.793 11.022 29.833 1.00 91.00 370 TYR A C 1
ATOM 2743 O O . TYR A 1 370 ? -4.549 11.968 30.582 1.00 91.00 370 TYR A O 1
ATOM 2751 N N . ALA A 1 371 ? -4.333 9.793 30.058 1.00 90.44 371 ALA A N 1
ATOM 2752 C CA . ALA A 1 371 ? -3.306 9.484 31.046 1.00 90.44 371 ALA A CA 1
ATOM 2753 C C . ALA A 1 371 ? -1.930 9.375 30.372 1.00 90.44 371 ALA A C 1
ATOM 2755 O O . ALA A 1 371 ? -1.824 8.958 29.216 1.00 90.44 371 ALA A O 1
ATOM 2756 N N . ALA A 1 372 ? -0.859 9.725 31.086 1.00 91.06 372 ALA A N 1
ATOM 2757 C CA . ALA A 1 372 ? 0.498 9.468 30.609 1.00 91.06 372 ALA A CA 1
ATOM 2758 C C . ALA A 1 372 ? 0.767 7.954 30.551 1.00 91.06 372 ALA A C 1
ATOM 2760 O O . ALA A 1 372 ? 0.354 7.206 31.441 1.00 91.06 372 ALA A O 1
ATOM 2761 N N . CYS A 1 373 ? 1.470 7.495 29.513 1.00 90.06 373 CYS A N 1
ATOM 2762 C CA . CYS A 1 373 ? 1.845 6.088 29.399 1.00 90.06 373 CYS A CA 1
ATOM 2763 C C . CYS A 1 373 ? 2.817 5.702 30.532 1.00 90.06 373 CYS A C 1
ATOM 2765 O O . CYS A 1 373 ? 3.894 6.294 30.618 1.00 90.06 373 CYS A O 1
ATOM 2767 N N . PRO A 1 374 ? 2.509 4.682 31.357 1.00 88.12 374 PRO A N 1
ATOM 2768 C CA . PRO A 1 374 ? 3.376 4.286 32.469 1.00 88.12 374 PRO A CA 1
ATOM 2769 C C . PRO A 1 374 ? 4.685 3.625 32.011 1.00 88.12 374 PRO A C 1
ATOM 2771 O O . PRO A 1 374 ? 5.658 3.586 32.765 1.00 88.12 374 PRO A O 1
ATOM 2774 N N . ASP A 1 375 ? 4.715 3.098 30.783 1.00 89.12 375 ASP A N 1
ATOM 2775 C CA . ASP A 1 375 ? 5.861 2.372 30.236 1.00 89.12 375 ASP A CA 1
ATOM 2776 C C . ASP A 1 375 ? 6.802 3.272 29.421 1.00 89.12 375 ASP A C 1
ATOM 2778 O O . ASP A 1 375 ? 7.916 2.861 29.096 1.00 89.12 375 ASP A O 1
ATOM 2782 N N . CYS A 1 376 ? 6.405 4.513 29.137 1.00 89.69 376 CYS A N 1
ATOM 2783 C CA . CYS A 1 376 ? 7.256 5.506 28.486 1.00 89.69 376 CYS A CA 1
ATOM 2784 C C . CYS A 1 376 ? 7.836 6.473 29.514 1.00 89.69 376 CYS A C 1
ATOM 2786 O O . CYS A 1 376 ? 7.219 6.770 30.535 1.00 89.69 376 CYS A O 1
ATOM 2788 N N . ASP A 1 377 ? 9.036 6.972 29.250 1.00 86.00 377 ASP A N 1
ATOM 2789 C CA . ASP A 1 377 ? 9.505 8.200 29.870 1.00 86.00 377 ASP A CA 1
ATOM 2790 C C . ASP A 1 377 ? 8.955 9.407 29.073 1.00 86.00 377 ASP A C 1
ATOM 2792 O O . ASP A 1 377 ? 9.022 9.399 27.840 1.00 86.00 377 ASP A O 1
ATOM 2796 N N . PRO A 1 378 ? 8.367 10.432 29.718 1.00 79.06 378 PRO A N 1
ATOM 2797 C CA . PRO A 1 378 ? 7.753 11.558 29.009 1.00 79.06 378 PRO A CA 1
ATOM 2798 C C . PRO A 1 378 ? 8.767 12.476 28.314 1.00 79.06 378 PRO A C 1
ATOM 2800 O O . PRO A 1 378 ? 8.397 13.150 27.350 1.00 79.06 378 PRO A O 1
ATOM 2803 N N . HIS A 1 379 ? 10.029 12.484 28.752 1.00 78.88 379 HIS A N 1
ATOM 2804 C CA . HIS A 1 379 ? 11.050 13.434 28.297 1.00 78.88 379 HIS A CA 1
ATOM 2805 C C . HIS A 1 379 ? 12.152 12.798 27.439 1.00 78.88 379 HIS A C 1
ATOM 2807 O O . HIS A 1 379 ? 12.948 13.514 26.838 1.00 78.88 379 HIS A O 1
ATOM 2813 N N . SER A 1 380 ? 12.185 11.471 27.321 1.00 79.75 380 SER A N 1
ATOM 2814 C CA . SER A 1 380 ? 13.199 10.732 26.565 1.00 79.75 380 SER A CA 1
ATOM 2815 C C . SER A 1 380 ? 12.587 9.610 25.715 1.00 79.75 380 SER A C 1
ATOM 2817 O O . SER A 1 380 ? 11.372 9.434 25.645 1.00 79.75 380 SER A O 1
ATOM 2819 N N . ARG A 1 381 ? 13.434 8.851 25.008 1.00 77.94 381 ARG A N 1
ATOM 2820 C CA . ARG A 1 381 ? 13.037 7.619 24.295 1.00 77.94 381 ARG A CA 1
ATOM 2821 C C . ARG A 1 381 ? 13.136 6.372 25.179 1.00 77.94 381 ARG A C 1
ATOM 2823 O O . ARG A 1 381 ? 12.961 5.257 24.691 1.00 77.94 381 ARG A O 1
ATOM 2830 N N . LEU A 1 382 ? 13.445 6.547 26.464 1.00 86.06 382 LEU A N 1
ATOM 2831 C CA . LEU A 1 382 ? 13.583 5.440 27.396 1.00 86.06 382 LEU A CA 1
ATOM 2832 C C . LEU A 1 382 ? 12.217 4.839 27.707 1.00 86.06 382 LEU A C 1
ATOM 2834 O O . LEU A 1 382 ? 11.220 5.535 27.911 1.00 86.06 382 LEU A O 1
ATOM 2838 N N . ARG A 1 383 ? 12.186 3.515 27.785 1.00 87.62 383 ARG A N 1
ATOM 2839 C CA . ARG A 1 383 ? 10.986 2.759 28.120 1.00 87.62 383 ARG A CA 1
ATOM 2840 C C . ARG A 1 383 ? 11.249 1.821 29.263 1.00 87.62 383 ARG A C 1
ATOM 2842 O O . ARG A 1 383 ? 12.393 1.473 29.532 1.00 87.62 383 ARG A O 1
ATOM 2849 N N . ARG A 1 384 ? 10.182 1.396 29.927 1.00 87.56 384 ARG A N 1
ATOM 2850 C CA . ARG A 1 384 ? 10.245 0.346 30.934 1.00 87.56 384 ARG A CA 1
ATOM 2851 C C . ARG A 1 384 ? 10.932 -0.889 30.349 1.00 87.56 384 ARG A C 1
ATOM 2853 O O . ARG A 1 384 ? 10.525 -1.405 29.313 1.00 87.56 384 ARG A O 1
ATOM 2860 N N . CYS A 1 385 ? 11.982 -1.351 31.018 1.00 86.25 385 CYS A N 1
ATOM 2861 C CA . CYS A 1 385 ? 12.698 -2.549 30.611 1.00 86.25 385 CYS A CA 1
ATOM 2862 C C . CYS A 1 385 ? 11.872 -3.801 30.938 1.00 86.25 385 CYS A C 1
ATOM 2864 O O . CYS A 1 385 ? 11.240 -3.870 31.993 1.00 86.25 385 CYS A O 1
ATOM 2866 N N . GLY A 1 386 ? 11.935 -4.819 30.075 1.00 82.69 386 GLY A N 1
ATOM 2867 C CA . GLY A 1 386 ? 11.269 -6.104 30.305 1.00 82.69 386 GLY A CA 1
ATOM 2868 C C . GLY A 1 386 ? 11.732 -6.833 31.574 1.00 82.69 386 GLY A C 1
ATOM 2869 O O . GLY A 1 386 ? 10.954 -7.588 32.145 1.00 82.69 386 GLY A O 1
ATOM 2870 N N . CYS A 1 387 ? 12.945 -6.552 32.080 1.00 83.38 387 CYS A N 1
ATOM 2871 C CA . CYS A 1 387 ? 13.428 -7.096 33.360 1.00 83.38 387 CYS A CA 1
ATOM 2872 C C . CYS A 1 387 ? 12.667 -6.561 34.580 1.00 83.38 387 CYS A C 1
ATOM 2874 O O . CYS A 1 387 ? 12.831 -7.070 35.685 1.00 83.38 387 CYS A O 1
ATOM 2876 N N . ARG A 1 388 ? 11.852 -5.519 34.389 1.00 81.00 388 ARG A N 1
ATOM 2877 C CA . ARG A 1 388 ? 11.018 -4.920 35.421 1.00 81.00 388 ARG A CA 1
ATOM 2878 C C . ARG A 1 388 ? 9.545 -5.213 35.121 1.00 81.00 388 ARG A C 1
ATOM 2880 O O . ARG A 1 388 ? 8.846 -4.305 34.664 1.00 81.00 388 ARG A O 1
ATOM 2887 N N . PRO A 1 389 ? 9.022 -6.424 35.387 1.00 71.06 389 PRO A N 1
ATOM 2888 C CA . PRO A 1 389 ? 7.581 -6.670 35.368 1.00 71.06 389 PRO A CA 1
ATOM 2889 C C . PRO A 1 389 ? 6.819 -5.660 36.242 1.00 71.06 389 PRO A C 1
ATOM 2891 O O . PRO A 1 389 ? 7.412 -4.994 37.095 1.00 71.06 389 PRO A O 1
ATOM 2894 N N . ARG A 1 390 ? 5.500 -5.500 36.019 1.00 64.00 390 ARG A N 1
ATOM 2895 C CA . ARG A 1 390 ? 4.692 -4.359 36.517 1.00 64.00 390 ARG A CA 1
ATOM 2896 C C . ARG A 1 390 ? 4.805 -4.041 38.027 1.00 64.00 390 ARG A C 1
ATOM 2898 O O . ARG A 1 390 ? 4.569 -2.885 38.372 1.00 64.00 390 ARG A O 1
ATOM 2905 N N . TYR A 1 391 ? 5.299 -4.965 38.860 1.00 61.91 391 TYR A N 1
ATOM 2906 C CA . TYR A 1 391 ? 5.338 -4.869 40.329 1.00 61.91 391 TYR A CA 1
ATOM 2907 C C . TYR A 1 391 ? 6.646 -5.298 41.013 1.00 61.91 391 TYR A C 1
ATOM 2909 O O . TYR A 1 391 ? 6.674 -5.401 42.235 1.00 61.91 391 TYR A O 1
ATOM 2917 N N . THR A 1 392 ? 7.731 -5.525 40.273 1.00 73.81 392 THR A N 1
ATOM 2918 C CA . THR A 1 392 ? 9.029 -5.891 40.866 1.00 73.81 392 THR A CA 1
ATOM 2919 C C . THR A 1 392 ? 10.069 -4.785 40.667 1.00 73.81 392 THR A C 1
ATOM 2921 O O . THR A 1 392 ? 9.949 -3.977 39.732 1.00 73.81 392 THR A O 1
ATOM 2924 N N . PRO A 1 393 ? 11.096 -4.712 41.536 1.00 81.19 393 PRO A N 1
ATOM 2925 C CA . PRO A 1 393 ? 12.309 -3.959 41.242 1.00 81.19 393 PRO A CA 1
ATOM 2926 C C . PRO A 1 393 ? 12.909 -4.425 39.911 1.00 81.19 393 PRO A C 1
ATOM 2928 O O . PRO A 1 393 ? 12.679 -5.555 39.477 1.00 81.19 393 PRO A O 1
ATOM 2931 N N . ALA A 1 394 ? 13.650 -3.542 39.246 1.00 83.94 394 ALA A N 1
ATOM 2932 C CA . ALA A 1 394 ? 14.425 -3.954 38.085 1.00 83.94 394 ALA A CA 1
ATOM 2933 C C . ALA A 1 394 ? 15.548 -4.892 38.534 1.00 83.94 394 ALA A C 1
ATOM 2935 O O . ALA A 1 394 ? 16.143 -4.664 39.585 1.00 83.94 394 ALA A O 1
ATOM 2936 N N . ASP A 1 395 ? 15.840 -5.912 37.731 1.00 84.88 395 ASP A N 1
ATOM 2937 C CA . ASP A 1 395 ? 17.026 -6.741 37.935 1.00 84.88 395 ASP A CA 1
ATOM 2938 C C . ASP A 1 395 ? 18.295 -5.861 37.867 1.00 84.88 395 ASP A C 1
ATOM 2940 O O . ASP A 1 395 ? 18.551 -5.271 36.806 1.00 84.88 395 ASP A O 1
ATOM 2944 N N . PRO A 1 396 ? 19.083 -5.761 38.961 1.00 87.06 396 PRO A N 1
ATOM 2945 C CA . PRO A 1 396 ? 20.303 -4.956 39.013 1.00 87.06 396 PRO A CA 1
ATOM 2946 C C . PRO A 1 396 ? 21.346 -5.354 37.964 1.00 87.06 396 PRO A C 1
ATOM 2948 O O . PRO A 1 396 ? 22.123 -4.507 37.533 1.00 87.06 396 PRO A O 1
ATOM 2951 N N . HIS A 1 397 ? 21.340 -6.614 37.522 1.00 88.12 397 HIS A N 1
ATOM 2952 C CA . HIS A 1 397 ? 22.305 -7.160 36.565 1.00 88.12 397 HIS A CA 1
ATOM 2953 C C . HIS A 1 397 ? 21.755 -7.216 35.137 1.00 88.12 397 HIS A C 1
ATOM 2955 O O . HIS A 1 397 ? 22.371 -7.815 34.257 1.00 88.12 397 HIS A O 1
ATOM 2961 N N . CYS A 1 398 ? 20.600 -6.597 34.874 1.00 86.19 398 CYS A N 1
ATOM 2962 C CA . CYS A 1 398 ? 20.013 -6.634 33.545 1.00 86.19 398 CYS A CA 1
ATOM 2963 C C . CYS A 1 398 ? 20.922 -5.918 32.529 1.00 86.19 398 CYS A C 1
ATOM 2965 O O . CYS A 1 398 ? 21.067 -4.695 32.613 1.00 86.19 398 CYS A O 1
ATOM 2967 N N . PRO A 1 399 ? 21.434 -6.610 31.494 1.00 83.06 399 PRO A N 1
ATOM 2968 C CA . PRO A 1 399 ? 22.358 -6.009 30.531 1.00 83.06 399 PRO A CA 1
ATOM 2969 C C . PRO A 1 399 ? 21.695 -4.935 29.656 1.00 83.06 399 PRO A C 1
ATOM 2971 O O . PRO A 1 399 ? 22.377 -4.105 29.071 1.00 83.06 399 PRO A O 1
ATOM 2974 N N . LYS A 1 400 ? 20.355 -4.914 29.574 1.00 83.62 400 LYS A N 1
ATOM 2975 C CA . LYS A 1 400 ? 19.613 -3.935 28.761 1.00 83.62 400 LYS A CA 1
ATOM 2976 C C . LYS A 1 400 ? 19.428 -2.585 29.448 1.00 83.62 400 LYS A C 1
ATOM 2978 O O . LYS A 1 400 ? 19.338 -1.573 28.764 1.00 83.62 400 LYS A O 1
ATOM 2983 N N . CYS A 1 401 ? 19.272 -2.571 30.771 1.00 88.25 401 CYS A N 1
ATOM 2984 C CA . CYS A 1 401 ? 18.994 -1.343 31.522 1.00 88.25 401 CYS A CA 1
ATOM 2985 C C . CYS A 1 401 ? 20.028 -1.029 32.605 1.00 88.25 401 CYS A C 1
ATOM 2987 O O . CYS A 1 401 ? 19.890 0.003 33.259 1.00 88.25 401 CYS A O 1
ATOM 2989 N N . ALA A 1 402 ? 21.010 -1.909 32.825 1.00 85.12 402 ALA A N 1
ATOM 2990 C CA . ALA A 1 402 ? 22.011 -1.804 33.885 1.00 85.12 402 ALA A CA 1
ATOM 2991 C C . ALA A 1 402 ? 21.383 -1.492 35.260 1.00 85.12 402 ALA A C 1
ATOM 2993 O O . ALA A 1 402 ? 21.796 -0.573 35.960 1.00 85.12 402 ALA A O 1
ATOM 2994 N N . GLY A 1 403 ? 20.290 -2.184 35.600 1.00 84.94 403 GLY A N 1
ATOM 2995 C CA . GLY A 1 403 ? 19.580 -2.002 36.871 1.00 84.94 403 GLY A CA 1
ATOM 2996 C C . GLY A 1 403 ? 18.663 -0.776 36.970 1.00 84.94 403 GLY A C 1
ATOM 2997 O O . GLY A 1 403 ? 17.884 -0.678 37.914 1.00 84.94 403 GLY A O 1
ATOM 2998 N N . THR A 1 404 ? 18.653 0.136 35.990 1.00 87.06 404 THR A N 1
ATOM 2999 C CA . THR A 1 404 ? 17.796 1.345 36.033 1.00 87.06 404 THR A CA 1
ATOM 3000 C C . THR A 1 404 ? 16.307 1.046 35.818 1.00 87.06 404 THR A C 1
ATOM 3002 O O . THR A 1 404 ? 15.431 1.872 36.087 1.00 87.06 404 THR A O 1
ATOM 3005 N N . GLY A 1 405 ? 15.988 -0.138 35.288 1.00 87.25 405 GLY A N 1
ATOM 3006 C CA . GLY A 1 405 ? 14.627 -0.528 34.928 1.00 87.25 405 GLY A CA 1
ATOM 3007 C C . GLY A 1 405 ? 14.064 0.197 33.710 1.00 87.25 405 GLY A C 1
ATOM 3008 O O . GLY A 1 405 ? 12.886 -0.001 33.395 1.00 87.25 405 GLY A O 1
ATOM 3009 N N . ARG A 1 406 ? 14.873 1.006 33.012 1.00 88.25 406 ARG A N 1
ATOM 3010 C CA . ARG A 1 406 ? 14.518 1.625 31.736 1.00 88.25 406 ARG A CA 1
ATOM 3011 C C . ARG A 1 406 ? 15.614 1.413 30.698 1.00 88.25 406 ARG A C 1
ATOM 3013 O O . ARG A 1 406 ? 16.791 1.467 31.012 1.00 88.25 406 ARG A O 1
ATOM 3020 N N . ALA A 1 407 ? 15.221 1.158 29.461 1.00 86.31 407 ALA A N 1
ATOM 3021 C CA . ALA A 1 407 ? 16.144 0.948 28.356 1.00 86.31 407 ALA A CA 1
ATOM 3022 C C . ALA A 1 407 ? 15.627 1.663 27.101 1.00 86.31 407 ALA A C 1
ATOM 3024 O O . ALA A 1 407 ? 14.407 1.813 26.947 1.00 86.31 407 ALA A O 1
ATOM 3025 N N . PRO A 1 408 ? 16.514 2.111 26.198 1.00 82.88 408 PRO A N 1
ATOM 3026 C CA . PRO A 1 408 ? 16.097 2.484 24.855 1.00 82.88 408 PRO A CA 1
ATOM 3027 C C . PRO A 1 408 ? 15.484 1.264 24.151 1.00 82.88 408 PRO A C 1
ATOM 3029 O O . PRO A 1 408 ? 15.875 0.121 24.386 1.00 82.88 408 PRO A O 1
ATOM 3032 N N . SER A 1 409 ? 14.498 1.501 23.292 1.00 79.69 409 SER A N 1
ATOM 3033 C CA . SER A 1 409 ? 13.864 0.457 22.487 1.00 79.69 409 SER A CA 1
ATOM 3034 C C . SER A 1 409 ? 13.633 0.982 21.078 1.00 79.69 409 SER A C 1
ATOM 3036 O O . SER A 1 409 ? 13.153 2.101 20.909 1.00 79.69 409 SER A O 1
ATOM 3038 N N . SER A 1 410 ? 13.998 0.176 20.082 1.00 74.62 410 SER A N 1
ATOM 3039 C CA . SER A 1 410 ? 13.775 0.456 18.660 1.00 74.62 410 SER A CA 1
ATOM 3040 C C . SER A 1 410 ? 12.370 0.079 18.182 1.00 74.62 410 SER A C 1
ATOM 3042 O O . SER A 1 410 ? 11.928 0.581 17.155 1.00 74.62 410 SER A O 1
ATOM 3044 N N . LEU A 1 411 ? 11.666 -0.790 18.914 1.00 82.00 411 LEU A N 1
ATOM 3045 C CA . LEU A 1 411 ? 10.278 -1.171 18.622 1.00 82.00 411 LEU A CA 1
ATOM 3046 C C . LEU A 1 411 ? 9.327 -0.039 19.014 1.00 82.00 411 LEU A C 1
ATOM 3048 O O . LEU A 1 411 ? 9.777 0.923 19.622 1.00 82.00 411 LEU A O 1
ATOM 3052 N N . ARG A 1 412 ? 8.022 -0.124 18.734 1.00 84.44 412 ARG A N 1
ATOM 3053 C CA . ARG A 1 412 ? 7.029 0.801 19.323 1.00 84.44 412 ARG A CA 1
ATOM 3054 C C . ARG A 1 412 ? 6.669 0.371 20.747 1.00 84.44 412 ARG A C 1
ATOM 3056 O O . ARG A 1 412 ? 6.864 -0.784 21.109 1.00 84.44 412 ARG A O 1
ATOM 3063 N N . CYS A 1 413 ? 6.212 1.288 21.600 1.00 87.06 413 CYS A N 1
ATOM 3064 C CA . CYS A 1 413 ? 5.751 0.911 22.939 1.00 87.06 413 CYS A CA 1
ATOM 3065 C C . CYS A 1 413 ? 4.470 0.075 22.837 1.00 87.06 413 CYS A C 1
ATOM 3067 O O . CYS A 1 413 ? 3.472 0.581 22.343 1.00 87.06 413 CYS A O 1
ATOM 3069 N N . ASP A 1 414 ? 4.447 -1.143 23.377 1.00 85.44 414 ASP A N 1
ATOM 3070 C CA . ASP A 1 414 ? 3.264 -2.020 23.296 1.00 85.44 414 ASP A CA 1
ATOM 3071 C C . ASP A 1 414 ? 2.002 -1.415 23.945 1.00 85.44 414 ASP A C 1
ATOM 3073 O O . ASP A 1 414 ? 0.872 -1.711 23.555 1.00 85.44 414 ASP A O 1
ATOM 3077 N N . THR A 1 415 ? 2.182 -0.532 24.932 1.00 87.81 415 THR A N 1
ATOM 3078 C CA . THR A 1 415 ? 1.079 0.078 25.687 1.00 87.81 415 THR A CA 1
ATOM 3079 C C . THR A 1 415 ? 0.459 1.273 24.959 1.00 87.81 415 THR A C 1
ATOM 3081 O O . THR A 1 415 ? -0.760 1.361 24.863 1.00 87.81 415 THR A O 1
ATOM 3084 N N . CYS A 1 416 ? 1.268 2.209 24.450 1.00 89.12 416 CYS A N 1
ATOM 3085 C CA . CYS A 1 416 ? 0.770 3.457 23.845 1.00 89.12 416 CYS A CA 1
ATOM 3086 C C . CYS A 1 416 ? 1.114 3.624 22.360 1.00 89.12 416 CYS A C 1
ATOM 3088 O O . CYS A 1 416 ? 0.733 4.627 21.764 1.00 89.12 416 CYS A O 1
ATOM 3090 N N . HIS A 1 417 ? 1.859 2.687 21.772 1.00 88.50 417 HIS A N 1
ATOM 3091 C CA . HIS A 1 417 ? 2.398 2.762 20.410 1.00 88.50 417 HIS A CA 1
ATOM 3092 C C . HIS A 1 417 ? 3.118 4.090 20.133 1.00 88.50 417 HIS A C 1
ATOM 3094 O O . HIS A 1 417 ? 2.977 4.685 19.074 1.00 88.50 417 HIS A O 1
ATOM 3100 N N . ASP A 1 418 ? 3.896 4.542 21.120 1.00 88.38 418 ASP A N 1
ATOM 3101 C CA . ASP A 1 418 ? 4.717 5.760 21.119 1.00 88.38 418 ASP A CA 1
ATOM 3102 C C . ASP A 1 418 ? 3.985 7.103 21.155 1.00 88.38 418 ASP A C 1
ATOM 3104 O O . ASP A 1 418 ? 4.645 8.140 21.219 1.00 88.38 418 ASP A O 1
ATOM 3108 N N . SER A 1 419 ? 2.654 7.117 21.278 1.00 87.69 419 SER A N 1
ATOM 3109 C CA . SER A 1 419 ? 1.910 8.366 21.520 1.00 87.69 419 SER A CA 1
ATOM 3110 C C . SER A 1 419 ? 2.232 8.992 22.884 1.00 87.69 419 SER A C 1
ATOM 3112 O O . SER A 1 419 ? 1.963 10.168 23.119 1.00 87.69 419 SER A O 1
ATOM 3114 N N . ARG A 1 420 ? 2.762 8.187 23.823 1.00 89.81 420 ARG A N 1
ATOM 3115 C CA . ARG A 1 420 ? 2.964 8.506 25.254 1.00 89.81 420 ARG A CA 1
ATOM 3116 C C . ARG A 1 420 ? 1.674 8.861 26.006 1.00 89.81 420 ARG A C 1
ATOM 3118 O O . ARG A 1 420 ? 1.740 9.209 27.186 1.00 89.81 420 ARG A O 1
ATOM 3125 N N . ARG A 1 421 ? 0.514 8.731 25.361 1.00 90.56 421 ARG A N 1
ATOM 3126 C CA . ARG A 1 421 ? -0.805 9.116 25.868 1.00 90.56 421 ARG A CA 1
ATOM 3127 C C . ARG A 1 421 ? -1.772 7.944 25.740 1.00 90.56 421 ARG A C 1
ATOM 3129 O O . ARG A 1 421 ? -1.818 7.278 24.710 1.00 90.56 421 ARG A O 1
ATOM 3136 N N . LEU A 1 422 ? -2.542 7.706 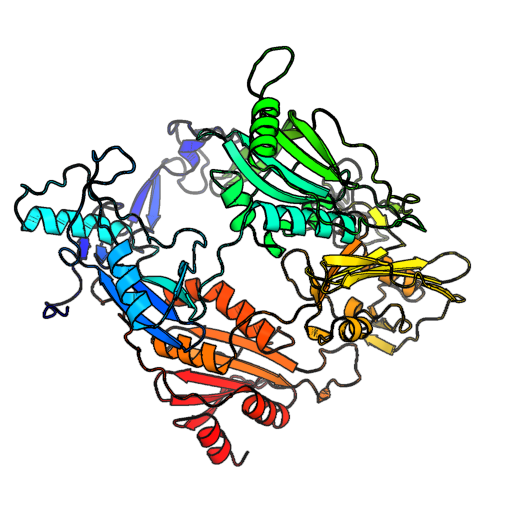26.792 1.00 90.88 422 LEU A N 1
ATOM 3137 C CA . LEU A 1 422 ? -3.602 6.706 26.837 1.00 90.88 422 LEU A CA 1
ATOM 3138 C C . LEU A 1 422 ? -4.938 7.432 26.914 1.00 90.88 422 LEU A C 1
ATOM 3140 O O . LEU A 1 422 ? -5.297 7.971 27.964 1.00 90.88 422 LEU A O 1
ATOM 3144 N N . TYR A 1 423 ? -5.624 7.489 25.778 1.00 91.31 423 TYR A N 1
ATOM 3145 C CA . TYR A 1 423 ? -6.943 8.097 25.653 1.00 91.31 423 TYR A CA 1
ATOM 3146 C C . TYR A 1 423 ? -8.023 7.110 26.088 1.00 91.31 423 TYR A C 1
ATOM 3148 O O . TYR A 1 423 ? -7.877 5.904 25.901 1.00 91.31 423 TYR A O 1
ATOM 3156 N N . ARG A 1 424 ? -9.098 7.633 26.680 1.00 88.44 424 ARG A N 1
ATOM 3157 C CA . ARG A 1 424 ? -10.279 6.842 27.070 1.00 88.44 424 ARG A CA 1
ATOM 3158 C C . ARG A 1 424 ? -11.465 7.028 26.135 1.00 88.44 424 ARG A C 1
ATOM 3160 O O . ARG A 1 424 ? -12.404 6.245 26.201 1.00 88.44 424 ARG A O 1
ATOM 3167 N N . ASP A 1 425 ? -11.366 8.012 25.250 1.00 92.31 425 ASP A N 1
ATOM 3168 C CA . ASP A 1 425 ? -12.326 8.260 24.191 1.00 92.31 425 ASP A CA 1
ATOM 3169 C C . ASP A 1 425 ? -11.616 8.094 22.847 1.00 92.31 425 ASP A C 1
ATOM 3171 O O . ASP A 1 425 ? -10.416 8.360 22.721 1.00 92.31 425 ASP A O 1
ATOM 3175 N N . VAL A 1 426 ? -12.365 7.665 21.838 1.00 93.12 426 VAL A N 1
ATOM 3176 C CA . VAL A 1 426 ? -11.865 7.489 20.474 1.00 93.12 426 VAL A CA 1
ATOM 3177 C C . VAL A 1 426 ? -12.905 7.997 19.488 1.00 93.12 426 VAL A C 1
ATOM 3179 O O . VAL A 1 426 ? -14.109 7.841 19.696 1.00 93.12 426 VAL A O 1
ATOM 3182 N N . THR A 1 427 ? -12.443 8.613 18.404 1.00 93.88 427 THR A N 1
ATOM 3183 C CA . THR A 1 427 ? -13.305 8.913 17.256 1.00 93.88 427 THR A CA 1
ATOM 3184 C C . THR A 1 427 ? -12.944 7.988 16.107 1.00 93.88 427 THR A C 1
ATOM 3186 O O . THR A 1 427 ? -11.800 7.978 15.663 1.00 93.88 427 THR A O 1
ATOM 3189 N N . ILE A 1 428 ? -13.902 7.229 15.594 1.00 94.88 428 ILE A N 1
ATOM 3190 C CA . ILE A 1 428 ? -13.712 6.410 14.399 1.00 94.88 428 ILE A CA 1
ATOM 3191 C C . ILE A 1 428 ? -14.331 7.129 13.214 1.00 94.88 428 ILE A C 1
ATOM 3193 O O . ILE A 1 428 ? -15.489 7.516 13.255 1.00 94.88 428 ILE A O 1
ATOM 3197 N N . THR A 1 429 ? -13.538 7.360 12.178 1.00 95.50 429 THR A N 1
ATOM 3198 C CA . THR A 1 429 ? -13.960 7.995 10.930 1.00 95.50 429 THR A CA 1
ATOM 3199 C C . THR A 1 429 ? -13.973 6.931 9.848 1.00 95.50 429 THR A C 1
ATOM 3201 O O . THR A 1 429 ? -12.917 6.410 9.511 1.00 95.50 429 THR A O 1
ATOM 3204 N N . ILE A 1 430 ? -15.151 6.596 9.331 1.00 96.00 430 ILE A N 1
ATOM 3205 C CA . ILE A 1 430 ? -15.341 5.610 8.265 1.00 96.00 430 ILE A CA 1
ATOM 3206 C C . ILE A 1 430 ? -15.648 6.365 6.975 1.00 96.00 430 ILE A C 1
ATOM 3208 O O . ILE A 1 430 ? -16.504 7.249 6.985 1.00 96.00 430 ILE A O 1
ATOM 3212 N N . THR A 1 431 ? -14.965 6.048 5.879 1.00 95.44 431 THR A N 1
ATOM 3213 C CA . THR A 1 431 ? -15.142 6.748 4.601 1.00 95.44 431 THR A CA 1
ATOM 3214 C C . THR A 1 431 ? -14.961 5.832 3.395 1.00 95.44 431 THR A C 1
ATOM 3216 O O . THR A 1 431 ? -14.182 4.886 3.442 1.00 95.44 431 THR A O 1
ATOM 3219 N N . ASP A 1 432 ? -15.642 6.147 2.295 1.00 92.94 432 ASP A N 1
ATOM 3220 C CA . ASP A 1 432 ? -15.386 5.582 0.962 1.00 92.94 432 ASP A CA 1
ATOM 3221 C C . ASP A 1 432 ? -14.421 6.447 0.115 1.00 92.94 432 ASP A C 1
ATOM 3223 O O . ASP A 1 432 ? -14.179 6.135 -1.052 1.00 92.94 432 ASP A O 1
ATOM 3227 N N . LEU A 1 433 ? -13.894 7.542 0.690 1.00 91.50 433 LEU A N 1
ATOM 3228 C CA . LEU A 1 433 ? -13.080 8.600 0.063 1.00 91.50 433 LEU A CA 1
ATOM 3229 C C . LEU A 1 433 ? -13.750 9.377 -1.078 1.00 91.50 433 LEU A C 1
ATOM 3231 O O . LEU A 1 433 ? -13.109 10.212 -1.716 1.00 91.50 433 LEU A O 1
ATOM 3235 N N . THR A 1 434 ? -15.029 9.137 -1.344 1.00 85.12 434 THR A N 1
ATOM 3236 C CA . THR A 1 434 ? -15.722 9.710 -2.500 1.00 85.12 434 THR A CA 1
ATOM 3237 C C . THR A 1 434 ? -16.911 10.542 -2.068 1.00 85.12 434 THR A C 1
ATOM 3239 O O . THR A 1 434 ? -16.952 11.747 -2.316 1.00 85.12 434 THR A O 1
ATOM 3242 N N . SER A 1 435 ? -17.870 9.905 -1.411 1.00 80.06 435 SER A N 1
ATOM 3243 C CA . SER A 1 435 ? -19.209 10.440 -1.251 1.00 80.06 435 SER A CA 1
ATOM 3244 C C . SER A 1 435 ? -19.713 10.363 0.173 1.00 80.06 435 SER A C 1
ATOM 3246 O O . SER A 1 435 ? -20.682 11.044 0.476 1.00 80.06 435 SER A O 1
ATOM 3248 N N . ARG A 1 436 ? -19.102 9.570 1.058 1.00 90.00 436 ARG A N 1
ATOM 3249 C CA . ARG A 1 436 ? -19.653 9.319 2.391 1.00 90.00 436 ARG A CA 1
ATOM 3250 C C . ARG A 1 436 ? -18.575 9.309 3.463 1.00 90.00 436 ARG A C 1
ATOM 3252 O O . ARG A 1 436 ? -17.523 8.680 3.320 1.00 90.00 436 ARG A O 1
ATOM 3259 N N . VAL A 1 437 ? -18.877 9.976 4.575 1.00 93.00 437 VAL A N 1
ATOM 3260 C CA . VAL A 1 437 ? -18.083 9.934 5.805 1.00 93.00 437 VAL A CA 1
ATOM 3261 C C . VAL A 1 437 ? -19.009 9.775 7.006 1.00 93.00 437 VAL A C 1
ATOM 3263 O O . VAL A 1 437 ? -20.025 10.457 7.113 1.00 93.00 437 VAL A O 1
ATOM 3266 N N . ILE A 1 438 ? -18.659 8.868 7.916 1.00 92.44 438 ILE A N 1
ATOM 3267 C CA . ILE A 1 438 ? -19.339 8.681 9.199 1.00 92.44 438 ILE A CA 1
ATOM 3268 C C . ILE A 1 438 ? -18.313 8.814 10.320 1.00 92.44 438 ILE A C 1
ATOM 3270 O O . ILE A 1 438 ? -17.308 8.104 10.342 1.00 92.44 438 ILE A O 1
ATOM 3274 N N . HIS A 1 439 ? -18.585 9.695 11.278 1.00 93.25 439 HIS A N 1
ATOM 3275 C CA . HIS A 1 439 ? -17.817 9.842 12.505 1.00 93.25 439 HIS A CA 1
ATOM 3276 C C . HIS A 1 439 ? -18.566 9.232 13.682 1.00 93.25 439 HIS A C 1
ATOM 3278 O O . HIS A 1 439 ? -19.630 9.703 14.080 1.00 93.25 439 HIS A O 1
ATOM 3284 N N . LEU A 1 440 ? -17.957 8.217 14.281 1.00 92.12 440 LEU A N 1
ATOM 3285 C CA . LEU A 1 440 ? -18.408 7.566 15.496 1.00 92.12 440 LEU A CA 1
ATOM 3286 C C . LEU A 1 440 ? -17.565 8.072 16.658 1.00 92.12 440 LEU A C 1
ATOM 3288 O O . LEU A 1 440 ? -16.361 7.847 16.704 1.00 92.12 440 LEU A O 1
ATOM 3292 N N . THR A 1 441 ? -18.179 8.760 17.609 1.00 91.00 441 THR A N 1
ATOM 3293 C CA . THR A 1 441 ? -17.502 9.183 18.836 1.00 91.00 441 THR A CA 1
ATOM 3294 C C . THR A 1 441 ? -17.840 8.207 19.946 1.00 91.00 441 THR A C 1
ATOM 3296 O O . THR A 1 441 ? -18.996 8.136 20.350 1.00 91.00 441 THR A O 1
ATOM 3299 N N . TRP A 1 442 ? -16.855 7.479 20.458 1.00 91.19 442 TRP A N 1
ATOM 3300 C CA . TRP A 1 442 ? -17.023 6.498 21.527 1.00 91.19 442 TRP A CA 1
ATOM 3301 C C . TRP A 1 442 ? -16.385 7.007 22.814 1.00 91.19 442 TRP A C 1
ATOM 3303 O O . TRP A 1 442 ? -15.199 7.340 22.825 1.00 91.19 442 TRP A O 1
ATOM 3313 N N . ARG A 1 443 ? -17.176 7.076 23.889 1.00 88.19 443 ARG A N 1
ATOM 3314 C CA . ARG A 1 443 ? -16.748 7.608 25.188 1.00 88.19 443 ARG A CA 1
ATOM 3315 C C . ARG A 1 443 ? -17.193 6.723 26.338 1.00 88.19 443 ARG A C 1
ATOM 3317 O O . ARG A 1 443 ? -18.270 6.118 26.283 1.00 88.19 443 ARG A O 1
ATOM 3324 N N . VAL A 1 444 ? -16.397 6.737 27.401 1.00 82.94 444 VAL A N 1
ATOM 3325 C CA . VAL A 1 444 ? -16.742 6.128 28.687 1.00 82.94 444 VAL A CA 1
ATOM 3326 C C . VAL A 1 444 ? -16.516 7.126 29.818 1.00 82.94 444 VAL A C 1
ATOM 3328 O O . VAL A 1 444 ? -15.466 7.762 29.910 1.00 82.94 444 VAL A O 1
ATOM 3331 N N . ASP A 1 445 ? -17.504 7.263 30.695 1.00 78.81 445 ASP A N 1
ATOM 3332 C CA . ASP A 1 445 ? -17.409 8.088 31.894 1.00 78.81 445 ASP A CA 1
ATOM 3333 C C . ASP A 1 445 ? -17.903 7.322 33.133 1.00 78.81 445 ASP A C 1
ATOM 3335 O O . ASP A 1 445 ? -18.126 6.109 33.109 1.00 78.81 445 ASP A O 1
ATOM 3339 N N . ALA A 1 446 ? -17.995 8.018 34.267 1.00 74.00 446 ALA A N 1
ATOM 3340 C CA . ALA A 1 446 ? -18.421 7.406 35.521 1.00 74.00 446 ALA A CA 1
ATOM 3341 C C . ALA A 1 446 ? -19.892 6.950 35.507 1.00 74.00 446 ALA A C 1
ATOM 3343 O O . ALA A 1 446 ? -20.252 6.097 36.317 1.00 74.00 446 ALA A O 1
ATOM 3344 N N . THR A 1 447 ? -20.732 7.506 34.626 1.00 71.19 447 THR A N 1
ATOM 3345 C CA . THR A 1 447 ? -22.178 7.242 34.580 1.00 71.19 447 THR A CA 1
ATOM 3346 C C . THR A 1 447 ? -22.554 6.222 33.506 1.00 71.19 447 THR A C 1
ATOM 3348 O O . THR A 1 447 ? -23.611 5.599 33.607 1.00 71.19 447 THR A O 1
ATOM 3351 N N . GLY A 1 448 ? -21.679 5.964 32.532 1.00 75.06 448 GLY A N 1
ATOM 3352 C CA . GLY A 1 448 ? -21.855 4.881 31.575 1.00 75.06 448 GLY A CA 1
ATOM 3353 C C . GLY A 1 448 ? -21.073 5.081 30.287 1.00 75.06 448 GLY A C 1
ATOM 3354 O O . GLY A 1 448 ? -19.924 5.524 30.283 1.00 75.06 448 GLY A O 1
ATOM 3355 N N . TRP A 1 449 ? -21.696 4.698 29.176 1.00 82.00 449 TRP A N 1
ATOM 3356 C CA . TRP A 1 449 ? -21.118 4.848 27.847 1.00 82.00 449 TRP A CA 1
ATOM 3357 C C . TRP A 1 449 ? -21.935 5.817 27.005 1.00 82.00 449 TRP A C 1
ATOM 3359 O O . TRP A 1 449 ? -23.156 5.932 27.142 1.00 82.00 449 TRP A O 1
ATOM 3369 N N . ARG A 1 450 ? -21.250 6.511 26.096 1.00 82.00 450 ARG A N 1
ATOM 3370 C CA . ARG A 1 450 ? -21.876 7.421 25.135 1.00 82.00 450 ARG A CA 1
ATOM 3371 C C . ARG A 1 450 ? -21.296 7.171 23.753 1.00 82.00 450 ARG A C 1
ATOM 3373 O O . ARG A 1 450 ? -20.078 7.174 23.583 1.00 82.00 450 ARG A O 1
ATOM 3380 N N . THR A 1 451 ? -22.172 6.988 22.770 1.00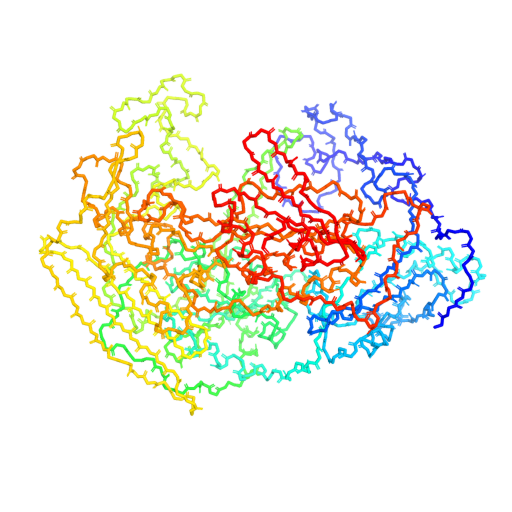 82.50 451 THR A N 1
ATOM 3381 C CA . THR A 1 451 ? -21.804 6.936 21.355 1.00 82.50 451 THR A CA 1
ATOM 3382 C C . THR A 1 451 ? -22.501 8.058 20.600 1.00 82.50 451 THR A C 1
ATOM 3384 O O . THR A 1 451 ? -23.727 8.154 20.632 1.00 82.50 451 THR A O 1
ATOM 3387 N N . GLY A 1 452 ? -21.733 8.904 19.927 1.00 82.62 452 GLY A N 1
ATOM 3388 C CA . GLY A 1 452 ? -22.248 9.884 18.974 1.00 82.62 452 GLY A CA 1
ATOM 3389 C C . GLY A 1 452 ? -22.003 9.421 17.548 1.00 82.62 452 GLY A C 1
ATOM 3390 O O . GLY A 1 452 ? -20.963 8.830 17.273 1.00 82.62 452 GLY A O 1
ATOM 3391 N N . GLU A 1 453 ? -22.935 9.718 16.660 1.00 88.00 453 GLU A N 1
ATOM 3392 C CA . GLU A 1 453 ? -22.821 9.528 15.222 1.00 88.00 453 GLU A CA 1
ATOM 3393 C C . GLU A 1 453 ? -23.022 10.876 14.534 1.00 88.00 453 GLU A C 1
ATOM 3395 O O . GLU A 1 453 ? -23.960 11.614 14.846 1.00 88.00 453 GLU A O 1
ATOM 3400 N N . ILE A 1 454 ? -22.126 11.191 13.604 1.00 87.12 454 ILE A N 1
ATOM 3401 C CA . ILE A 1 454 ? -22.275 12.293 12.659 1.00 87.12 454 ILE A CA 1
ATOM 3402 C C . ILE A 1 454 ? -22.007 11.712 11.276 1.00 87.12 454 ILE A C 1
ATOM 3404 O O . ILE A 1 454 ? -20.925 11.175 11.044 1.00 87.12 454 ILE A O 1
ATOM 3408 N N . SER A 1 455 ? -22.977 11.798 10.372 1.00 86.69 455 SER A N 1
ATOM 3409 C CA . SER A 1 455 ? -22.834 11.319 8.999 1.00 86.69 455 SER A CA 1
ATOM 3410 C C . SER A 1 455 ? -22.921 12.475 8.010 1.00 86.69 455 SER A C 1
ATOM 3412 O O . SER A 1 455 ? -23.711 13.403 8.175 1.00 86.69 455 SER A O 1
ATOM 3414 N N . TRP A 1 456 ? -22.099 12.417 6.970 1.00 87.75 456 TRP A N 1
ATOM 3415 C CA . TRP A 1 456 ? -22.098 13.361 5.859 1.00 87.75 456 TRP A CA 1
ATOM 3416 C C . TRP A 1 456 ? -22.060 12.586 4.551 1.00 87.75 456 TRP A C 1
ATOM 3418 O O . TRP A 1 456 ? -21.332 11.593 4.434 1.00 87.75 456 TRP A O 1
ATOM 3428 N N . TYR A 1 457 ? -22.835 13.035 3.565 1.00 83.19 457 TYR A N 1
ATOM 3429 C CA . TYR A 1 457 ? -22.786 12.460 2.227 1.00 83.19 457 TYR A CA 1
ATOM 3430 C C . TYR A 1 457 ? -22.874 13.516 1.127 1.00 83.19 457 TYR A C 1
ATOM 3432 O O . TYR A 1 457 ? -23.468 14.574 1.309 1.00 83.19 457 TYR A O 1
ATOM 3440 N N . VAL A 1 458 ? -22.273 13.225 -0.019 1.00 78.12 458 VAL A N 1
ATOM 3441 C CA . VAL A 1 458 ? -22.303 14.041 -1.232 1.00 78.12 458 VAL A CA 1
ATOM 3442 C C . VAL A 1 458 ? -23.374 13.457 -2.150 1.00 78.12 458 VAL A C 1
ATOM 3444 O O . VAL A 1 458 ? -23.296 12.282 -2.504 1.00 78.12 458 VAL A O 1
ATOM 3447 N N . ALA A 1 459 ? -24.388 14.246 -2.503 1.00 71.25 459 ALA A N 1
ATOM 3448 C CA . ALA A 1 459 ? -25.390 13.839 -3.491 1.00 71.25 459 ALA A CA 1
ATOM 3449 C C . ALA A 1 459 ? -24.845 13.967 -4.924 1.00 71.25 459 ALA A C 1
ATOM 3451 O O . ALA A 1 459 ? -23.847 14.650 -5.149 1.00 71.25 459 ALA A O 1
ATOM 3452 N N . ASP A 1 460 ? -25.536 13.375 -5.903 1.00 61.28 460 ASP A N 1
ATOM 3453 C CA . ASP A 1 460 ? -25.132 13.349 -7.322 1.00 61.28 460 ASP A CA 1
ATOM 3454 C C . ASP A 1 460 ? -24.879 14.745 -7.934 1.00 61.28 460 ASP A C 1
ATOM 3456 O O . ASP A 1 460 ? -24.129 14.879 -8.897 1.00 61.28 460 ASP A O 1
ATOM 3460 N N . ALA A 1 461 ? -25.448 15.806 -7.348 1.00 57.56 461 ALA A N 1
ATOM 3461 C CA . ALA A 1 461 ? -25.204 17.199 -7.735 1.00 57.56 461 ALA A CA 1
ATOM 3462 C C . ALA A 1 461 ? -23.906 17.807 -7.150 1.00 57.56 461 ALA A C 1
ATOM 3464 O O . ALA A 1 461 ? -23.632 18.988 -7.351 1.00 57.56 461 ALA A O 1
ATOM 3465 N N . GLY A 1 462 ? -23.109 17.037 -6.402 1.00 60.59 462 GLY A N 1
ATOM 3466 C CA . GLY A 1 462 ? -21.881 17.502 -5.750 1.00 60.59 462 GLY A CA 1
ATOM 3467 C C . GLY A 1 462 ? -22.097 18.296 -4.455 1.00 60.59 462 GLY A C 1
ATOM 3468 O O . GLY A 1 462 ? -21.115 18.779 -3.882 1.00 60.59 462 GLY A O 1
ATOM 3469 N N . THR A 1 463 ? -23.346 18.411 -3.993 1.00 65.75 463 THR A N 1
ATOM 3470 C CA . THR A 1 463 ? -23.742 19.086 -2.751 1.00 65.75 463 THR A CA 1
ATOM 3471 C C . THR A 1 463 ? -23.588 18.162 -1.547 1.00 65.75 463 THR A C 1
ATOM 3473 O O . THR A 1 463 ? -24.072 17.027 -1.556 1.00 65.75 463 THR A O 1
ATOM 3476 N N . VAL A 1 464 ? -22.936 18.644 -0.485 1.00 69.44 464 VAL A N 1
ATOM 3477 C CA . VAL A 1 464 ? -22.876 17.920 0.795 1.00 69.44 464 VAL A CA 1
ATOM 3478 C C . VAL A 1 464 ? -24.195 18.072 1.547 1.00 69.44 464 VAL A C 1
ATOM 3480 O O . VAL A 1 464 ? -24.657 19.183 1.801 1.00 69.44 464 VAL A O 1
ATOM 3483 N N . HIS A 1 465 ? -24.768 16.947 1.955 1.00 71.94 465 HIS A N 1
ATOM 3484 C CA . HIS A 1 465 ? -25.897 16.875 2.863 1.00 71.94 465 HIS A CA 1
ATOM 3485 C C . HIS A 1 465 ? -25.420 16.432 4.243 1.00 71.94 465 HIS A C 1
ATOM 3487 O O . HIS A 1 465 ? -24.738 15.414 4.406 1.00 71.94 465 HIS A O 1
ATOM 3493 N N . ALA A 1 466 ? -25.817 17.209 5.246 1.00 67.94 466 ALA A N 1
ATOM 3494 C CA . ALA A 1 466 ? -25.737 16.791 6.630 1.00 67.94 466 ALA A CA 1
ATOM 3495 C C . ALA A 1 466 ? -26.673 15.599 6.840 1.00 67.94 466 ALA A C 1
ATOM 3497 O O . ALA A 1 466 ? -27.876 15.714 6.601 1.00 67.94 466 ALA A O 1
ATOM 3498 N N . GLY A 1 467 ? -26.131 14.460 7.255 1.00 60.97 467 GLY A N 1
ATOM 3499 C CA . GLY A 1 467 ? -26.934 13.379 7.802 1.00 60.97 467 GLY A CA 1
ATOM 3500 C C . GLY A 1 467 ? -27.346 13.670 9.246 1.00 60.97 467 GLY A C 1
ATOM 3501 O O . GLY A 1 467 ? -26.964 14.687 9.837 1.00 60.97 467 GLY A O 1
ATOM 3502 N N . ASP A 1 468 ? -28.132 12.763 9.820 1.00 64.06 468 ASP A N 1
ATOM 3503 C CA . ASP A 1 468 ? -28.607 12.890 11.193 1.00 64.06 468 ASP A CA 1
ATOM 3504 C C . ASP A 1 468 ? -27.436 12.868 12.183 1.00 64.06 468 ASP A C 1
ATOM 3506 O O . ASP A 1 468 ? -26.561 11.999 12.137 1.00 64.06 468 ASP A O 1
ATOM 3510 N N . GLN A 1 469 ? -27.443 13.812 13.126 1.00 73.94 469 GLN A N 1
ATOM 3511 C CA . GLN A 1 469 ? -26.596 13.734 14.308 1.00 73.94 469 GLN A CA 1
ATOM 3512 C C . GLN A 1 469 ? -27.354 12.968 15.390 1.00 73.94 469 GLN A C 1
ATOM 3514 O O . GLN A 1 469 ? -28.278 13.503 16.005 1.00 73.94 469 GLN A O 1
ATOM 3519 N N . THR A 1 470 ? -26.953 11.725 15.655 1.00 77.81 470 THR A N 1
ATOM 3520 C CA . THR A 1 470 ? -27.583 10.916 16.703 1.00 77.81 470 THR A CA 1
ATOM 3521 C C . THR A 1 470 ? -26.629 10.703 17.867 1.00 77.81 470 THR A C 1
ATOM 3523 O O . THR A 1 470 ? -25.455 10.378 17.702 1.00 77.81 470 THR A O 1
ATOM 3526 N N . TRP A 1 471 ? -27.127 10.907 19.083 1.00 73.00 471 TRP A N 1
ATOM 3527 C CA . TRP A 1 471 ? -26.397 10.588 20.303 1.00 73.00 471 TRP A CA 1
ATOM 3528 C C . TRP A 1 471 ? -27.151 9.505 21.050 1.00 73.00 471 TRP A C 1
ATOM 3530 O O . TRP A 1 471 ? -28.336 9.645 21.347 1.00 73.00 471 TRP A O 1
ATOM 3540 N N . ARG A 1 472 ? -26.445 8.426 21.372 1.00 74.81 472 ARG A N 1
ATOM 3541 C CA . ARG A 1 472 ? -26.937 7.343 22.215 1.00 74.81 472 ARG A CA 1
ATOM 3542 C C . ARG A 1 472 ? -26.095 7.311 23.478 1.00 74.81 472 ARG A C 1
ATOM 3544 O O . ARG A 1 472 ? -24.874 7.453 23.435 1.00 74.81 472 ARG A O 1
ATOM 3551 N N . ALA A 1 473 ? -26.757 7.150 24.607 1.00 71.12 473 ALA A N 1
ATOM 3552 C CA . ALA A 1 473 ? -26.116 6.931 25.888 1.00 71.12 473 ALA A CA 1
ATOM 3553 C C . ALA A 1 473 ? -26.793 5.738 26.547 1.00 71.12 473 ALA A C 1
ATOM 3555 O O . ALA A 1 473 ? -27.988 5.513 26.346 1.00 71.12 473 ALA A O 1
ATOM 3556 N N . GLY A 1 474 ? -26.032 4.983 27.321 1.00 64.31 474 GLY A N 1
ATOM 3557 C CA . GLY A 1 474 ? -26.564 3.901 28.126 1.00 64.31 474 GLY A CA 1
ATOM 3558 C C . GLY A 1 474 ? -25.848 3.835 29.459 1.00 64.31 474 GLY A C 1
ATOM 3559 O O . GLY A 1 474 ? -24.719 4.315 29.600 1.00 64.31 474 GLY A O 1
ATOM 3560 N N . GLU A 1 475 ? -26.507 3.210 30.431 1.00 67.00 475 GLU A N 1
ATOM 3561 C CA . GLU A 1 475 ? -25.848 2.809 31.669 1.00 67.00 475 GLU A CA 1
ATOM 3562 C C . GLU A 1 475 ? -24.633 1.934 31.356 1.00 67.00 475 GLU A C 1
ATOM 3564 O O . GLU A 1 475 ? -24.509 1.359 30.270 1.00 67.00 475 GLU A O 1
ATOM 3569 N N . ARG A 1 476 ? -23.712 1.825 32.310 1.00 65.38 476 ARG A N 1
ATOM 3570 C CA . ARG A 1 476 ? -22.516 0.997 32.166 1.00 65.38 476 ARG A CA 1
ATOM 3571 C C . ARG A 1 476 ? -22.914 -0.475 31.979 1.00 65.38 476 ARG A C 1
ATOM 3573 O O . ARG A 1 476 ? -23.158 -1.192 32.942 1.00 65.38 476 ARG A O 1
ATOM 3580 N N . ILE A 1 477 ? -22.996 -0.922 30.727 1.00 59.59 477 ILE A N 1
ATOM 3581 C CA . ILE A 1 477 ? -23.328 -2.308 30.397 1.00 59.59 477 ILE A CA 1
ATOM 3582 C C . ILE A 1 477 ? -22.114 -3.173 30.730 1.00 59.59 477 ILE A C 1
ATOM 3584 O O . ILE A 1 477 ? -21.010 -2.919 30.242 1.00 59.59 477 ILE A O 1
ATOM 3588 N N . ALA A 1 478 ? -22.320 -4.221 31.527 1.00 65.31 478 ALA A N 1
ATOM 3589 C CA . ALA A 1 478 ? -21.329 -5.273 31.687 1.00 65.31 478 ALA A CA 1
ATOM 3590 C C . ALA A 1 478 ? -21.126 -5.952 30.325 1.00 65.31 478 ALA A C 1
ATOM 3592 O O . ALA A 1 478 ? -22.015 -6.647 29.836 1.00 65.31 478 ALA A O 1
ATOM 3593 N N . ALA A 1 479 ? -19.978 -5.722 29.685 1.00 76.38 479 ALA A N 1
ATOM 3594 C CA . ALA A 1 479 ? -19.641 -6.431 28.459 1.00 76.38 479 ALA A CA 1
ATOM 3595 C C . ALA A 1 479 ? -19.571 -7.936 28.770 1.00 76.38 479 ALA A C 1
ATOM 3597 O O . ALA A 1 479 ? -18.739 -8.328 29.604 1.00 76.38 479 ALA A O 1
ATOM 3598 N N . PRO A 1 480 ? -20.430 -8.777 28.164 1.00 83.19 480 PRO A N 1
ATOM 3599 C CA . PRO A 1 480 ? -20.475 -10.193 28.484 1.00 83.19 480 PRO A CA 1
ATOM 3600 C C . PRO A 1 480 ? -19.100 -10.831 28.301 1.00 83.19 480 PRO A C 1
ATOM 3602 O O . PRO A 1 480 ? -18.403 -10.597 27.309 1.00 83.19 480 PRO A O 1
ATOM 3605 N N . HIS A 1 481 ? -18.713 -11.632 29.291 1.00 88.56 481 HIS A N 1
ATOM 3606 C CA . HIS A 1 481 ? -17.611 -12.573 29.155 1.00 88.56 481 HIS A CA 1
ATOM 3607 C C . HIS A 1 481 ? -18.033 -13.639 28.143 1.00 88.56 481 HIS A C 1
ATOM 3609 O O . HIS A 1 481 ? -19.087 -14.251 28.300 1.00 88.56 481 HIS A O 1
ATOM 3615 N N . VAL A 1 482 ? -17.245 -13.810 27.082 1.00 89.94 482 VAL A N 1
ATOM 3616 C CA . VAL A 1 482 ? -17.572 -14.729 25.979 1.00 89.94 482 VAL A CA 1
ATOM 3617 C C . VAL A 1 482 ? -16.674 -15.957 25.953 1.00 89.94 482 VAL A C 1
ATOM 3619 O O . VAL A 1 482 ? -17.115 -17.022 25.535 1.00 89.94 482 VAL A O 1
ATOM 3622 N N . ALA A 1 483 ? -15.423 -15.839 26.407 1.00 88.94 483 ALA A N 1
ATOM 3623 C CA . ALA A 1 483 ? -14.499 -16.964 26.482 1.00 88.94 483 ALA A CA 1
ATOM 3624 C C . ALA A 1 483 ? -13.301 -16.662 27.390 1.00 88.94 483 ALA A C 1
ATOM 3626 O O . ALA A 1 483 ? -13.024 -15.514 27.734 1.00 88.94 483 ALA A O 1
ATOM 3627 N N . THR A 1 484 ? -12.527 -17.691 27.723 1.00 88.12 484 THR A N 1
ATOM 3628 C CA . THR A 1 484 ? -11.219 -17.545 28.376 1.00 88.12 484 THR A CA 1
ATOM 3629 C C . THR A 1 484 ? -10.148 -18.162 27.481 1.00 88.12 484 THR A C 1
ATOM 3631 O O . THR A 1 484 ? -10.310 -19.273 26.964 1.00 88.12 484 THR A O 1
ATOM 3634 N N . HIS A 1 485 ? -9.060 -17.425 27.253 1.00 86.94 485 HIS A N 1
ATOM 3635 C CA . HIS A 1 485 ? -7.899 -17.929 26.517 1.00 86.94 485 HIS A CA 1
ATOM 3636 C C . HIS A 1 485 ? -7.180 -19.025 27.319 1.00 86.94 485 HIS A C 1
ATOM 3638 O O . HIS A 1 485 ? -7.227 -18.983 28.549 1.00 86.94 485 HIS A O 1
ATOM 3644 N N . PRO A 1 486 ? -6.436 -19.950 26.678 1.00 83.62 486 PRO A N 1
ATOM 3645 C CA . PRO A 1 486 ? -5.674 -20.994 27.380 1.00 83.62 486 PRO A CA 1
ATOM 3646 C C . PRO A 1 486 ? -4.728 -20.479 28.485 1.00 83.62 486 PRO A C 1
ATOM 3648 O O . PRO A 1 486 ? -4.438 -21.199 29.431 1.00 83.62 486 PRO A O 1
ATOM 3651 N N . GLY A 1 487 ? -4.291 -19.215 28.411 1.00 81.19 487 GLY A N 1
ATOM 3652 C CA . GLY A 1 487 ? -3.495 -18.540 29.447 1.00 81.19 487 GLY A CA 1
ATOM 3653 C C . GLY A 1 487 ? -4.298 -17.821 30.544 1.00 81.19 487 GLY A C 1
ATOM 3654 O O . GLY A 1 487 ? -3.747 -16.947 31.207 1.00 81.19 487 GLY A O 1
ATOM 3655 N N . GLY A 1 488 ? -5.599 -18.093 30.692 1.00 84.06 488 GLY A N 1
ATOM 3656 C CA . GLY A 1 488 ? -6.457 -17.523 31.741 1.00 84.06 488 GLY A CA 1
ATOM 3657 C C . GLY A 1 488 ? -6.958 -16.092 31.496 1.00 84.06 488 GLY A C 1
ATOM 3658 O O . GLY A 1 488 ? -7.667 -15.542 32.335 1.00 84.06 488 GLY A O 1
ATOM 3659 N N . LYS A 1 489 ? -6.621 -15.473 30.356 1.00 87.44 489 LYS A N 1
ATOM 3660 C CA . LYS A 1 489 ? -7.069 -14.112 30.012 1.00 87.44 489 LYS A CA 1
ATOM 3661 C C . LYS A 1 489 ? -8.535 -14.125 29.550 1.00 87.44 489 LYS A C 1
ATOM 3663 O O . LYS A 1 489 ? -8.832 -14.858 28.600 1.00 87.44 489 LYS A O 1
ATOM 3668 N N . PRO A 1 490 ? -9.442 -13.345 30.166 1.00 90.06 490 PRO A N 1
ATOM 3669 C CA . PRO A 1 490 ? -10.839 -13.316 29.755 1.00 90.06 490 PRO A CA 1
ATOM 3670 C C . PRO A 1 490 ? -11.027 -12.475 28.486 1.00 90.06 490 PRO A C 1
ATOM 3672 O O . PRO A 1 490 ? -10.431 -11.407 28.325 1.00 90.06 490 PRO A O 1
ATOM 3675 N N . LEU A 1 491 ? -11.868 -12.977 27.586 1.00 91.75 491 LEU A N 1
ATOM 3676 C CA . LEU A 1 491 ? -12.335 -12.314 26.376 1.00 91.75 491 LEU A CA 1
ATOM 3677 C C . LEU A 1 491 ? -13.753 -11.799 26.629 1.00 91.75 491 LEU A C 1
ATOM 3679 O O . LEU A 1 491 ? -14.629 -12.561 27.044 1.00 91.75 491 LEU A O 1
ATOM 3683 N N . HIS A 1 492 ? -13.974 -10.518 26.363 1.00 92.19 492 HIS A N 1
ATOM 3684 C CA . HIS A 1 492 ? -15.283 -9.878 26.456 1.00 92.19 492 HIS A CA 1
ATOM 3685 C C . HIS A 1 492 ? -15.733 -9.399 25.082 1.00 92.19 492 HIS A C 1
ATOM 3687 O O . HIS A 1 492 ? -14.903 -9.017 24.254 1.00 92.19 492 HIS A O 1
ATOM 3693 N N . GLN A 1 493 ? -17.046 -9.380 24.861 1.00 91.50 493 GLN A N 1
ATOM 3694 C CA . GLN A 1 493 ? -17.639 -8.787 23.669 1.00 91.50 493 GLN A CA 1
ATOM 3695 C C . GLN A 1 493 ? -18.478 -7.571 24.053 1.00 91.50 493 GLN A C 1
ATOM 3697 O O . GLN A 1 493 ? -19.361 -7.647 24.901 1.00 91.50 493 GLN A O 1
ATOM 3702 N N . LEU A 1 494 ? -18.202 -6.438 23.424 1.00 89.19 494 LEU A N 1
ATOM 3703 C CA . LEU A 1 494 ? -18.909 -5.190 23.643 1.00 89.19 494 LEU A CA 1
ATOM 3704 C C . LEU A 1 494 ? -20.283 -5.172 22.950 1.00 89.19 494 LEU A C 1
ATOM 3706 O O . LEU A 1 494 ? -20.528 -5.936 22.003 1.00 89.19 494 LEU A O 1
ATOM 3710 N N . PRO A 1 495 ? -21.189 -4.278 23.391 1.00 84.44 495 PRO A N 1
ATOM 3711 C CA . PRO A 1 495 ? -22.456 -4.016 22.713 1.00 84.44 495 PRO A CA 1
ATOM 3712 C C . PRO A 1 495 ? -22.284 -3.605 21.243 1.00 84.44 495 PRO A C 1
ATOM 3714 O O . PRO A 1 495 ? -21.259 -3.044 20.855 1.00 84.44 495 PRO A O 1
ATOM 3717 N N . THR A 1 496 ? -23.328 -3.826 20.441 1.00 85.38 496 THR A N 1
ATOM 3718 C CA . THR A 1 496 ? -23.370 -3.553 18.992 1.00 85.38 496 THR A CA 1
ATOM 3719 C C . THR A 1 496 ? -22.836 -2.174 18.569 1.00 85.38 496 THR A C 1
ATOM 3721 O O . THR A 1 496 ? -22.093 -2.133 17.592 1.00 85.38 496 THR A O 1
ATOM 3724 N N . PRO A 1 497 ? -23.097 -1.055 19.284 1.00 85.00 497 PRO A N 1
ATOM 3725 C CA . PRO A 1 497 ? -22.570 0.262 18.900 1.00 85.00 497 PRO A CA 1
ATOM 3726 C C . PRO A 1 497 ? -21.037 0.368 18.798 1.00 85.00 497 PRO A C 1
ATOM 3728 O O . PRO A 1 497 ? -20.542 1.275 18.134 1.00 85.00 497 PRO A O 1
ATOM 3731 N N . PHE A 1 498 ? -20.290 -0.545 19.430 1.00 88.62 498 PHE A N 1
ATOM 3732 C CA . PHE A 1 498 ? -18.822 -0.575 19.420 1.00 88.62 498 PHE A CA 1
ATOM 3733 C C . PHE A 1 498 ? -18.235 -1.578 18.412 1.00 88.62 498 PHE A C 1
ATOM 3735 O O . PHE A 1 498 ? -17.029 -1.822 18.428 1.00 88.62 498 PHE A O 1
ATOM 3742 N N . ARG A 1 499 ? -19.067 -2.187 17.556 1.00 91.19 499 ARG A N 1
ATOM 3743 C CA . ARG A 1 499 ? -18.658 -3.194 16.564 1.00 91.19 499 ARG A CA 1
ATOM 3744 C C . ARG A 1 499 ? -18.583 -2.554 15.184 1.00 91.19 499 ARG A C 1
ATOM 3746 O O . ARG A 1 499 ? -19.614 -2.207 14.611 1.00 91.19 499 ARG A O 1
ATOM 3753 N N . LEU A 1 500 ? -17.378 -2.397 14.634 1.00 92.62 500 LEU A N 1
ATOM 3754 C CA . LEU A 1 500 ? -17.229 -1.735 13.335 1.00 92.62 500 LEU A CA 1
ATOM 3755 C C . LEU A 1 500 ? -17.823 -2.512 12.165 1.00 92.62 500 LEU A C 1
ATOM 3757 O O . LEU A 1 500 ? -18.279 -1.887 11.213 1.00 92.62 500 LEU A O 1
ATOM 3761 N N . GLY A 1 501 ? -17.863 -3.845 12.234 1.00 91.94 501 GLY A N 1
ATOM 3762 C CA . GLY A 1 501 ? -18.401 -4.668 11.150 1.00 91.94 501 GLY A CA 1
ATOM 3763 C C . GLY A 1 501 ? -19.845 -4.315 10.777 1.00 91.94 501 GLY A C 1
ATOM 3764 O O . GLY A 1 501 ? -20.202 -4.361 9.604 1.00 91.94 501 GLY A O 1
ATOM 3765 N N . GLU A 1 502 ? -20.647 -3.863 11.744 1.00 90.62 502 GLU A N 1
ATOM 3766 C CA . GLU A 1 502 ? -22.047 -3.470 11.533 1.00 90.62 502 GLU A CA 1
ATOM 3767 C C . GLU A 1 502 ? -22.191 -2.229 10.633 1.00 90.62 502 GLU A C 1
ATOM 3769 O O . GLU A 1 502 ? -23.219 -2.042 9.981 1.00 90.62 502 GLU A O 1
ATOM 3774 N N . TRP A 1 503 ? -21.148 -1.397 10.546 1.00 91.25 503 TRP A N 1
ATOM 3775 C CA . TRP A 1 503 ? -21.147 -0.178 9.735 1.00 91.25 503 TRP A CA 1
ATOM 3776 C C . TRP A 1 503 ? -20.820 -0.424 8.265 1.00 91.25 503 TRP A C 1
ATOM 3778 O O . TRP A 1 503 ? -21.133 0.422 7.431 1.00 91.25 503 TRP A O 1
ATOM 3788 N N . ALA A 1 504 ? -20.259 -1.582 7.911 1.00 92.81 504 ALA A N 1
ATOM 3789 C CA . ALA A 1 504 ? -19.908 -1.900 6.527 1.00 92.81 504 ALA A CA 1
ATOM 3790 C C . ALA A 1 504 ? -21.121 -1.822 5.583 1.00 92.81 504 ALA A C 1
ATOM 3792 O O . ALA A 1 504 ? -21.041 -1.267 4.485 1.00 92.81 504 ALA A O 1
ATOM 3793 N N . ARG A 1 505 ? -22.294 -2.266 6.060 1.00 91.44 505 ARG A N 1
ATOM 3794 C CA . ARG A 1 505 ? -23.551 -2.208 5.301 1.00 91.44 505 ARG A CA 1
ATOM 3795 C C . ARG A 1 505 ? -23.962 -0.781 4.943 1.00 91.44 505 ARG A C 1
ATOM 3797 O O . ARG A 1 505 ? -24.541 -0.578 3.879 1.00 91.44 505 ARG A O 1
ATOM 3804 N N . ALA A 1 506 ? -23.637 0.202 5.787 1.00 89.25 506 ALA A N 1
ATOM 3805 C CA . ALA A 1 506 ? -23.911 1.609 5.506 1.00 89.25 506 ALA A CA 1
ATOM 3806 C C . ALA A 1 506 ? -23.102 2.135 4.309 1.00 89.25 506 ALA A C 1
ATOM 3808 O O . ALA A 1 506 ? -23.475 3.152 3.739 1.00 89.25 506 ALA A O 1
ATOM 3809 N N . PHE A 1 507 ? -22.041 1.446 3.892 1.00 92.19 507 PHE A N 1
ATOM 3810 C CA . PHE A 1 507 ? -21.245 1.770 2.706 1.00 92.19 507 PHE A CA 1
ATOM 3811 C C . PHE A 1 507 ? -21.454 0.764 1.562 1.00 92.19 507 PHE A C 1
ATOM 3813 O O . PHE A 1 507 ? -20.791 0.852 0.536 1.00 92.19 507 PHE A O 1
ATOM 3820 N N . GLY A 1 508 ? -22.372 -0.199 1.717 1.00 92.00 508 GLY A N 1
ATOM 3821 C CA . GLY A 1 508 ? -22.604 -1.244 0.716 1.00 92.00 508 GLY A CA 1
ATOM 3822 C C . GLY A 1 508 ? -21.443 -2.235 0.567 1.00 92.00 508 GLY A C 1
ATOM 3823 O O . GLY A 1 508 ? -21.350 -2.901 -0.461 1.00 92.00 508 GLY A O 1
ATOM 3824 N N . VAL A 1 509 ? -20.568 -2.341 1.573 1.00 93.69 509 VAL A N 1
ATOM 3825 C CA . VAL A 1 509 ? -19.404 -3.242 1.571 1.00 93.69 509 VAL A CA 1
ATOM 3826 C C . VAL A 1 509 ? -19.526 -4.323 2.646 1.00 93.69 509 VAL A C 1
ATOM 3828 O O . VAL A 1 509 ? -20.415 -4.273 3.503 1.00 93.69 509 VAL A O 1
ATOM 3831 N N . ARG A 1 510 ? -18.645 -5.326 2.601 1.00 92.12 510 ARG A N 1
ATOM 3832 C CA . ARG A 1 510 ? -18.583 -6.382 3.619 1.00 92.12 510 ARG A CA 1
ATOM 3833 C C . ARG A 1 510 ? -17.761 -5.911 4.830 1.00 92.12 510 ARG A C 1
ATOM 3835 O O . ARG A 1 510 ? -16.878 -5.070 4.661 1.00 92.12 510 ARG A O 1
ATOM 3842 N N . PRO A 1 511 ? -17.979 -6.448 6.045 1.00 92.31 511 PRO A N 1
ATOM 3843 C CA . PRO A 1 511 ? -17.128 -6.160 7.207 1.00 92.31 511 PRO A CA 1
ATOM 3844 C C . PRO A 1 511 ? -15.632 -6.373 6.944 1.00 92.31 511 PRO A C 1
ATOM 3846 O O . PRO A 1 511 ? -14.788 -5.673 7.503 1.00 92.31 511 PRO A O 1
ATOM 3849 N N . GLU A 1 512 ? -15.312 -7.341 6.091 1.00 90.38 512 GLU A N 1
ATOM 3850 C CA . GLU A 1 512 ? -13.964 -7.706 5.673 1.00 90.38 512 GLU A CA 1
ATOM 3851 C C . GLU A 1 512 ? -13.317 -6.674 4.743 1.00 90.38 512 GLU A C 1
ATOM 3853 O O . GLU A 1 512 ? -12.093 -6.637 4.681 1.00 90.38 512 GLU A O 1
ATOM 3858 N N . ASP A 1 513 ? -14.115 -5.840 4.067 1.00 91.38 513 ASP A N 1
ATOM 3859 C CA . ASP A 1 513 ? -13.648 -4.745 3.204 1.00 91.38 513 ASP A CA 1
ATOM 3860 C C . ASP A 1 513 ? -13.339 -3.465 4.009 1.00 91.38 513 ASP A C 1
ATOM 3862 O O . ASP A 1 513 ? -12.962 -2.444 3.437 1.00 91.38 513 ASP A O 1
ATOM 3866 N N . LEU A 1 514 ? -13.516 -3.496 5.338 1.00 93.62 514 LEU A N 1
ATOM 3867 C CA . LEU A 1 514 ? -13.072 -2.423 6.225 1.00 93.62 514 LEU A CA 1
ATOM 3868 C C . LEU A 1 514 ? -11.572 -2.565 6.504 1.00 93.62 514 LEU A C 1
ATOM 3870 O O . LEU A 1 514 ? -11.157 -3.506 7.199 1.00 93.62 514 LEU A O 1
ATOM 3874 N N . THR A 1 515 ? -10.792 -1.602 6.019 1.00 92.56 515 THR A N 1
ATOM 3875 C CA . THR A 1 515 ? -9.332 -1.521 6.186 1.00 92.56 515 THR A CA 1
ATOM 3876 C C . THR A 1 515 ? -8.919 -0.224 6.878 1.00 92.56 515 THR A C 1
ATOM 3878 O O . THR A 1 515 ? -9.683 0.740 6.961 1.00 92.56 515 THR A O 1
ATOM 3881 N N . ASP A 1 516 ? -7.721 -0.207 7.452 1.00 91.56 516 ASP A N 1
ATOM 3882 C CA . ASP A 1 516 ? -7.104 1.001 7.984 1.00 91.56 516 ASP A CA 1
ATOM 3883 C C . ASP A 1 516 ? -6.827 1.965 6.828 1.00 91.56 516 ASP A C 1
ATOM 3885 O O . ASP A 1 516 ? -6.197 1.593 5.836 1.00 91.56 516 ASP A O 1
ATOM 3889 N N . LEU A 1 517 ? -7.318 3.200 6.938 1.00 92.00 517 LEU A N 1
ATOM 3890 C CA . LEU A 1 517 ? -7.096 4.204 5.899 1.00 92.00 517 LEU A CA 1
ATOM 3891 C C . LEU A 1 517 ? -5.608 4.577 5.788 1.00 92.00 517 LEU A C 1
ATOM 3893 O O . LEU A 1 517 ? -5.156 4.998 4.726 1.00 92.00 517 LEU A O 1
ATOM 3897 N N . ASP A 1 518 ? -4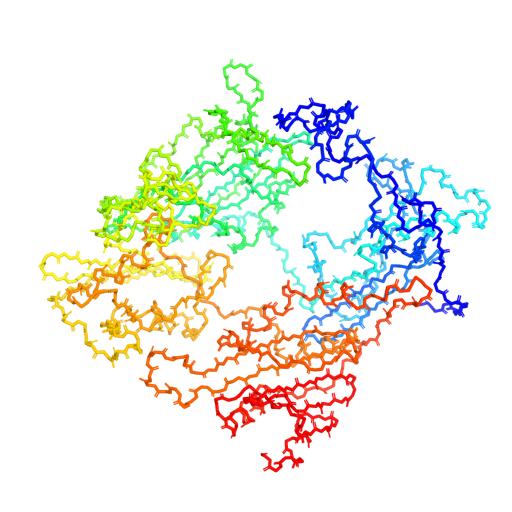.846 4.424 6.872 1.00 85.81 518 ASP A N 1
ATOM 3898 C CA . ASP A 1 518 ? -3.414 4.679 6.897 1.00 85.81 518 ASP A CA 1
ATOM 3899 C C . ASP A 1 518 ? -2.634 3.426 6.470 1.00 85.81 518 ASP A C 1
ATOM 3901 O O . ASP A 1 518 ? -2.327 2.543 7.274 1.00 85.81 518 ASP A O 1
ATOM 3905 N N . GLY A 1 519 ? -2.331 3.337 5.173 1.00 72.50 519 GLY A N 1
ATOM 3906 C CA . GLY A 1 519 ? -1.528 2.252 4.600 1.00 72.50 519 GLY A CA 1
ATOM 3907 C C . GLY A 1 519 ? -2.292 0.972 4.251 1.00 72.50 519 GLY A C 1
ATOM 3908 O O . GLY A 1 519 ? -1.657 -0.017 3.899 1.00 72.50 519 GLY A O 1
ATOM 3909 N N . GLY A 1 520 ? -3.628 0.964 4.330 1.00 77.00 520 GLY A N 1
ATOM 3910 C CA . GLY A 1 520 ? -4.463 -0.123 3.798 1.00 77.00 520 GLY A CA 1
ATOM 3911 C C . GLY A 1 520 ? -4.435 -1.427 4.602 1.00 77.00 520 GLY A C 1
ATOM 3912 O O . GLY A 1 520 ? -4.885 -2.458 4.106 1.00 77.00 520 GLY A O 1
ATOM 3913 N N . GLY A 1 521 ? -3.902 -1.410 5.827 1.00 79.62 521 GLY A N 1
ATOM 3914 C CA . GLY A 1 521 ? -3.794 -2.599 6.675 1.00 79.62 521 GLY A CA 1
ATOM 3915 C C . GLY A 1 521 ? -5.148 -3.156 7.131 1.00 79.62 521 GLY A C 1
ATOM 3916 O O . GLY A 1 521 ? -6.160 -2.459 7.146 1.00 79.62 521 GLY A O 1
ATOM 3917 N N . ASP A 1 522 ? -5.180 -4.417 7.561 1.00 81.94 522 ASP A N 1
ATOM 3918 C CA . ASP A 1 522 ? -6.406 -5.027 8.081 1.00 81.94 522 ASP A CA 1
ATOM 3919 C C . ASP A 1 522 ? -6.854 -4.364 9.394 1.00 81.94 522 ASP A C 1
ATOM 3921 O O . ASP A 1 522 ? -6.072 -4.192 10.335 1.00 81.94 522 ASP A O 1
ATOM 3925 N N . ILE A 1 523 ? -8.149 -4.050 9.504 1.00 87.50 523 ILE A N 1
ATOM 3926 C CA . ILE A 1 523 ? -8.738 -3.690 10.796 1.00 87.50 523 ILE A CA 1
ATOM 3927 C C . ILE A 1 523 ? -8.732 -4.930 11.689 1.00 87.50 523 ILE A C 1
ATOM 3929 O O . ILE A 1 523 ? -9.339 -5.952 11.364 1.00 87.50 523 ILE A O 1
ATOM 3933 N N . GLY A 1 524 ? -8.074 -4.825 12.846 1.00 84.44 524 GLY A N 1
ATOM 3934 C CA . GLY A 1 524 ? -7.976 -5.929 13.794 1.00 84.44 524 GLY A CA 1
ATOM 3935 C C . GLY A 1 524 ? -9.347 -6.502 14.173 1.00 84.44 524 GLY A C 1
ATOM 3936 O O . GLY A 1 524 ? -10.304 -5.760 14.417 1.00 84.44 524 GLY A O 1
ATOM 3937 N N . THR A 1 525 ? -9.433 -7.832 14.279 1.00 84.88 525 THR A N 1
ATOM 3938 C CA . THR A 1 525 ? -10.671 -8.573 14.589 1.00 84.88 525 THR A CA 1
ATOM 3939 C C . THR A 1 525 ? -11.385 -8.044 15.829 1.00 84.88 525 THR A C 1
ATOM 3941 O O . THR A 1 525 ? -12.615 -7.983 15.843 1.00 84.88 525 THR A O 1
ATOM 3944 N N . GLY A 1 526 ? -10.622 -7.606 16.838 1.00 89.88 526 GLY A N 1
ATOM 3945 C CA . GLY A 1 526 ? -11.141 -6.946 18.036 1.00 89.88 526 GLY A CA 1
ATOM 3946 C C . GLY A 1 526 ? -12.017 -5.740 17.706 1.00 89.88 526 GLY A C 1
ATOM 3947 O O . GLY A 1 526 ? -13.173 -5.694 18.112 1.00 89.88 526 GLY A O 1
ATOM 3948 N N . LEU A 1 527 ? -11.518 -4.810 16.888 1.00 91.69 527 LEU A N 1
ATOM 3949 C CA . LEU A 1 527 ? -12.249 -3.598 16.510 1.00 91.69 527 LEU A CA 1
ATOM 3950 C C . LEU A 1 527 ? -13.448 -3.902 15.591 1.00 91.69 527 LEU A C 1
ATOM 3952 O O . LEU A 1 527 ? -14.519 -3.304 15.714 1.00 91.69 527 LEU A O 1
ATOM 3956 N N . ARG A 1 528 ? -13.288 -4.878 14.686 1.00 91.88 528 ARG A N 1
ATOM 3957 C CA . ARG A 1 528 ? -14.345 -5.310 13.757 1.00 91.88 528 ARG A CA 1
ATOM 3958 C C . ARG A 1 528 ? -15.532 -5.938 14.496 1.00 91.88 528 ARG A C 1
ATOM 3960 O O . ARG A 1 528 ? -16.676 -5.578 14.233 1.00 91.88 528 ARG A O 1
ATOM 3967 N N . THR A 1 529 ? -15.262 -6.838 15.440 1.00 90.56 529 THR A N 1
ATOM 3968 C CA . THR A 1 529 ? -16.279 -7.620 16.172 1.00 90.56 529 THR A CA 1
ATOM 3969 C C . THR A 1 529 ? -16.657 -7.043 17.541 1.00 90.56 529 THR A C 1
ATOM 3971 O O . THR A 1 529 ? -17.568 -7.560 18.195 1.00 90.56 529 THR A O 1
ATOM 3974 N N . GLY A 1 530 ? -15.972 -5.983 17.980 1.00 92.31 530 GLY A N 1
ATOM 3975 C CA . GLY A 1 530 ? -16.092 -5.399 19.314 1.00 92.31 530 GLY A CA 1
ATOM 3976 C C . GLY A 1 530 ? -15.631 -6.339 20.422 1.00 92.31 530 GLY A C 1
ATOM 3977 O O . GLY A 1 530 ? -16.319 -6.456 21.430 1.00 92.31 530 GLY A O 1
ATOM 3978 N N . THR A 1 531 ? -14.519 -7.051 20.247 1.00 93.31 531 THR A N 1
ATOM 3979 C CA . THR A 1 531 ? -13.965 -7.946 21.272 1.00 93.31 531 THR A CA 1
ATOM 3980 C C . THR A 1 531 ? -12.685 -7.396 21.885 1.00 93.31 531 THR A C 1
ATOM 3982 O O . THR A 1 531 ? -11.900 -6.709 21.233 1.00 93.31 531 THR A O 1
ATOM 3985 N N . ILE A 1 532 ? -12.477 -7.698 23.167 1.00 92.62 532 ILE A N 1
ATOM 3986 C CA . ILE A 1 532 ? -11.303 -7.272 23.930 1.00 92.62 532 ILE A CA 1
ATOM 3987 C C . ILE A 1 532 ? -10.823 -8.397 24.837 1.00 92.62 532 ILE A C 1
ATOM 3989 O O . ILE A 1 532 ? -11.599 -8.988 25.592 1.00 92.62 532 ILE A O 1
ATOM 3993 N N . THR A 1 533 ? -9.527 -8.694 24.768 1.00 91.12 533 THR A N 1
ATOM 3994 C CA . THR A 1 533 ? -8.878 -9.603 25.715 1.00 91.12 533 THR A CA 1
ATOM 3995 C C . THR A 1 533 ? -8.298 -8.783 26.853 1.00 91.12 533 THR A C 1
ATOM 3997 O O . THR A 1 533 ? -7.362 -8.014 26.650 1.00 91.12 533 THR A O 1
ATOM 4000 N N . LEU A 1 534 ? -8.816 -8.964 28.064 1.00 86.62 534 LEU A N 1
ATOM 4001 C CA . LEU A 1 534 ? -8.297 -8.246 29.219 1.00 86.62 534 LEU A CA 1
ATOM 4002 C C . LEU A 1 534 ? -7.005 -8.876 29.729 1.00 86.62 534 LEU A C 1
ATOM 4004 O O . LEU A 1 534 ? -6.863 -10.096 29.839 1.00 86.62 534 LEU A O 1
ATOM 4008 N N . HIS A 1 535 ? -6.053 -8.020 30.091 1.00 78.88 535 HIS A N 1
ATOM 4009 C CA . HIS A 1 535 ? -4.804 -8.456 30.705 1.00 78.88 535 HIS A CA 1
ATOM 4010 C C . HIS A 1 535 ? -4.967 -8.825 32.182 1.00 78.88 535 HIS A C 1
ATOM 4012 O O . HIS A 1 535 ? -4.153 -9.601 32.687 1.00 78.88 535 HIS A O 1
ATOM 4018 N N . ARG A 1 536 ? -5.986 -8.292 32.873 1.00 69.69 536 ARG A N 1
ATOM 4019 C CA . ARG A 1 536 ? -6.291 -8.609 34.273 1.00 69.69 536 ARG A CA 1
ATOM 4020 C C . ARG A 1 536 ? -7.777 -8.905 34.466 1.00 69.69 536 ARG A C 1
ATOM 4022 O O . ARG A 1 536 ? -8.612 -8.182 33.921 1.00 69.69 536 ARG A O 1
ATOM 4029 N N . PRO A 1 537 ? -8.118 -9.911 35.284 1.00 68.00 537 PRO A N 1
ATOM 4030 C CA . PRO A 1 537 ? -9.479 -10.078 35.773 1.00 68.00 537 PRO A CA 1
ATOM 4031 C C . PRO A 1 537 ? -9.928 -8.824 36.540 1.00 68.00 537 PRO A C 1
ATOM 4033 O O . PRO A 1 537 ? -9.214 -8.363 37.428 1.00 68.00 537 PRO A O 1
ATOM 4036 N N . GLY A 1 538 ? -11.097 -8.276 36.196 1.00 72.44 538 GLY A N 1
ATOM 4037 C CA . GLY A 1 538 ? -11.687 -7.108 36.864 1.00 72.44 538 GLY A CA 1
ATOM 4038 C C . GLY A 1 538 ? -11.362 -5.743 36.244 1.00 72.44 538 GLY A C 1
ATOM 4039 O O . GLY A 1 538 ? -11.953 -4.751 36.668 1.00 72.44 538 GLY A O 1
ATOM 4040 N N . ASP A 1 539 ? -10.484 -5.673 35.236 1.00 83.50 539 ASP A N 1
ATOM 4041 C CA . ASP A 1 539 ? -10.357 -4.462 34.415 1.00 83.50 539 ASP A CA 1
ATOM 4042 C C . ASP A 1 539 ? -11.686 -4.194 33.679 1.00 83.50 539 ASP A C 1
ATOM 4044 O O . ASP A 1 539 ? -12.388 -5.123 33.280 1.00 83.50 539 ASP A O 1
ATOM 4048 N N . ASP A 1 540 ? -12.043 -2.923 33.485 1.00 86.31 540 ASP A N 1
ATOM 4049 C CA . ASP A 1 540 ? -13.256 -2.543 32.753 1.00 86.31 540 ASP A CA 1
ATOM 4050 C C . ASP A 1 540 ? -13.087 -2.826 31.243 1.00 86.31 540 ASP A C 1
ATOM 4052 O O . ASP A 1 540 ? -12.233 -2.191 30.610 1.00 86.31 540 ASP A O 1
ATOM 4056 N N . PRO A 1 541 ? -13.887 -3.733 30.637 1.00 89.31 541 PRO A N 1
ATOM 4057 C CA . PRO A 1 541 ? -13.739 -4.116 29.231 1.00 89.31 541 PRO A CA 1
ATOM 4058 C C . PRO A 1 541 ? -13.821 -2.940 28.261 1.00 89.31 541 PRO A C 1
ATOM 4060 O O . PRO A 1 541 ? -13.032 -2.861 27.322 1.00 89.31 541 PRO A O 1
ATOM 4063 N N . LEU A 1 542 ? -14.749 -2.009 28.495 1.00 88.19 542 LEU A N 1
ATOM 4064 C CA . LEU A 1 542 ? -14.960 -0.873 27.606 1.00 88.19 542 LEU A CA 1
ATOM 4065 C C . LEU A 1 542 ? -13.777 0.100 27.660 1.00 88.19 542 LEU A C 1
ATOM 4067 O O . LEU A 1 542 ? -13.235 0.458 26.621 1.00 88.19 542 LEU A O 1
ATOM 4071 N N . THR A 1 543 ? -13.319 0.471 28.854 1.00 88.06 543 THR A N 1
ATOM 4072 C CA . THR A 1 543 ? -12.139 1.331 29.031 1.00 88.06 543 THR A CA 1
ATOM 4073 C C . THR A 1 543 ? -10.900 0.695 28.402 1.00 88.06 543 THR A C 1
ATOM 4075 O O . THR A 1 543 ? -10.143 1.384 27.715 1.00 88.06 543 THR A O 1
ATOM 4078 N N . GLY A 1 544 ? -10.698 -0.613 28.605 1.00 89.00 544 GLY A N 1
ATOM 4079 C CA . GLY A 1 544 ? -9.607 -1.364 27.983 1.00 89.00 544 GLY A CA 1
ATOM 4080 C C . GLY A 1 544 ? -9.679 -1.323 26.455 1.00 89.00 544 GLY A C 1
ATOM 4081 O O . GLY A 1 544 ? -8.696 -0.970 25.808 1.00 89.00 544 GLY A O 1
ATOM 4082 N N . TYR A 1 545 ? -10.859 -1.584 25.891 1.00 91.25 545 TYR A N 1
ATOM 4083 C CA . TYR A 1 545 ? -11.096 -1.565 24.449 1.00 91.25 545 TYR A CA 1
ATOM 4084 C C . TYR A 1 545 ? -10.886 -0.185 23.820 1.00 91.25 545 TYR A C 1
ATOM 4086 O O . TYR A 1 545 ? -10.198 -0.081 22.811 1.00 91.25 545 TYR A O 1
ATOM 4094 N N . LEU A 1 546 ? -11.427 0.886 24.411 1.00 91.31 546 LEU A N 1
ATOM 4095 C CA . LEU A 1 546 ? -11.253 2.245 23.880 1.00 91.31 546 LEU A CA 1
ATOM 4096 C C . LEU A 1 546 ? -9.789 2.693 23.965 1.00 91.31 546 LEU A C 1
ATOM 4098 O O . LEU A 1 546 ? -9.274 3.294 23.022 1.00 91.31 546 LEU A O 1
ATOM 4102 N N . THR A 1 547 ? -9.093 2.330 25.047 1.00 90.25 547 THR A N 1
ATOM 4103 C CA . THR A 1 547 ? -7.649 2.579 25.180 1.00 90.25 547 THR A CA 1
ATOM 4104 C C . THR A 1 547 ? -6.861 1.835 24.100 1.00 90.25 547 THR A C 1
ATOM 4106 O O . THR A 1 547 ? -5.958 2.409 23.492 1.00 90.25 547 THR A O 1
ATOM 4109 N N . GLU A 1 548 ? -7.207 0.572 23.830 1.00 90.62 548 GLU A N 1
ATOM 4110 C CA . GLU A 1 548 ? -6.578 -0.228 22.778 1.00 90.62 548 GLU A CA 1
ATOM 4111 C C . GLU A 1 548 ? -6.895 0.290 21.369 1.00 90.62 548 GLU A C 1
ATOM 4113 O O . GLU A 1 548 ? -6.009 0.310 20.518 1.00 90.62 548 GLU A O 1
ATOM 4118 N N . ALA A 1 549 ? -8.115 0.762 21.120 1.00 92.00 549 ALA A N 1
ATOM 4119 C CA . ALA A 1 549 ? -8.493 1.357 19.844 1.00 92.00 549 ALA A CA 1
ATOM 4120 C C . ALA A 1 549 ? -7.759 2.686 19.590 1.00 92.00 549 ALA A C 1
ATOM 4122 O O . ALA A 1 549 ? -7.366 2.961 18.457 1.00 92.00 549 ALA A O 1
ATOM 4123 N N . ALA A 1 550 ? -7.549 3.500 20.632 1.00 91.88 550 ALA A N 1
ATOM 4124 C CA . ALA A 1 550 ? -6.938 4.825 20.523 1.00 91.88 550 ALA A CA 1
ATOM 4125 C C . ALA A 1 550 ? -5.398 4.839 20.596 1.00 91.88 550 ALA A C 1
ATOM 4127 O O . ALA A 1 550 ? -4.781 5.847 20.234 1.00 91.88 550 ALA A O 1
ATOM 4128 N N . ARG A 1 551 ? -4.743 3.777 21.090 1.00 88.88 551 ARG A N 1
ATOM 4129 C CA . ARG A 1 551 ? -3.277 3.764 21.276 1.00 88.88 551 ARG A CA 1
ATOM 4130 C C . ARG A 1 551 ? -2.543 3.965 19.946 1.00 88.88 551 ARG A C 1
ATOM 4132 O O . ARG A 1 551 ? -2.867 3.340 18.943 1.00 88.88 551 ARG A O 1
ATOM 4139 N N . GLY A 1 552 ? -1.546 4.850 19.936 1.00 86.25 552 GLY A N 1
ATOM 4140 C CA . GLY A 1 552 ? -0.770 5.183 18.734 1.00 86.25 552 GLY A CA 1
ATOM 4141 C C . GLY A 1 552 ? -1.558 5.832 17.600 1.00 86.25 552 GLY A C 1
ATOM 4142 O O . GLY A 1 552 ? -1.015 5.966 16.507 1.00 86.25 552 GLY A O 1
ATOM 4143 N N . ARG A 1 553 ? -2.825 6.205 17.823 1.00 89.44 553 ARG A N 1
ATOM 4144 C CA . ARG A 1 553 ? -3.678 6.795 16.795 1.00 89.44 553 ARG A CA 1
ATOM 4145 C C . ARG A 1 553 ? -3.571 8.319 16.784 1.00 89.44 553 ARG A C 1
ATOM 4147 O O . ARG A 1 553 ? -3.502 8.937 17.853 1.00 89.44 553 ARG A O 1
ATOM 4154 N N . PRO A 1 554 ? -3.595 8.944 15.599 1.00 83.75 554 PRO A N 1
ATOM 4155 C CA . PRO A 1 554 ? -3.383 10.374 15.470 1.00 83.75 554 PRO A CA 1
ATOM 4156 C C . PRO A 1 554 ? -4.579 11.137 16.050 1.00 83.75 554 PRO A C 1
ATOM 4158 O O . PRO A 1 554 ? -5.718 10.953 15.624 1.00 83.75 554 PRO A O 1
ATOM 4161 N N . GLY A 1 555 ? -4.342 11.950 17.083 1.00 85.19 555 GLY A N 1
ATOM 4162 C CA . GLY A 1 555 ? -5.408 12.676 17.786 1.00 85.19 555 GLY A CA 1
ATOM 4163 C C . GLY A 1 555 ? -6.507 11.781 18.385 1.00 85.19 555 GLY A C 1
ATOM 4164 O O . GLY A 1 555 ? -7.648 12.227 18.472 1.00 85.19 555 GLY A O 1
ATOM 4165 N N . ALA A 1 556 ? -6.189 10.535 18.772 1.00 90.69 556 ALA A N 1
ATOM 4166 C CA . ALA A 1 556 ? -7.163 9.528 19.222 1.00 90.69 556 ALA A CA 1
ATOM 4167 C C . ALA A 1 556 ? -8.251 9.205 18.174 1.00 90.69 556 ALA A C 1
ATOM 4169 O O . ALA A 1 556 ? -9.408 8.938 18.517 1.00 90.69 556 ALA A O 1
ATOM 4170 N N . ARG A 1 557 ? -7.886 9.245 16.883 1.00 93.25 557 ARG A N 1
ATOM 4171 C CA . ARG A 1 557 ? -8.790 8.952 15.767 1.00 93.25 557 ARG A CA 1
ATOM 4172 C C . ARG A 1 557 ? -8.366 7.715 14.989 1.00 93.25 557 ARG A C 1
ATOM 4174 O O . ARG A 1 557 ? -7.227 7.627 14.542 1.00 93.25 557 ARG A O 1
ATOM 4181 N N . VAL A 1 558 ? -9.293 6.786 14.783 1.00 93.81 558 VAL A N 1
ATOM 4182 C CA . VAL A 1 558 ? -9.114 5.670 13.844 1.00 93.81 558 VAL A CA 1
ATOM 4183 C C . VAL A 1 558 ? -9.756 6.072 12.525 1.00 93.81 558 VAL A C 1
ATOM 4185 O O . VAL A 1 558 ? -10.927 6.447 12.513 1.00 93.81 558 VAL A O 1
ATOM 4188 N N . PHE A 1 559 ? -9.013 6.001 11.427 1.00 95.25 559 PHE A N 1
ATOM 4189 C CA . PHE A 1 559 ? -9.550 6.234 10.090 1.00 95.25 559 PHE A CA 1
ATOM 4190 C C . PHE A 1 559 ? -9.696 4.895 9.375 1.00 95.25 559 PHE A C 1
ATOM 4192 O O . PHE A 1 559 ? -8.759 4.104 9.341 1.00 95.25 559 PHE A O 1
ATOM 4199 N N . VAL A 1 560 ? -10.886 4.633 8.850 1.00 96.50 560 VAL A N 1
ATOM 4200 C CA . VAL A 1 560 ? -11.277 3.353 8.265 1.00 96.50 560 VAL A CA 1
ATOM 4201 C C . VAL A 1 560 ? -11.759 3.603 6.847 1.00 96.50 560 VAL A C 1
ATOM 4203 O O . VAL A 1 560 ? -12.662 4.412 6.626 1.00 96.50 560 VAL A O 1
ATOM 4206 N N . LEU A 1 561 ? -11.168 2.894 5.895 1.00 95.50 561 LEU A N 1
ATOM 4207 C CA . LEU A 1 561 ? -11.644 2.837 4.526 1.00 95.50 561 LEU A CA 1
ATOM 4208 C C . LEU A 1 561 ? -12.732 1.763 4.422 1.00 95.50 561 LEU A C 1
ATOM 4210 O O . LEU A 1 561 ? -12.533 0.626 4.840 1.00 95.50 561 LEU A O 1
ATOM 4214 N N . ALA A 1 562 ? -13.878 2.127 3.855 1.00 95.19 562 ALA A N 1
ATOM 4215 C CA . ALA A 1 562 ? -14.992 1.236 3.562 1.00 95.19 562 ALA A CA 1
ATOM 4216 C C . ALA A 1 562 ? -15.189 1.155 2.047 1.00 95.19 562 ALA A C 1
ATOM 4218 O O . ALA A 1 562 ? -16.114 1.742 1.485 1.00 95.19 562 ALA A O 1
ATOM 4219 N N . ARG A 1 563 ? -14.277 0.451 1.373 1.00 91.44 563 ARG A N 1
ATOM 4220 C CA . ARG A 1 563 ? -14.289 0.300 -0.082 1.00 91.44 563 ARG A CA 1
ATOM 4221 C C . ARG A 1 563 ? -13.802 -1.094 -0.451 1.00 91.44 563 ARG A C 1
ATOM 4223 O O . ARG A 1 563 ? -12.767 -1.540 0.030 1.00 91.44 563 ARG A O 1
ATOM 4230 N N . ARG A 1 564 ? -14.519 -1.758 -1.358 1.00 88.88 564 ARG A N 1
ATOM 4231 C CA . ARG A 1 564 ? -14.025 -2.994 -1.974 1.00 88.88 564 ARG A CA 1
ATOM 4232 C C . ARG A 1 564 ? -12.761 -2.676 -2.790 1.00 88.88 564 ARG A C 1
ATOM 4234 O O . ARG A 1 564 ? -12.814 -1.722 -3.572 1.00 88.88 564 ARG A O 1
ATOM 4241 N N . PRO A 1 565 ? -11.661 -3.440 -2.647 1.00 86.31 565 PRO A N 1
ATOM 4242 C CA . PRO A 1 565 ? -10.463 -3.233 -3.454 1.00 86.31 565 PRO A CA 1
ATOM 4243 C C . PRO A 1 565 ? -10.800 -3.189 -4.948 1.00 86.31 565 PRO A C 1
ATOM 4245 O O . PRO A 1 565 ? -11.544 -4.033 -5.449 1.00 86.31 565 PRO A O 1
ATOM 4248 N N . ASP A 1 566 ? -10.277 -2.180 -5.639 1.00 84.38 566 ASP A N 1
ATOM 4249 C CA . ASP A 1 566 ? -10.492 -1.967 -7.072 1.00 84.38 566 ASP A CA 1
ATOM 4250 C C . ASP A 1 566 ? -9.460 -2.765 -7.871 1.00 84.38 566 ASP A C 1
ATOM 4252 O O . ASP A 1 566 ? -8.442 -2.246 -8.334 1.00 84.38 566 ASP A O 1
ATOM 4256 N N . VAL A 1 567 ? -9.699 -4.071 -7.933 1.00 87.06 567 VAL A N 1
ATOM 4257 C CA . VAL A 1 567 ? -8.799 -5.057 -8.528 1.00 87.06 567 VAL A CA 1
ATOM 4258 C C . VAL A 1 567 ? -9.527 -5.910 -9.559 1.00 87.06 567 VAL A C 1
ATOM 4260 O O . VAL A 1 567 ? -10.745 -6.092 -9.449 1.00 87.06 567 VAL A O 1
ATOM 4263 N N . PRO A 1 568 ? -8.808 -6.457 -10.556 1.00 89.00 568 PRO A N 1
ATOM 4264 C CA . PRO A 1 568 ? -9.405 -7.399 -11.488 1.00 89.00 568 PRO A CA 1
ATOM 4265 C C . PRO A 1 568 ? -9.938 -8.648 -10.755 1.00 89.00 568 PRO A C 1
ATOM 4267 O O . PRO A 1 568 ? -9.413 -9.031 -9.703 1.00 89.00 568 PRO A O 1
ATOM 4270 N N . PRO A 1 569 ? -10.965 -9.318 -11.303 1.00 92.44 569 PRO A N 1
ATOM 4271 C CA . PRO A 1 569 ? -11.381 -10.641 -10.854 1.00 92.44 569 PRO A CA 1
ATOM 4272 C C . PRO A 1 569 ? -10.210 -11.630 -10.758 1.00 92.44 569 PRO A C 1
ATOM 4274 O O . PRO A 1 569 ? -9.265 -11.586 -11.545 1.00 92.44 569 PRO A O 1
ATOM 4277 N N . LEU A 1 570 ? -10.298 -12.595 -9.836 1.00 94.62 570 LEU A N 1
ATOM 4278 C CA . LEU A 1 570 ? -9.237 -13.591 -9.641 1.00 94.62 570 LEU A CA 1
ATOM 4279 C C . LEU A 1 570 ? -8.942 -14.398 -10.919 1.00 94.62 570 LEU A C 1
ATOM 4281 O O . LEU A 1 570 ? -7.788 -14.722 -11.181 1.00 94.62 570 LEU A O 1
ATOM 4285 N N . ALA A 1 571 ? -9.956 -14.688 -11.738 1.00 93.88 571 ALA A N 1
ATOM 4286 C CA . ALA A 1 571 ? -9.759 -15.344 -13.031 1.00 93.88 571 ALA A CA 1
ATOM 4287 C C . ALA A 1 571 ? -8.884 -14.507 -13.981 1.00 93.88 571 ALA A C 1
ATOM 4289 O O . ALA A 1 571 ? -8.011 -15.060 -14.645 1.00 93.88 571 ALA A O 1
ATOM 4290 N N . ASP A 1 572 ? -9.072 -13.186 -14.010 1.00 92.25 572 ASP A N 1
ATOM 4291 C CA . ASP A 1 572 ? -8.282 -12.274 -14.843 1.00 92.25 572 ASP A CA 1
ATOM 4292 C C . ASP A 1 572 ? -6.841 -12.166 -14.345 1.00 92.25 572 ASP A C 1
ATOM 4294 O O . ASP A 1 572 ? -5.915 -12.209 -15.154 1.00 92.25 572 ASP A O 1
ATOM 4298 N N . LEU A 1 573 ? -6.624 -12.154 -13.022 1.00 94.00 573 LEU A N 1
ATOM 4299 C CA . LEU A 1 573 ? -5.276 -12.279 -12.460 1.00 94.00 573 LEU A CA 1
ATOM 4300 C C . LEU A 1 573 ? -4.619 -13.602 -12.886 1.00 94.00 573 LEU A C 1
ATOM 4302 O O . LEU A 1 573 ? -3.468 -13.601 -13.312 1.00 94.00 573 LEU A O 1
ATOM 4306 N N . VAL A 1 574 ? -5.328 -14.733 -12.812 1.00 95.19 574 VAL A N 1
ATOM 4307 C CA . VAL A 1 574 ? -4.774 -16.027 -13.249 1.00 95.19 574 VAL A CA 1
ATOM 4308 C C . VAL A 1 574 ? -4.405 -15.983 -14.736 1.00 95.19 574 VAL A C 1
ATOM 4310 O O . VAL A 1 574 ? -3.308 -16.406 -15.098 1.00 95.19 574 VAL A O 1
ATOM 4313 N N . ARG A 1 575 ? -5.261 -15.413 -15.595 1.00 94.31 575 ARG A N 1
ATOM 4314 C CA . ARG A 1 575 ? -4.969 -15.224 -17.029 1.00 94.31 575 ARG A CA 1
ATOM 4315 C C . ARG A 1 575 ? -3.735 -14.363 -17.255 1.00 94.31 575 ARG A C 1
ATOM 4317 O O . ARG A 1 575 ? -2.874 -14.758 -18.034 1.00 94.31 575 ARG A O 1
ATOM 4324 N N . LEU A 1 576 ? -3.636 -13.235 -16.553 1.00 93.75 576 LEU A N 1
ATOM 4325 C CA . LEU A 1 576 ? -2.489 -12.330 -16.597 1.00 93.75 576 LEU A CA 1
ATOM 4326 C C . LEU A 1 576 ? -1.192 -13.073 -16.250 1.00 93.75 576 LEU A C 1
ATOM 4328 O O . LEU A 1 576 ? -0.228 -13.028 -17.011 1.00 93.75 576 LEU A O 1
ATOM 4332 N N . VAL A 1 577 ? -1.173 -13.797 -15.127 1.00 94.81 577 VAL A N 1
ATOM 4333 C CA . VAL A 1 577 ? 0.022 -14.505 -14.642 1.00 94.81 577 VAL A CA 1
ATOM 4334 C C . VAL A 1 577 ? 0.438 -15.623 -15.600 1.00 94.81 577 VAL A C 1
ATOM 4336 O O . VAL A 1 577 ? 1.617 -15.742 -15.935 1.00 94.81 577 VAL A O 1
ATOM 4339 N N . LEU A 1 578 ? -0.520 -16.403 -16.106 1.00 93.94 578 LEU A N 1
ATOM 4340 C CA . LEU A 1 578 ? -0.247 -17.418 -17.126 1.00 93.94 578 LEU A CA 1
ATOM 4341 C C . LEU A 1 578 ? 0.235 -16.784 -18.440 1.00 93.94 578 LEU A C 1
ATOM 4343 O O . LEU A 1 578 ? 1.153 -17.306 -19.074 1.00 93.94 578 LEU A O 1
ATOM 4347 N N . GLY A 1 579 ? -0.328 -15.634 -18.820 1.00 93.12 579 GLY A N 1
ATOM 4348 C CA . GLY A 1 579 ? 0.080 -14.853 -19.986 1.00 93.12 579 GLY A CA 1
ATOM 4349 C C . GLY A 1 579 ? 1.522 -14.353 -19.892 1.00 93.12 579 GLY A C 1
ATOM 4350 O O . GLY A 1 579 ? 2.229 -14.361 -20.899 1.00 93.12 579 GLY A O 1
ATOM 4351 N N . LEU A 1 580 ? 1.981 -14.021 -18.679 1.00 93.44 580 LEU A N 1
ATOM 4352 C CA . LEU A 1 580 ? 3.373 -13.690 -18.345 1.00 93.44 580 LEU A CA 1
ATOM 4353 C C . LEU A 1 580 ? 4.298 -14.919 -18.294 1.00 93.44 580 LEU A C 1
ATOM 4355 O O . LEU A 1 580 ? 5.491 -14.770 -18.038 1.00 93.44 580 LEU A O 1
ATOM 4359 N N . ARG A 1 581 ? 3.776 -16.127 -18.552 1.00 92.50 581 ARG A N 1
ATOM 4360 C CA . ARG A 1 581 ? 4.477 -17.412 -18.387 1.00 92.50 581 ARG A CA 1
ATOM 4361 C C . ARG A 1 581 ? 5.006 -17.613 -16.970 1.00 92.50 581 ARG A C 1
ATOM 4363 O O . ARG A 1 581 ? 6.100 -18.134 -16.783 1.00 92.50 581 ARG A O 1
ATOM 4370 N N . LEU A 1 582 ? 4.220 -17.212 -15.982 1.00 93.88 582 LEU A N 1
ATOM 4371 C CA . LEU A 1 582 ? 4.459 -17.475 -14.570 1.00 93.88 582 LEU A CA 1
ATOM 4372 C C . LEU A 1 582 ? 3.443 -18.501 -14.059 1.00 93.88 582 LEU A C 1
ATOM 4374 O O . LEU A 1 582 ? 2.507 -18.882 -14.766 1.00 93.88 582 LEU A O 1
ATOM 4378 N N . ALA A 1 583 ? 3.636 -18.962 -12.828 1.00 94.56 583 ALA A N 1
ATOM 4379 C CA . ALA A 1 583 ? 2.687 -19.826 -12.146 1.00 94.56 583 ALA A CA 1
ATOM 4380 C C . ALA A 1 583 ? 2.029 -19.083 -10.979 1.00 94.56 583 ALA A C 1
ATOM 4382 O O . ALA A 1 583 ? 2.672 -18.277 -10.306 1.00 94.56 583 ALA A O 1
ATOM 4383 N N . VAL A 1 584 ? 0.754 -19.371 -10.719 1.00 95.88 584 VAL A N 1
ATOM 4384 C CA . VAL A 1 584 ? -0.006 -18.778 -9.609 1.00 95.88 584 VAL A CA 1
ATOM 4385 C C . VAL A 1 584 ? -0.581 -19.866 -8.720 1.00 95.88 584 VAL A C 1
ATOM 4387 O O . VAL A 1 584 ? -1.170 -20.833 -9.198 1.00 95.88 584 VAL A O 1
ATOM 4390 N N . THR A 1 585 ? -0.424 -19.691 -7.413 1.00 96.56 585 THR A N 1
ATOM 4391 C CA . THR A 1 585 ? -1.020 -20.543 -6.387 1.00 96.56 585 THR A CA 1
ATOM 4392 C C . THR A 1 585 ? -2.030 -19.725 -5.600 1.00 96.56 585 THR A C 1
ATOM 4394 O O . THR A 1 585 ? -1.664 -18.738 -4.964 1.00 96.56 585 THR A O 1
ATOM 4397 N N . VAL A 1 586 ? -3.289 -20.153 -5.614 1.00 97.56 586 VAL A N 1
ATOM 4398 C CA . VAL A 1 586 ? -4.358 -19.573 -4.795 1.00 97.56 586 VAL A CA 1
ATOM 4399 C C . VAL A 1 586 ? -4.619 -20.502 -3.622 1.00 97.56 586 VAL A C 1
ATOM 4401 O O . VAL A 1 586 ? -4.985 -21.655 -3.840 1.00 97.56 586 VAL A O 1
ATOM 4404 N N . THR A 1 587 ? -4.440 -20.013 -2.397 1.00 97.38 587 THR A N 1
ATOM 4405 C CA . THR A 1 587 ? -4.692 -20.765 -1.160 1.00 97.38 587 THR A CA 1
ATOM 4406 C C . THR A 1 587 ? -5.940 -20.229 -0.463 1.00 97.38 587 THR A C 1
ATOM 4408 O O . THR A 1 587 ? -6.117 -19.018 -0.351 1.00 97.38 587 THR A O 1
ATOM 4411 N N . LEU A 1 588 ? -6.790 -21.129 0.031 1.00 97.25 588 LEU A N 1
ATOM 4412 C CA . LEU A 1 588 ? -7.990 -20.814 0.798 1.00 97.25 588 LEU A CA 1
ATOM 4413 C C . LEU A 1 588 ? -8.094 -21.725 2.025 1.00 97.25 588 LEU A C 1
ATOM 4415 O O . LEU A 1 588 ? -7.931 -22.940 1.924 1.00 97.25 588 LEU A O 1
ATOM 4419 N N . VAL A 1 589 ? -8.425 -21.144 3.175 1.00 96.38 589 VAL A N 1
ATOM 4420 C CA . VAL A 1 589 ? -8.911 -21.863 4.358 1.00 96.38 589 VAL A CA 1
ATOM 4421 C C . VAL A 1 589 ? -10.343 -21.429 4.640 1.00 96.38 589 VAL A C 1
ATOM 4423 O O . VAL A 1 589 ? -10.616 -20.234 4.751 1.00 96.38 589 VAL A O 1
ATOM 4426 N N . ASP A 1 590 ? -11.241 -22.398 4.800 1.00 95.62 590 ASP A N 1
ATOM 4427 C CA . ASP A 1 590 ? -12.571 -22.167 5.363 1.00 95.62 590 ASP A CA 1
ATOM 4428 C C . ASP A 1 590 ? -12.553 -22.467 6.870 1.00 95.62 590 ASP A C 1
ATOM 4430 O O . ASP A 1 590 ? -12.321 -23.605 7.295 1.00 95.62 590 ASP A O 1
ATOM 4434 N N . HIS A 1 591 ? -12.809 -21.440 7.679 1.00 93.88 591 HIS A N 1
ATOM 4435 C CA . HIS A 1 591 ? -12.857 -21.505 9.138 1.00 93.88 591 HIS A CA 1
ATOM 4436 C C . HIS A 1 591 ? -14.265 -21.766 9.683 1.00 93.88 591 HIS A C 1
ATOM 4438 O O . HIS A 1 591 ? -14.545 -21.430 10.831 1.00 93.88 591 HIS A O 1
ATOM 4444 N N . VAL A 1 592 ? -15.167 -22.396 8.925 1.00 93.94 592 VAL A N 1
ATOM 4445 C CA . VAL A 1 592 ? -16.530 -22.719 9.383 1.00 93.94 592 VAL A CA 1
ATOM 4446 C C . VAL A 1 592 ? -16.536 -23.463 10.725 1.00 93.94 592 VAL A C 1
ATOM 4448 O O . VAL A 1 592 ? -17.401 -23.212 11.561 1.00 93.94 592 VAL A O 1
ATOM 4451 N N . ARG A 1 593 ? -15.524 -24.298 11.000 1.00 91.50 593 ARG A N 1
ATOM 4452 C CA . ARG A 1 593 ? -15.354 -25.004 12.288 1.00 91.50 593 ARG A CA 1
ATOM 4453 C C . ARG A 1 593 ? -15.080 -24.084 13.483 1.00 91.50 593 ARG A C 1
ATOM 4455 O O . ARG A 1 593 ? -15.308 -24.497 14.613 1.00 91.50 593 ARG A O 1
ATOM 4462 N N . ASN A 1 594 ? -14.621 -22.860 13.241 1.00 91.31 594 ASN A N 1
ATOM 4463 C CA . ASN A 1 594 ? -14.369 -21.848 14.265 1.00 91.31 594 ASN A CA 1
ATOM 4464 C C . ASN A 1 594 ? -15.605 -20.978 14.538 1.00 91.31 594 ASN A C 1
ATOM 4466 O O . ASN A 1 594 ? -15.549 -20.107 15.408 1.00 91.31 594 ASN A O 1
ATOM 4470 N N . THR A 1 595 ? -16.697 -21.179 13.790 1.00 88.88 595 THR A N 1
ATOM 4471 C CA . THR A 1 595 ? -17.877 -20.310 13.827 1.00 88.88 595 THR A CA 1
ATOM 4472 C C . THR A 1 595 ? -18.423 -20.201 15.247 1.00 88.88 595 THR A C 1
ATOM 4474 O O . THR A 1 595 ? -18.778 -21.198 15.871 1.00 88.88 595 THR A O 1
ATOM 4477 N N . GLY A 1 596 ? -18.494 -18.968 15.749 1.00 85.25 596 GLY A N 1
ATOM 4478 C CA . GLY A 1 596 ? -18.987 -18.658 17.094 1.00 85.25 596 GLY A CA 1
ATOM 4479 C C . GLY A 1 596 ? -17.911 -18.633 18.185 1.00 85.25 596 GLY A C 1
ATOM 4480 O O . GLY A 1 596 ? -18.146 -18.030 19.231 1.00 85.25 596 GLY A O 1
ATOM 4481 N N . ASP A 1 597 ? -16.718 -19.191 17.954 1.00 88.62 597 ASP A N 1
ATOM 4482 C CA . ASP A 1 597 ? -15.585 -19.051 18.876 1.00 88.62 597 ASP A CA 1
ATOM 4483 C C . ASP A 1 597 ? -14.750 -17.816 18.527 1.00 88.62 597 ASP A C 1
ATOM 4485 O O . ASP A 1 597 ? -13.801 -17.869 17.746 1.00 88.62 597 ASP A O 1
ATOM 4489 N N . LEU A 1 598 ? -15.075 -16.692 19.164 1.00 86.00 598 LEU A N 1
ATOM 4490 C CA . LEU A 1 598 ? -14.427 -15.394 18.941 1.00 86.00 598 LEU A CA 1
ATOM 4491 C C . LEU A 1 598 ? -12.932 -15.348 19.316 1.00 86.00 598 LEU A C 1
ATOM 4493 O O . LEU A 1 598 ? -12.290 -14.317 19.117 1.00 86.00 598 LEU A O 1
ATOM 4497 N N . ARG A 1 599 ? -12.360 -16.431 19.861 1.00 86.44 599 ARG A N 1
ATOM 4498 C CA . ARG A 1 599 ? -10.907 -16.561 20.062 1.00 86.44 599 ARG A CA 1
ATOM 4499 C C . ARG A 1 599 ? -10.169 -16.938 18.779 1.00 86.44 599 ARG A C 1
ATOM 4501 O O . ARG A 1 599 ? -8.955 -16.765 18.715 1.00 86.44 599 ARG A O 1
ATOM 4508 N N . LEU A 1 600 ? -10.882 -17.491 17.801 1.00 87.25 600 LEU A N 1
ATOM 4509 C CA . LEU A 1 600 ? -10.330 -18.049 16.573 1.00 87.25 600 LEU A CA 1
ATOM 4510 C C . LEU A 1 600 ? -10.705 -17.189 15.361 1.00 87.25 600 LEU A C 1
ATOM 4512 O O . LEU A 1 600 ? -11.679 -16.432 15.386 1.00 87.25 600 LEU A O 1
ATOM 4516 N N . VAL A 1 601 ? -9.932 -17.325 14.282 1.00 87.25 601 VAL A N 1
ATOM 4517 C CA . VAL A 1 601 ? -10.220 -16.677 12.994 1.00 87.25 601 VAL A CA 1
ATOM 4518 C C . VAL A 1 601 ? -11.565 -17.175 12.462 1.00 87.25 601 VAL A C 1
ATOM 4520 O O . VAL A 1 601 ? -11.856 -18.367 12.539 1.00 87.25 601 VAL A O 1
ATOM 4523 N N . GLN A 1 602 ? -12.382 -16.258 11.948 1.00 87.50 602 GLN A N 1
ATOM 4524 C CA . GLN A 1 602 ? -13.726 -16.530 11.436 1.00 87.50 602 GLN A CA 1
ATOM 4525 C C . GLN A 1 602 ? -13.751 -16.424 9.906 1.00 87.50 602 GLN A C 1
ATOM 4527 O O . GLN A 1 602 ? -12.945 -15.698 9.328 1.00 87.50 602 GLN A O 1
ATOM 4532 N N . GLY A 1 603 ? -14.718 -17.089 9.266 1.00 91.06 603 GLY A N 1
ATOM 4533 C CA . GLY A 1 603 ? -14.971 -16.952 7.829 1.00 91.06 603 GLY A CA 1
ATOM 4534 C C . GLY A 1 603 ? -13.902 -17.606 6.954 1.00 91.06 603 GLY A C 1
ATOM 4535 O O . GLY A 1 603 ? -13.525 -18.751 7.176 1.00 91.06 603 GLY A O 1
ATOM 4536 N N . GLU A 1 604 ? -13.438 -16.887 5.938 1.00 93.94 604 GLU A N 1
ATOM 4537 C CA . GLU A 1 604 ? -12.468 -17.375 4.956 1.00 93.94 604 GLU A CA 1
ATOM 4538 C C . GLU A 1 604 ? -11.105 -16.694 5.151 1.00 93.94 604 GLU A C 1
ATOM 4540 O O . GLU A 1 604 ? -11.016 -15.552 5.606 1.00 93.94 604 GLU A O 1
ATOM 4545 N N . SER A 1 605 ? -10.025 -17.382 4.781 1.00 94.50 605 SER A N 1
ATOM 4546 C CA . SER A 1 605 ? -8.698 -16.775 4.654 1.00 94.50 605 SER A CA 1
ATOM 4547 C C . SER A 1 605 ? -8.053 -17.156 3.329 1.00 94.50 605 SER A C 1
ATOM 4549 O O . SER A 1 605 ? -7.904 -18.336 3.024 1.00 94.50 605 SER A O 1
ATOM 4551 N N . TRP A 1 606 ? -7.673 -16.144 2.564 1.00 96.06 606 TRP A N 1
ATOM 4552 C CA . TRP A 1 606 ? -7.195 -16.195 1.193 1.00 96.06 606 TRP A CA 1
ATOM 4553 C C . TRP A 1 606 ? -5.726 -15.772 1.114 1.00 96.06 606 TRP A C 1
ATOM 4555 O O . TRP A 1 606 ? -5.261 -14.919 1.876 1.00 96.06 606 TRP A O 1
ATOM 4565 N N . ASP A 1 607 ? -5.009 -16.361 0.166 1.00 96.31 607 ASP A N 1
ATOM 4566 C CA . ASP A 1 607 ? -3.679 -15.935 -0.262 1.00 96.31 607 ASP A CA 1
ATOM 4567 C C . ASP A 1 607 ? -3.509 -16.219 -1.758 1.00 96.31 607 ASP A C 1
ATOM 4569 O O . ASP A 1 607 ? -4.009 -17.229 -2.264 1.00 96.31 607 ASP A O 1
ATOM 4573 N N . VAL A 1 608 ? -2.819 -15.330 -2.469 1.00 96.44 608 VAL A N 1
ATOM 4574 C CA . VAL A 1 608 ? -2.456 -15.523 -3.874 1.00 96.44 608 VAL A CA 1
ATOM 4575 C C . VAL A 1 608 ? -0.967 -15.245 -4.010 1.00 96.44 608 VAL A C 1
ATOM 4577 O O . VAL A 1 608 ? -0.509 -14.138 -3.748 1.00 96.44 608 VAL A O 1
ATOM 4580 N N . THR A 1 609 ? -0.217 -16.260 -4.428 1.00 94.38 609 THR A N 1
ATOM 4581 C CA . THR A 1 609 ? 1.236 -16.188 -4.579 1.00 94.38 609 THR A CA 1
ATOM 4582 C C . THR A 1 609 ? 1.627 -16.502 -6.022 1.00 94.38 609 THR A C 1
ATOM 4584 O O . THR A 1 609 ? 1.194 -17.514 -6.577 1.00 94.38 609 THR A O 1
ATOM 4587 N N . ILE A 1 610 ? 2.495 -15.679 -6.613 1.00 94.12 610 ILE A N 1
ATOM 4588 C CA . ILE A 1 610 ? 3.063 -15.888 -7.954 1.00 94.12 610 ILE A CA 1
ATOM 4589 C C . ILE A 1 610 ? 4.491 -16.412 -7.829 1.00 94.12 610 ILE A C 1
ATOM 4591 O O . ILE A 1 610 ? 5.251 -15.966 -6.969 1.00 94.12 610 ILE A O 1
ATOM 4595 N N . ARG A 1 611 ? 4.864 -17.371 -8.680 1.00 91.19 611 ARG A N 1
ATOM 4596 C CA . ARG A 1 611 ? 6.204 -17.968 -8.707 1.00 91.19 611 ARG A CA 1
ATOM 4597 C C . ARG A 1 611 ? 6.695 -18.219 -10.137 1.00 91.19 611 ARG A C 1
ATOM 4599 O O . ARG A 1 611 ? 5.871 -18.332 -11.050 1.00 91.19 611 ARG A O 1
ATOM 4606 N N . PRO A 1 612 ? 8.019 -18.374 -10.328 1.00 88.00 612 PRO A N 1
ATOM 4607 C CA . PRO A 1 612 ? 8.562 -18.884 -11.579 1.00 88.00 612 PRO A CA 1
ATOM 4608 C C . PRO A 1 612 ? 7.965 -20.261 -11.926 1.00 88.00 612 PRO A C 1
ATOM 4610 O O . PRO A 1 612 ? 7.660 -21.047 -11.018 1.00 88.00 612 PRO A O 1
ATOM 4613 N N . PRO A 1 613 ? 7.828 -20.600 -13.218 1.00 82.44 613 PRO A N 1
ATOM 4614 C CA . PRO A 1 613 ? 7.413 -21.934 -13.642 1.00 82.44 613 PRO A CA 1
ATOM 4615 C C . PRO A 1 613 ? 8.314 -23.027 -13.063 1.00 82.44 613 PRO A C 1
ATOM 4617 O O . PRO A 1 613 ? 9.533 -22.883 -13.024 1.00 82.44 613 PRO A O 1
ATOM 4620 N N . GLY A 1 614 ? 7.716 -24.137 -12.626 1.00 83.69 614 GLY A N 1
ATOM 4621 C CA . GLY A 1 614 ? 8.453 -25.280 -12.075 1.00 83.69 614 GLY A CA 1
ATOM 4622 C C . GLY A 1 614 ? 8.972 -25.090 -10.646 1.00 83.69 614 GLY A C 1
ATOM 4623 O O . GLY A 1 614 ? 9.503 -26.040 -10.071 1.00 83.69 614 GLY A O 1
ATOM 4624 N N . ALA A 1 615 ? 8.789 -23.910 -10.040 1.00 86.31 615 ALA A N 1
ATOM 4625 C CA . ALA A 1 615 ? 9.041 -23.728 -8.617 1.00 86.31 615 ALA A CA 1
ATOM 4626 C C . ALA A 1 615 ? 8.141 -24.669 -7.790 1.00 86.31 615 ALA A C 1
ATOM 4628 O O . ALA A 1 615 ? 6.982 -24.892 -8.155 1.00 86.31 615 ALA A O 1
ATOM 4629 N N . PRO A 1 616 ? 8.631 -25.206 -6.657 1.00 86.25 616 PRO A N 1
ATOM 4630 C CA . PRO A 1 616 ? 7.835 -26.093 -5.823 1.00 86.25 616 PRO A CA 1
ATOM 4631 C C . PRO A 1 616 ? 6.575 -25.379 -5.322 1.00 86.25 616 PRO A C 1
ATOM 4633 O O . PRO A 1 616 ? 6.624 -24.223 -4.882 1.00 86.25 616 PRO A O 1
ATOM 4636 N N . VAL A 1 617 ? 5.448 -26.091 -5.371 1.00 87.19 617 VAL A N 1
ATOM 4637 C CA . VAL A 1 617 ? 4.168 -25.589 -4.870 1.00 87.19 617 VAL A CA 1
ATOM 4638 C C . VAL A 1 617 ? 4.196 -25.610 -3.347 1.00 87.19 617 VAL A C 1
ATOM 4640 O O . VAL A 1 617 ? 4.304 -26.665 -2.726 1.00 87.19 617 VAL A O 1
ATOM 4643 N N . VAL A 1 618 ? 4.091 -24.430 -2.741 1.00 85.12 618 VAL A N 1
ATOM 4644 C CA . VAL A 1 618 ? 4.041 -24.263 -1.286 1.00 85.12 618 VAL A CA 1
ATOM 4645 C C . VAL A 1 618 ? 2.768 -23.489 -0.946 1.00 85.12 618 VAL A C 1
ATOM 4647 O O . VAL A 1 618 ? 2.765 -22.265 -1.088 1.00 85.12 618 VAL A O 1
ATOM 4650 N N . PRO A 1 619 ? 1.678 -24.176 -0.551 1.00 85.25 619 PRO A N 1
ATOM 4651 C CA . PRO A 1 619 ? 0.479 -23.524 -0.032 1.00 85.25 619 PRO A CA 1
ATOM 4652 C C . PRO A 1 619 ? 0.819 -22.609 1.149 1.00 85.25 619 PRO A C 1
ATOM 4654 O O . PRO A 1 619 ? 1.662 -22.968 1.978 1.00 85.25 619 PRO A O 1
ATOM 4657 N N . ALA A 1 620 ? 0.162 -21.451 1.232 1.00 85.38 620 ALA A N 1
ATOM 4658 C CA . ALA A 1 620 ? 0.364 -20.504 2.328 1.00 85.38 620 ALA A CA 1
ATOM 4659 C C . ALA A 1 620 ? -0.035 -21.111 3.689 1.00 85.38 620 ALA A C 1
ATOM 4661 O O . ALA A 1 620 ? -0.985 -21.895 3.768 1.00 85.38 620 ALA A O 1
ATOM 4662 N N . ASP A 1 621 ? 0.675 -20.732 4.760 1.00 81.44 621 ASP A N 1
ATOM 4663 C CA . ASP A 1 621 ? 0.421 -21.234 6.116 1.00 81.44 621 ASP A CA 1
ATOM 4664 C C . ASP A 1 621 ? 0.653 -20.184 7.224 1.00 81.44 621 ASP A C 1
ATOM 4666 O O . ASP A 1 621 ? 1.806 -19.904 7.567 1.00 81.44 621 ASP A O 1
ATOM 4670 N N . PRO A 1 622 ? -0.423 -19.642 7.826 1.00 76.88 622 PRO A N 1
ATOM 4671 C CA . PRO A 1 622 ? -1.787 -19.598 7.295 1.00 76.88 622 PRO A CA 1
ATOM 4672 C C . PRO A 1 622 ? -1.945 -18.474 6.251 1.00 76.88 622 PRO A C 1
ATOM 4674 O O . PRO A 1 622 ? -1.262 -17.451 6.344 1.00 76.88 622 PRO A O 1
ATOM 4677 N N . PRO A 1 623 ? -2.873 -18.604 5.283 1.00 88.88 623 PRO A N 1
ATOM 4678 C CA . PRO A 1 623 ? -3.328 -17.451 4.508 1.00 88.88 623 PRO A CA 1
ATOM 4679 C C . PRO A 1 623 ? -3.919 -16.385 5.443 1.00 88.88 623 PRO A C 1
ATOM 4681 O O . PRO A 1 623 ? -4.496 -16.716 6.482 1.00 88.88 623 PRO A O 1
ATOM 4684 N N . THR A 1 624 ? -3.780 -15.106 5.086 1.00 87.81 624 THR A N 1
ATOM 4685 C CA . THR A 1 624 ? -4.066 -13.989 6.013 1.00 87.81 624 THR A CA 1
ATOM 4686 C C . THR A 1 624 ? -5.168 -13.041 5.553 1.00 87.81 624 THR A C 1
ATOM 4688 O O . THR A 1 624 ? -5.701 -12.305 6.381 1.00 87.81 624 THR A O 1
ATOM 4691 N N . ARG A 1 625 ? -5.552 -13.049 4.269 1.00 91.75 625 ARG A N 1
ATOM 4692 C CA . ARG A 1 625 ? -6.506 -12.071 3.722 1.00 91.75 625 ARG A CA 1
ATOM 4693 C C . ARG A 1 625 ? -7.937 -12.552 3.866 1.00 91.75 625 ARG A C 1
ATOM 4695 O O . ARG A 1 625 ? -8.243 -13.700 3.590 1.00 91.75 625 ARG A O 1
ATOM 4702 N N . SER A 1 626 ? -8.845 -11.679 4.266 1.00 89.38 626 SER A N 1
ATOM 4703 C CA . SER A 1 626 ? -10.245 -12.042 4.520 1.00 89.38 626 SER A CA 1
ATOM 4704 C C . SER A 1 626 ? -11.083 -12.241 3.251 1.00 89.38 626 SER A C 1
ATOM 4706 O O . SER A 1 626 ? -12.161 -12.829 3.314 1.00 89.38 626 SER A O 1
ATOM 4708 N N . THR A 1 627 ? -10.619 -11.754 2.096 1.00 92.00 627 THR A N 1
ATOM 4709 C CA . THR A 1 627 ? -11.365 -11.787 0.829 1.00 92.00 627 THR A CA 1
ATOM 4710 C C . THR A 1 627 ? -10.444 -12.104 -0.355 1.00 92.00 627 THR A C 1
ATOM 4712 O O . THR A 1 627 ? -9.245 -11.805 -0.292 1.00 92.00 627 THR A O 1
ATOM 4715 N N . PRO A 1 628 ? -10.972 -12.676 -1.457 1.00 94.44 628 PRO A N 1
ATOM 4716 C CA . PRO A 1 628 ? -10.174 -12.898 -2.659 1.00 94.44 628 PRO A CA 1
ATOM 4717 C C . PRO A 1 628 ? -9.692 -11.577 -3.270 1.00 94.44 628 PRO A C 1
ATOM 4719 O O . PRO A 1 628 ? -8.577 -11.518 -3.770 1.00 94.44 628 PRO A O 1
ATOM 4722 N N . GLU A 1 629 ? -10.474 -10.497 -3.184 1.00 93.25 629 GLU A N 1
ATOM 4723 C CA . GLU A 1 629 ? -10.076 -9.183 -3.702 1.00 93.25 629 GLU A CA 1
ATOM 4724 C C . GLU A 1 629 ? -8.891 -8.593 -2.927 1.00 93.25 629 GLU A C 1
ATOM 4726 O O . GLU A 1 629 ? -7.968 -8.058 -3.533 1.00 93.25 629 GLU A O 1
ATOM 4731 N N . ALA A 1 630 ? -8.870 -8.736 -1.597 1.00 90.25 630 ALA A N 1
ATOM 4732 C CA . ALA A 1 630 ? -7.728 -8.317 -0.786 1.00 90.25 630 ALA A CA 1
ATOM 4733 C C . ALA A 1 630 ? -6.471 -9.152 -1.090 1.00 90.25 630 ALA A C 1
ATOM 4735 O O . ALA A 1 630 ? -5.364 -8.618 -1.107 1.00 90.25 630 ALA A O 1
ATOM 4736 N N . ALA A 1 631 ? -6.632 -10.450 -1.372 1.00 93.81 631 ALA A N 1
ATOM 4737 C CA . ALA A 1 631 ? -5.524 -11.310 -1.783 1.00 93.81 631 ALA A CA 1
ATOM 4738 C C . ALA A 1 631 ? -4.988 -10.957 -3.182 1.00 93.81 631 ALA A C 1
ATOM 4740 O O . ALA A 1 631 ? -3.777 -10.952 -3.380 1.00 93.81 631 ALA A O 1
ATOM 4741 N N . VAL A 1 632 ? -5.865 -10.608 -4.131 1.00 94.06 632 VAL A N 1
ATOM 4742 C CA . VAL A 1 632 ? -5.473 -10.112 -5.462 1.00 94.06 632 VAL A CA 1
ATOM 4743 C C . VAL A 1 632 ? -4.750 -8.770 -5.355 1.00 94.06 632 VAL A C 1
ATOM 4745 O O . VAL A 1 632 ? -3.703 -8.619 -5.974 1.00 94.06 632 VAL A O 1
ATOM 4748 N N . ALA A 1 633 ? -5.268 -7.823 -4.564 1.00 89.06 633 ALA A N 1
ATOM 4749 C CA . ALA A 1 633 ? -4.628 -6.523 -4.343 1.00 89.06 633 ALA A CA 1
ATOM 4750 C C . ALA A 1 633 ? -3.197 -6.700 -3.830 1.00 89.06 633 ALA A C 1
ATOM 4752 O O . ALA A 1 633 ? -2.252 -6.244 -4.462 1.00 89.06 633 ALA A O 1
ATOM 4753 N N . PHE A 1 634 ? -3.046 -7.485 -2.759 1.00 88.69 634 PHE A N 1
ATOM 4754 C CA . PHE A 1 634 ? -1.738 -7.807 -2.206 1.00 88.69 634 PHE A CA 1
ATOM 4755 C C . PHE A 1 634 ? -0.836 -8.493 -3.238 1.00 88.69 634 PHE A C 1
ATOM 4757 O O . PHE A 1 634 ? 0.322 -8.142 -3.373 1.00 88.69 634 PHE A O 1
ATOM 4764 N N . CYS A 1 635 ? -1.350 -9.449 -4.011 1.00 92.50 635 CYS A N 1
ATOM 4765 C CA . CYS A 1 635 ? -0.558 -10.119 -5.039 1.00 92.50 635 CYS A CA 1
ATOM 4766 C C . CYS A 1 635 ? -0.048 -9.161 -6.131 1.00 92.50 635 CYS A C 1
ATOM 4768 O O . CYS A 1 635 ? 1.059 -9.353 -6.633 1.00 92.50 635 CYS A O 1
ATOM 4770 N N . LEU A 1 636 ? -0.844 -8.159 -6.517 1.00 88.38 636 LEU A N 1
ATOM 4771 C CA . LEU A 1 636 ? -0.449 -7.155 -7.505 1.00 88.38 636 LEU A CA 1
ATOM 4772 C C . LEU A 1 636 ? 0.631 -6.211 -6.964 1.00 88.38 636 LEU A C 1
ATOM 4774 O O . LEU A 1 636 ? 1.538 -5.881 -7.722 1.00 88.38 636 LEU A O 1
ATOM 4778 N N . ASP A 1 637 ? 0.583 -5.869 -5.672 1.00 84.38 637 ASP A N 1
ATOM 4779 C CA . ASP A 1 637 ? 1.593 -5.034 -4.996 1.00 84.38 637 ASP A CA 1
ATOM 4780 C C . ASP A 1 637 ? 2.996 -5.674 -4.940 1.00 84.38 637 ASP A C 1
ATOM 4782 O O . ASP A 1 637 ? 3.958 -4.982 -4.622 1.00 84.38 637 ASP A O 1
ATOM 4786 N N . TYR A 1 638 ? 3.111 -6.985 -5.203 1.00 86.56 638 TYR A N 1
ATOM 4787 C CA . TYR A 1 638 ? 4.380 -7.735 -5.205 1.00 86.56 638 TYR A CA 1
ATOM 4788 C C . TYR A 1 638 ? 4.673 -8.447 -6.538 1.00 86.56 638 TYR A C 1
ATOM 4790 O O . TYR A 1 638 ? 5.592 -9.276 -6.629 1.00 86.56 638 TYR A O 1
ATOM 4798 N N . LEU A 1 639 ? 3.891 -8.176 -7.587 1.00 88.56 639 LEU A N 1
ATOM 4799 C CA . LEU A 1 639 ? 4.033 -8.821 -8.896 1.00 88.56 639 LEU A CA 1
ATOM 4800 C C . LEU A 1 639 ? 5.424 -8.572 -9.502 1.00 88.56 639 LEU A C 1
ATOM 4802 O O . LEU A 1 639 ? 6.032 -9.454 -10.109 1.00 88.56 639 LEU A O 1
ATOM 4806 N N . GLU A 1 640 ? 5.961 -7.377 -9.303 1.00 85.25 640 GLU A N 1
ATOM 4807 C CA . GLU A 1 640 ? 7.271 -6.944 -9.762 1.00 85.25 640 GLU A CA 1
ATOM 4808 C C . GLU A 1 640 ? 8.428 -7.707 -9.107 1.00 85.25 640 GLU A C 1
ATOM 4810 O O . GLU A 1 640 ? 9.439 -7.950 -9.782 1.00 85.25 640 GLU A O 1
ATOM 4815 N N . LEU A 1 641 ? 8.281 -8.127 -7.841 1.00 85.94 641 LEU A N 1
ATOM 4816 C CA . LEU A 1 641 ? 9.239 -9.014 -7.174 1.00 85.94 641 LEU A CA 1
ATOM 4817 C C . LEU A 1 641 ? 9.177 -10.425 -7.760 1.00 85.94 641 LEU A C 1
ATOM 4819 O O . LEU A 1 641 ? 10.220 -11.038 -7.993 1.00 85.94 641 LEU A O 1
ATOM 4823 N N . ALA A 1 642 ? 7.974 -10.932 -8.045 1.00 88.50 642 ALA A N 1
ATOM 4824 C CA . ALA A 1 642 ? 7.808 -12.245 -8.667 1.00 88.50 642 ALA A CA 1
ATOM 4825 C C . ALA A 1 642 ? 8.434 -12.294 -10.074 1.00 88.50 642 ALA A C 1
ATOM 4827 O O . ALA A 1 642 ? 9.088 -13.275 -10.438 1.00 88.50 642 ALA A O 1
ATOM 4828 N N . ILE A 1 643 ? 8.309 -11.207 -10.840 1.00 89.44 643 ILE A N 1
ATOM 4829 C CA . ILE A 1 643 ? 8.965 -11.047 -12.144 1.00 89.44 643 ILE A CA 1
ATOM 4830 C C . ILE A 1 643 ? 10.483 -10.965 -11.990 1.00 89.44 643 ILE A C 1
ATOM 4832 O O . ILE A 1 643 ? 11.201 -11.671 -12.697 1.00 89.44 643 ILE A O 1
ATOM 4836 N N . ALA A 1 644 ? 10.986 -10.174 -11.034 1.00 86.38 644 ALA A N 1
ATOM 4837 C CA . ALA A 1 644 ? 12.422 -10.085 -10.757 1.00 86.38 644 ALA A CA 1
ATOM 4838 C C . ALA A 1 644 ? 13.031 -11.459 -10.436 1.00 86.38 644 ALA A C 1
ATOM 4840 O O . ALA A 1 644 ? 14.107 -11.791 -10.934 1.00 86.38 644 ALA A O 1
ATOM 4841 N N . GLY A 1 645 ? 12.322 -12.260 -9.635 1.00 86.38 645 GLY A N 1
ATOM 4842 C CA . GLY A 1 645 ? 12.711 -13.623 -9.272 1.00 86.38 645 GLY A CA 1
ATOM 4843 C C . GLY A 1 645 ? 12.583 -14.647 -10.404 1.00 86.38 645 GLY A C 1
ATOM 4844 O O . GLY A 1 645 ? 13.052 -15.770 -10.251 1.00 86.38 645 GLY A O 1
ATOM 4845 N N . SER A 1 646 ? 11.968 -14.281 -11.532 1.00 88.06 646 SER A N 1
ATOM 4846 C CA . SER A 1 646 ? 11.818 -15.141 -12.715 1.00 88.06 646 SER A CA 1
ATOM 4847 C C . SER A 1 646 ? 12.870 -14.870 -13.797 1.00 88.06 646 SER A C 1
ATOM 4849 O O . SER A 1 646 ? 12.926 -15.588 -14.796 1.00 88.06 646 SER A O 1
ATOM 4851 N N . VAL A 1 647 ? 13.716 -13.849 -13.616 1.00 89.75 647 VAL A N 1
ATOM 4852 C CA . VAL A 1 647 ? 14.868 -13.582 -14.486 1.00 89.75 647 VAL A CA 1
ATOM 4853 C C . VAL A 1 647 ? 15.971 -14.607 -14.178 1.00 89.75 647 VAL A C 1
ATOM 4855 O O . VAL A 1 647 ? 16.417 -14.655 -13.031 1.00 89.75 647 VAL A O 1
ATOM 4858 N N . PRO A 1 648 ? 16.446 -15.400 -15.163 1.00 89.38 648 PRO A N 1
ATOM 4859 C CA . PRO A 1 648 ? 17.501 -16.386 -14.926 1.00 89.38 648 PRO A CA 1
ATOM 4860 C C . PRO A 1 648 ? 18.797 -15.738 -14.428 1.00 89.38 648 PRO A C 1
ATOM 4862 O O . PRO A 1 648 ? 19.223 -14.733 -14.998 1.00 89.38 648 PRO A O 1
ATOM 4865 N N . ASP A 1 649 ? 19.440 -16.343 -13.426 1.00 86.44 649 ASP A N 1
ATOM 4866 C CA . ASP A 1 649 ? 20.725 -15.869 -12.886 1.00 86.44 649 ASP A CA 1
ATOM 4867 C C . ASP A 1 649 ? 21.902 -16.103 -13.845 1.00 86.44 649 ASP A C 1
ATOM 4869 O O . ASP A 1 649 ? 22.841 -15.308 -13.870 1.00 86.44 649 ASP A O 1
ATOM 4873 N N . ASP A 1 650 ? 21.849 -17.170 -14.650 1.00 88.81 650 ASP A N 1
ATOM 4874 C CA . ASP A 1 650 ? 22.856 -17.467 -15.672 1.00 88.81 650 ASP A CA 1
ATOM 4875 C C . ASP A 1 650 ? 22.776 -16.433 -16.809 1.00 88.81 650 ASP A C 1
ATOM 4877 O O . ASP A 1 650 ? 21.764 -16.405 -17.513 1.00 88.81 650 ASP A O 1
ATOM 4881 N N . PRO A 1 651 ? 23.797 -15.586 -17.036 1.00 88.81 651 PRO A N 1
ATOM 4882 C CA . PRO A 1 651 ? 23.755 -14.549 -18.063 1.00 88.81 651 PRO A CA 1
ATOM 4883 C C . PRO A 1 651 ? 23.573 -15.091 -19.488 1.00 88.81 651 PRO A C 1
ATOM 4885 O O . PRO A 1 651 ? 23.046 -14.344 -20.313 1.00 88.81 651 PRO A O 1
ATOM 4888 N N . ASP A 1 652 ? 23.940 -16.348 -19.759 1.00 89.56 652 ASP A N 1
ATOM 4889 C CA . ASP A 1 652 ? 23.815 -16.982 -21.079 1.00 89.56 652 ASP A CA 1
ATOM 4890 C C . ASP A 1 652 ? 22.394 -17.519 -21.359 1.00 89.56 652 ASP A C 1
ATOM 4892 O O . ASP A 1 652 ? 21.989 -17.660 -22.515 1.00 89.56 652 ASP A O 1
ATOM 4896 N N . ALA A 1 653 ? 21.590 -17.783 -20.326 1.00 90.81 653 ALA A N 1
ATOM 4897 C CA . ALA A 1 653 ? 20.189 -18.172 -20.500 1.00 90.81 653 ALA A CA 1
ATOM 4898 C C . ALA A 1 653 ? 19.354 -16.951 -20.929 1.00 90.81 653 ALA A C 1
ATOM 4900 O O . ALA A 1 653 ? 19.511 -15.914 -20.321 1.00 90.81 653 ALA A O 1
ATOM 4901 N N . PRO A 1 654 ? 18.439 -16.981 -21.910 1.00 91.88 654 PRO A N 1
ATOM 4902 C CA . PRO A 1 654 ? 17.626 -15.806 -22.262 1.00 91.88 654 PRO A CA 1
ATOM 4903 C C . PRO A 1 654 ? 16.520 -15.497 -21.234 1.00 91.88 654 PRO A C 1
ATOM 4905 O O . PRO A 1 654 ? 15.980 -16.394 -20.589 1.00 91.88 654 PRO A O 1
ATOM 4908 N N . ILE A 1 655 ? 16.132 -14.219 -21.099 1.00 91.94 655 ILE A N 1
ATOM 4909 C CA . ILE A 1 655 ? 14.911 -13.826 -20.368 1.00 91.94 655 ILE A CA 1
ATOM 4910 C C . ILE A 1 655 ? 13.702 -14.259 -21.210 1.00 91.94 655 ILE A C 1
ATOM 4912 O O . ILE A 1 655 ? 13.709 -14.018 -22.424 1.00 91.94 655 ILE A O 1
ATOM 4916 N N . PRO A 1 656 ? 12.660 -14.863 -20.609 1.00 90.69 656 PRO A N 1
ATOM 4917 C CA . PRO A 1 656 ? 11.410 -15.141 -21.306 1.00 90.69 656 PRO A CA 1
ATOM 4918 C C . PRO A 1 656 ? 10.791 -13.876 -21.916 1.00 90.69 656 PRO A C 1
ATOM 4920 O O . PRO A 1 656 ? 10.726 -12.833 -21.276 1.00 90.69 656 PRO A O 1
ATOM 4923 N N . VAL A 1 657 ? 10.284 -13.988 -23.145 1.00 94.00 657 VAL A N 1
ATOM 4924 C CA . VAL A 1 657 ? 9.588 -12.904 -23.858 1.00 94.00 657 VAL A CA 1
ATOM 4925 C C . VAL A 1 657 ? 8.142 -13.356 -24.092 1.00 94.00 657 VAL A C 1
ATOM 4927 O O . VAL A 1 657 ? 7.852 -13.942 -25.140 1.00 94.00 657 VAL A O 1
ATOM 4930 N N . PRO A 1 658 ? 7.247 -13.227 -23.094 1.00 93.12 658 PRO A N 1
ATOM 4931 C CA . PRO A 1 658 ? 5.885 -13.733 -23.216 1.00 93.12 658 PRO A CA 1
ATOM 4932 C C . PRO A 1 658 ? 5.103 -13.040 -24.341 1.00 93.12 658 PRO A C 1
ATOM 4934 O O . PRO A 1 658 ? 5.209 -11.840 -24.567 1.00 93.12 658 PRO A O 1
ATOM 4937 N N . GLN A 1 659 ? 4.314 -13.829 -25.068 1.00 93.38 659 GLN A N 1
ATOM 4938 C CA . GLN A 1 659 ? 3.443 -13.371 -26.151 1.00 93.38 659 GLN A CA 1
ATOM 4939 C C . GLN A 1 659 ? 2.124 -14.117 -26.042 1.00 93.38 659 GLN A C 1
ATOM 4941 O O . GLN A 1 659 ? 2.017 -15.268 -26.469 1.00 93.38 659 GLN A O 1
ATOM 4946 N N . THR A 1 660 ? 1.138 -13.464 -25.445 1.00 91.56 660 THR A N 1
ATOM 4947 C CA . THR A 1 660 ? -0.186 -14.032 -25.200 1.00 91.56 660 THR A CA 1
ATOM 4948 C C . THR A 1 660 ? -1.251 -12.981 -25.534 1.00 91.56 660 THR A C 1
ATOM 4950 O O . THR A 1 660 ? -1.943 -12.498 -24.638 1.00 91.56 660 THR A O 1
ATOM 4953 N N . PRO A 1 661 ? -1.398 -12.586 -26.816 1.00 85.56 661 PRO A N 1
ATOM 4954 C CA . PRO A 1 661 ? -2.416 -11.614 -27.224 1.00 85.56 661 PRO A CA 1
ATOM 4955 C C . PRO A 1 661 ? -3.839 -12.177 -27.088 1.00 85.56 661 PRO A C 1
ATOM 4957 O O . PRO A 1 661 ? -4.800 -11.422 -26.984 1.00 85.56 661 PRO A O 1
ATOM 4960 N N . THR A 1 662 ? -3.978 -13.507 -27.068 1.00 87.69 662 THR A N 1
ATOM 4961 C CA . THR A 1 662 ? -5.231 -14.217 -26.793 1.00 87.69 662 THR A CA 1
ATOM 4962 C C . THR A 1 662 ? -5.085 -14.993 -25.482 1.00 87.69 662 THR A C 1
ATOM 4964 O O . THR A 1 662 ? -4.439 -16.043 -25.468 1.00 87.69 662 THR A O 1
ATOM 4967 N N . PRO A 1 663 ? -5.635 -14.474 -24.374 1.00 87.25 663 PRO A N 1
ATOM 4968 C CA . PRO A 1 663 ? -5.533 -15.090 -23.053 1.00 87.25 663 PRO A CA 1
ATOM 4969 C C . PRO A 1 663 ? -6.188 -16.469 -22.994 1.00 87.25 663 PRO A C 1
ATOM 4971 O O . PRO A 1 663 ? -7.160 -16.745 -23.698 1.00 87.25 663 PRO A O 1
ATOM 4974 N N . ALA A 1 664 ? -5.680 -17.330 -22.111 1.00 86.12 664 ALA A N 1
ATOM 4975 C CA . ALA A 1 664 ? -6.302 -18.620 -21.841 1.00 86.12 664 ALA A CA 1
ATOM 4976 C C . ALA A 1 664 ? -7.705 -18.442 -21.235 1.00 86.12 664 ALA A C 1
ATOM 4978 O O . ALA A 1 664 ? -7.955 -17.530 -20.443 1.00 86.12 664 ALA A O 1
ATOM 4979 N N . ILE A 1 665 ? -8.621 -19.352 -21.564 1.00 87.88 665 ILE A N 1
ATOM 4980 C CA . ILE A 1 665 ? -9.918 -19.411 -20.890 1.00 87.88 665 ILE A CA 1
ATOM 4981 C C . ILE A 1 665 ? -9.691 -20.024 -19.508 1.00 87.88 665 ILE A C 1
ATOM 4983 O O . ILE A 1 665 ? -9.152 -21.120 -19.382 1.00 87.88 665 ILE A O 1
ATOM 4987 N N . VAL A 1 666 ? -10.096 -19.289 -18.477 1.00 90.94 666 VAL A N 1
ATOM 4988 C CA . VAL A 1 666 ? -9.996 -19.693 -17.071 1.00 90.94 666 VAL A CA 1
ATOM 4989 C C . VAL A 1 666 ? -11.376 -19.500 -16.465 1.00 90.94 666 VAL A C 1
ATOM 4991 O O . VAL A 1 666 ? -11.887 -18.380 -16.487 1.00 90.94 666 VAL A O 1
ATOM 4994 N N . ASP A 1 667 ? -11.997 -20.570 -15.979 1.00 90.88 667 ASP A N 1
ATOM 4995 C CA . ASP A 1 667 ? -13.268 -20.479 -15.254 1.00 90.88 667 ASP A CA 1
ATOM 4996 C C . ASP A 1 667 ? -13.094 -19.664 -13.971 1.00 90.88 667 ASP A C 1
ATOM 4998 O O . ASP A 1 667 ? -11.997 -19.631 -13.416 1.00 90.88 667 ASP A O 1
ATOM 5002 N N . ASP A 1 668 ? -14.161 -19.027 -13.472 1.00 93.75 668 ASP A N 1
ATOM 5003 C CA . ASP A 1 668 ? -14.098 -18.329 -12.183 1.00 93.75 668 ASP A CA 1
ATOM 5004 C C . ASP A 1 668 ? -13.697 -19.322 -11.076 1.00 93.75 668 ASP A C 1
ATOM 5006 O O . ASP A 1 668 ? -14.474 -20.226 -10.738 1.00 93.75 668 ASP A O 1
ATOM 5010 N N . PRO A 1 669 ? -12.489 -19.189 -10.494 1.00 95.06 669 PRO A N 1
ATOM 5011 C CA . PRO A 1 669 ? -12.005 -20.166 -9.538 1.00 95.06 669 PRO A CA 1
ATOM 5012 C C . PRO A 1 669 ? -12.663 -20.001 -8.165 1.00 95.06 669 PRO A C 1
ATOM 5014 O O . PRO A 1 669 ? -12.616 -20.931 -7.361 1.00 95.06 669 PRO A O 1
ATOM 5017 N N . VAL A 1 670 ? -13.282 -18.851 -7.866 1.00 96.81 670 VAL A N 1
ATOM 5018 C CA . VAL A 1 670 ? -13.755 -18.519 -6.514 1.00 96.81 670 VAL A CA 1
ATOM 5019 C C . VAL A 1 670 ? -14.839 -19.490 -6.011 1.00 96.81 670 VAL A C 1
ATOM 5021 O O . VAL A 1 670 ? -14.678 -20.021 -4.906 1.00 96.81 670 VAL A O 1
ATOM 5024 N N . PRO A 1 671 ? -15.924 -19.793 -6.756 1.00 96.88 671 PRO A N 1
ATOM 5025 C CA . PRO A 1 671 ? -16.952 -20.726 -6.287 1.00 96.88 671 PRO A CA 1
ATOM 5026 C C . PRO A 1 671 ? -16.419 -22.151 -6.081 1.00 96.88 671 PRO A C 1
ATOM 5028 O O . PRO A 1 671 ? -16.797 -22.825 -5.119 1.00 96.88 671 PRO A O 1
ATOM 5031 N N . LEU A 1 672 ? -15.518 -22.592 -6.963 1.00 96.62 672 LEU A N 1
ATOM 5032 C CA . LEU A 1 672 ? -14.921 -23.929 -6.955 1.00 96.62 672 LEU A CA 1
ATOM 5033 C C . LEU A 1 672 ? -13.940 -24.101 -5.789 1.00 96.62 672 LEU A C 1
ATOM 5035 O O . LEU A 1 672 ? -14.017 -25.085 -5.054 1.00 96.62 672 LEU A O 1
ATOM 5039 N N . LEU A 1 673 ? -13.091 -23.100 -5.546 1.00 96.62 673 LEU A N 1
ATOM 5040 C CA . LEU A 1 673 ? -12.208 -23.048 -4.380 1.00 96.62 673 LEU A CA 1
ATOM 5041 C C . LEU A 1 673 ? -13.001 -23.078 -3.074 1.00 96.62 673 LEU A C 1
ATOM 5043 O O . LEU A 1 673 ? -12.669 -23.847 -2.176 1.00 96.62 673 LEU A O 1
ATOM 5047 N N . ARG A 1 674 ? -14.094 -22.314 -2.975 1.00 97.31 674 ARG A N 1
ATOM 5048 C CA . ARG A 1 674 ? -14.976 -22.339 -1.797 1.00 97.31 674 ARG A CA 1
ATOM 5049 C C . ARG A 1 674 ? -15.617 -23.700 -1.559 1.00 97.31 674 ARG A C 1
ATOM 5051 O O . ARG A 1 674 ? -15.858 -24.070 -0.414 1.00 97.31 674 ARG A O 1
ATOM 5058 N N . ARG A 1 675 ? -15.963 -24.438 -2.615 1.00 96.38 675 ARG A N 1
ATOM 5059 C CA . ARG A 1 675 ? -16.493 -25.808 -2.497 1.00 96.38 675 ARG A CA 1
ATOM 5060 C C . ARG A 1 675 ? -15.417 -26.755 -1.960 1.00 96.38 675 ARG A C 1
ATOM 5062 O O . ARG A 1 675 ? -15.674 -27.477 -1.000 1.00 96.38 675 ARG A O 1
ATOM 5069 N N . LEU A 1 676 ? -14.211 -26.682 -2.522 1.00 96.00 676 LEU A N 1
ATOM 5070 C CA . LEU A 1 676 ? -13.055 -27.468 -2.091 1.00 96.00 676 LEU A CA 1
ATOM 5071 C C . LEU A 1 676 ? -12.663 -27.178 -0.630 1.00 96.00 676 LEU A C 1
ATOM 5073 O O . LEU A 1 676 ? -12.488 -28.104 0.160 1.00 96.00 676 LEU A O 1
ATOM 5077 N N . ALA A 1 677 ? -12.577 -25.903 -0.246 1.00 95.69 677 ALA A N 1
ATOM 5078 C CA . ALA A 1 677 ? -12.220 -25.490 1.111 1.00 95.69 677 ALA A CA 1
ATOM 5079 C C . ALA A 1 677 ? -13.277 -25.902 2.142 1.00 95.69 677 ALA A C 1
ATOM 5081 O O . ALA A 1 677 ? -12.922 -26.373 3.220 1.00 95.69 677 ALA A O 1
ATOM 5082 N N . ARG A 1 678 ? -14.570 -25.818 1.792 1.00 95.81 678 ARG A N 1
ATOM 5083 C CA . ARG A 1 678 ? -15.663 -26.334 2.633 1.00 95.81 678 ARG A CA 1
ATOM 5084 C C . ARG A 1 678 ? -15.540 -27.830 2.886 1.00 95.81 678 ARG A C 1
ATOM 5086 O O . ARG A 1 678 ? -15.734 -28.275 4.015 1.00 95.81 678 ARG A O 1
ATOM 5093 N N . HIS A 1 679 ? -15.194 -28.605 1.858 1.00 95.69 679 HIS A N 1
ATOM 5094 C CA . HIS A 1 679 ? -14.978 -30.044 2.006 1.00 95.69 679 HIS A CA 1
ATOM 5095 C C . HIS A 1 679 ? -13.803 -30.357 2.951 1.00 95.69 679 HIS A C 1
ATOM 5097 O O . HIS A 1 679 ? -13.883 -31.280 3.762 1.00 95.69 679 HIS A O 1
ATOM 5103 N N . HIS A 1 680 ? -12.746 -29.540 2.916 1.00 94.06 680 HIS A N 1
ATOM 5104 C CA . HIS A 1 680 ? -11.561 -29.662 3.773 1.00 94.06 680 HIS A CA 1
ATOM 5105 C C . HIS A 1 680 ? -11.503 -28.621 4.907 1.00 94.06 680 HIS A C 1
ATOM 5107 O O . HIS A 1 680 ? -10.423 -28.156 5.268 1.00 94.06 680 HIS A O 1
ATOM 5113 N N . ALA A 1 681 ? -12.649 -28.276 5.506 1.00 94.06 681 ALA A N 1
ATOM 5114 C CA . ALA A 1 681 ? -12.750 -27.201 6.496 1.00 94.06 681 ALA A CA 1
ATOM 5115 C C . ALA A 1 681 ? -11.659 -27.245 7.589 1.00 94.06 681 ALA A C 1
ATOM 5117 O O . ALA A 1 681 ? -11.383 -28.291 8.193 1.00 94.06 681 ALA A O 1
ATOM 5118 N N . GLY A 1 682 ? -11.072 -26.079 7.868 1.00 92.44 682 GLY A N 1
ATOM 5119 C CA . GLY A 1 682 ? -9.972 -25.881 8.814 1.00 92.44 682 GLY A CA 1
ATOM 5120 C C . GLY A 1 682 ? -8.573 -26.210 8.281 1.00 92.44 682 GLY A C 1
ATOM 5121 O O . GLY A 1 682 ? -7.612 -26.039 9.026 1.00 92.44 682 GLY A O 1
ATOM 5122 N N . HIS A 1 683 ? -8.438 -26.661 7.030 1.00 93.50 683 HIS A N 1
ATOM 5123 C CA . HIS A 1 683 ? -7.147 -26.940 6.395 1.00 93.50 683 HIS A CA 1
ATOM 5124 C C . HIS A 1 683 ? -6.934 -26.038 5.171 1.00 93.50 683 HIS A C 1
ATOM 5126 O O . HIS A 1 683 ? -7.893 -25.795 4.433 1.00 93.50 683 HIS A O 1
ATOM 5132 N N . PRO A 1 684 ? -5.703 -25.554 4.916 1.00 95.56 684 PRO A N 1
ATOM 5133 C CA . PRO A 1 684 ? -5.403 -24.829 3.687 1.00 95.56 684 PRO A CA 1
ATOM 5134 C C . PRO A 1 684 ? -5.502 -25.744 2.468 1.00 95.56 684 PRO A C 1
ATOM 5136 O O . PRO A 1 684 ? -4.778 -26.736 2.355 1.00 95.56 684 PRO A O 1
ATOM 5139 N N . VAL A 1 685 ? -6.379 -25.385 1.535 1.00 96.25 685 VAL A N 1
ATOM 5140 C CA . VAL A 1 685 ? -6.416 -25.960 0.188 1.00 96.25 685 VAL A CA 1
ATOM 5141 C C . VAL A 1 685 ? -5.802 -24.970 -0.783 1.00 96.25 685 VAL A C 1
ATOM 5143 O O . VAL A 1 685 ? -6.013 -23.766 -0.659 1.00 96.25 685 VAL A O 1
ATOM 5146 N N . ALA A 1 686 ? -5.042 -25.463 -1.751 1.00 96.25 686 ALA A N 1
ATOM 5147 C CA . ALA A 1 686 ? -4.431 -24.623 -2.762 1.00 96.25 686 ALA A CA 1
ATOM 5148 C C . ALA A 1 686 ? -4.675 -25.161 -4.165 1.00 96.25 686 ALA A C 1
ATOM 5150 O O . ALA A 1 686 ? -4.633 -26.368 -4.403 1.00 96.25 686 ALA A O 1
ATOM 5151 N N . VAL A 1 687 ? -4.894 -24.243 -5.099 1.00 97.06 687 VAL A N 1
ATOM 5152 C CA . VAL A 1 687 ? -4.944 -24.534 -6.528 1.00 97.06 687 VAL A CA 1
ATOM 5153 C C . VAL A 1 687 ? -3.786 -23.818 -7.196 1.00 97.06 687 VAL A C 1
ATOM 5155 O O . VAL A 1 687 ? -3.631 -22.605 -7.061 1.00 97.06 687 VAL A O 1
ATOM 5158 N N . HIS A 1 688 ? -2.967 -24.590 -7.895 1.00 96.81 688 HIS A N 1
ATOM 5159 C CA . HIS A 1 688 ? -1.791 -24.124 -8.604 1.00 96.81 688 HIS A CA 1
ATOM 5160 C C . HIS A 1 688 ? -2.033 -24.199 -10.110 1.00 96.81 688 HIS A C 1
ATOM 5162 O O . HIS A 1 688 ? -2.286 -25.279 -10.647 1.00 96.81 688 HIS A O 1
ATOM 5168 N N . TYR A 1 689 ? -1.941 -23.054 -10.778 1.00 95.81 689 TYR A N 1
ATOM 5169 C CA . TYR A 1 689 ? -2.041 -22.931 -12.226 1.00 95.81 689 TYR A CA 1
ATOM 5170 C C . TYR A 1 689 ? -0.648 -22.720 -12.810 1.00 95.81 689 TYR A C 1
ATOM 5172 O O . TYR A 1 689 ? 0.041 -21.761 -12.452 1.00 95.81 689 TYR A O 1
ATOM 5180 N N . ALA A 1 690 ? -0.254 -23.599 -13.730 1.00 93.19 690 ALA A N 1
ATOM 5181 C CA . ALA A 1 690 ? 0.998 -23.498 -14.467 1.00 93.19 690 ALA A CA 1
ATOM 5182 C C . ALA A 1 690 ? 0.808 -24.004 -15.901 1.00 93.19 690 ALA A C 1
ATOM 5184 O O . ALA A 1 690 ? 0.455 -25.167 -16.129 1.00 93.19 690 ALA A O 1
ATOM 5185 N N . GLY A 1 691 ? 1.049 -23.125 -16.876 1.00 87.88 691 GLY A N 1
ATOM 5186 C CA . GLY A 1 691 ? 0.814 -23.425 -18.287 1.00 87.88 691 GLY A CA 1
ATOM 5187 C C . GLY A 1 691 ? -0.637 -23.846 -18.534 1.00 87.88 691 GLY A C 1
ATOM 5188 O O . GLY A 1 691 ? -1.563 -23.100 -18.234 1.00 87.88 691 GLY A O 1
ATOM 5189 N N . THR A 1 692 ? -0.829 -25.053 -19.061 1.00 88.44 692 THR A N 1
ATOM 5190 C CA . THR A 1 692 ? -2.148 -25.648 -19.345 1.00 88.44 692 THR A CA 1
ATOM 5191 C C . THR A 1 692 ? -2.621 -26.611 -18.254 1.00 88.44 692 THR A C 1
ATOM 5193 O O . THR A 1 692 ? -3.553 -27.383 -18.471 1.00 88.44 692 THR A O 1
ATOM 5196 N N . THR A 1 693 ? -1.954 -26.619 -17.096 1.00 93.19 693 THR A N 1
ATOM 5197 C CA . THR A 1 693 ? -2.240 -27.551 -16.004 1.00 93.19 693 THR A CA 1
ATOM 5198 C C . THR A 1 693 ? -2.738 -26.831 -14.758 1.00 93.19 693 THR A C 1
ATOM 5200 O O . THR A 1 693 ? -2.290 -25.735 -14.417 1.00 93.19 693 THR A O 1
ATOM 5203 N N . CYS A 1 694 ? -3.657 -27.494 -14.068 1.00 95.19 694 CYS A N 1
ATOM 5204 C CA . CYS A 1 694 ? -4.221 -27.126 -12.784 1.00 95.19 694 CYS A CA 1
ATOM 5205 C C . CYS A 1 694 ? -3.945 -28.264 -11.796 1.00 95.19 694 CYS A C 1
ATOM 5207 O O . CYS A 1 694 ? -4.320 -29.414 -12.034 1.00 95.19 694 CYS A O 1
ATOM 5209 N N . GLN A 1 695 ? -3.290 -27.950 -10.684 1.00 96.25 695 GLN A N 1
ATOM 5210 C CA . GLN A 1 695 ? -2.985 -28.905 -9.622 1.00 96.25 695 GLN A CA 1
ATOM 5211 C C . GLN A 1 695 ? -3.687 -28.500 -8.331 1.00 96.25 695 GLN A C 1
ATOM 5213 O O . GLN A 1 695 ? -3.692 -27.325 -7.968 1.00 96.25 695 GLN A O 1
ATOM 5218 N N . VAL A 1 696 ? -4.237 -29.475 -7.615 1.00 97.38 696 VAL A N 1
ATOM 5219 C CA . VAL A 1 696 ? -4.915 -29.269 -6.334 1.00 97.38 696 VAL A CA 1
ATOM 5220 C C . VAL A 1 696 ? -4.066 -29.854 -5.215 1.00 97.38 696 VAL A C 1
ATOM 5222 O O . VAL A 1 696 ? -3.614 -30.996 -5.298 1.00 97.38 696 VAL A O 1
ATOM 5225 N N . TRP A 1 697 ? -3.874 -29.071 -4.161 1.00 96.50 697 TRP A N 1
ATOM 5226 C CA . TRP A 1 697 ? -3.034 -29.395 -3.017 1.00 96.50 697 TRP A CA 1
ATOM 5227 C C . TRP A 1 697 ? -3.798 -29.178 -1.713 1.00 96.50 697 TRP A C 1
ATOM 5229 O O . TRP A 1 697 ? -4.621 -28.270 -1.599 1.00 96.50 697 TRP A O 1
ATOM 5239 N N . LEU A 1 698 ? -3.494 -29.998 -0.714 1.00 95.19 698 LEU A N 1
ATOM 5240 C CA . LEU A 1 698 ? -3.990 -29.873 0.651 1.00 95.19 698 LEU A CA 1
ATOM 5241 C C . LEU A 1 698 ? -2.800 -29.784 1.594 1.00 95.19 698 LEU A C 1
ATOM 5243 O O . LEU A 1 698 ? -1.882 -30.597 1.510 1.00 95.19 698 LEU A O 1
ATOM 5247 N N . ARG A 1 699 ? -2.833 -28.828 2.515 1.00 92.00 699 ARG A N 1
ATOM 5248 C CA . ARG A 1 699 ? -1.909 -28.785 3.642 1.00 92.00 699 ARG A CA 1
ATOM 5249 C C . ARG A 1 699 ? -2.597 -29.351 4.877 1.00 92.00 699 ARG A C 1
ATOM 5251 O O . ARG A 1 699 ? -3.620 -28.828 5.311 1.00 92.00 699 ARG A O 1
ATOM 5258 N N . ASP A 1 700 ? -2.041 -30.416 5.433 1.00 87.69 700 ASP A N 1
ATOM 5259 C CA . ASP A 1 700 ? -2.458 -30.977 6.716 1.00 87.69 700 ASP A CA 1
ATOM 5260 C C . ASP A 1 700 ? -1.388 -30.714 7.791 1.00 87.69 700 ASP A C 1
ATOM 5262 O O . ASP A 1 700 ? -0.459 -29.930 7.587 1.00 87.69 700 ASP A O 1
ATOM 5266 N N . ARG A 1 701 ? -1.551 -31.305 8.981 1.00 81.44 701 ARG A N 1
ATOM 5267 C CA . ARG A 1 701 ? -0.571 -31.160 10.071 1.00 81.44 701 ARG A CA 1
ATOM 5268 C C . ARG A 1 701 ? 0.760 -31.857 9.774 1.00 81.44 701 ARG A C 1
ATOM 5270 O O . ARG A 1 701 ? 1.765 -31.473 10.366 1.00 81.44 701 ARG A O 1
ATOM 5277 N N . ASP A 1 702 ? 0.748 -32.855 8.897 1.00 82.25 702 ASP A N 1
ATOM 5278 C CA . ASP A 1 702 ? 1.875 -33.741 8.612 1.00 82.25 702 ASP A CA 1
ATOM 5279 C C . ASP A 1 702 ? 2.649 -33.296 7.355 1.00 82.25 702 ASP A C 1
ATOM 5281 O O . ASP A 1 702 ? 3.782 -33.726 7.136 1.00 82.25 702 ASP A O 1
ATOM 5285 N N . GLY A 1 703 ? 2.084 -32.389 6.548 1.00 86.62 703 GLY A N 1
ATOM 52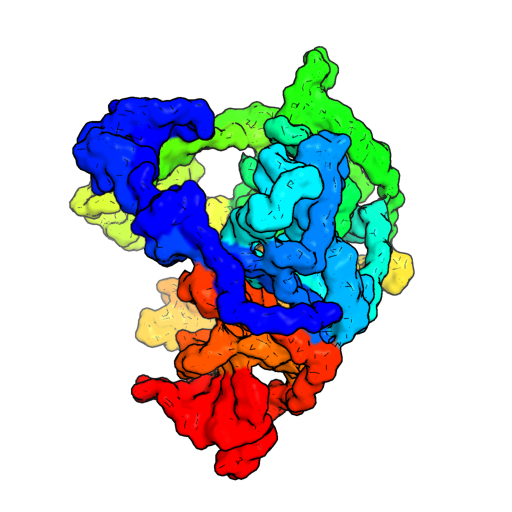86 C CA . GLY A 1 703 ? 2.772 -31.735 5.444 1.00 86.62 703 GLY A CA 1
ATOM 5287 C C . GLY A 1 703 ? 1.850 -31.215 4.342 1.00 86.62 703 GLY A C 1
ATOM 5288 O O . GLY A 1 703 ? 0.720 -30.784 4.562 1.00 86.62 703 GLY A O 1
ATOM 5289 N N . VAL A 1 704 ? 2.379 -31.203 3.118 1.00 92.44 704 VAL A N 1
ATOM 5290 C CA . VAL A 1 704 ? 1.666 -30.778 1.907 1.00 92.44 704 VAL A CA 1
ATOM 5291 C C . VAL A 1 704 ? 1.451 -32.000 1.021 1.00 92.44 704 VAL A C 1
ATOM 5293 O O . VAL A 1 704 ? 2.408 -32.670 0.638 1.00 92.44 704 VAL A O 1
ATOM 5296 N N . ARG A 1 705 ? 0.192 -32.278 0.680 1.00 93.56 705 ARG A N 1
ATOM 5297 C CA . ARG A 1 705 ? -0.234 -33.431 -0.114 1.00 93.56 705 ARG A CA 1
ATOM 5298 C C . ARG A 1 705 ? -0.847 -32.984 -1.437 1.00 93.56 705 ARG A C 1
ATOM 5300 O O . ARG A 1 705 ? -1.754 -32.154 -1.466 1.00 93.56 705 ARG A O 1
ATOM 5307 N N . HIS A 1 706 ? -0.371 -33.569 -2.532 1.00 95.44 706 HIS A N 1
ATOM 5308 C CA . HIS A 1 706 ? -0.985 -33.439 -3.855 1.00 95.44 706 HIS A CA 1
ATOM 5309 C C . HIS A 1 706 ? -2.285 -34.252 -3.909 1.00 95.44 706 HIS A C 1
ATOM 5311 O O . HIS A 1 706 ? -2.308 -35.395 -3.452 1.00 95.44 706 HIS A O 1
ATOM 5317 N N . LEU A 1 707 ? -3.365 -33.659 -4.421 1.00 95.81 707 LEU A N 1
ATOM 5318 C CA . LEU A 1 707 ? -4.676 -34.306 -4.527 1.00 95.81 707 LEU A CA 1
ATOM 5319 C C . LEU A 1 707 ? -5.025 -34.691 -5.967 1.00 95.81 707 LEU A C 1
ATOM 5321 O O . LEU A 1 707 ? -5.489 -35.802 -6.201 1.00 95.81 707 LEU A O 1
ATOM 5325 N N . ALA A 1 708 ? -4.836 -33.777 -6.921 1.00 96.88 708 ALA A N 1
ATOM 5326 C CA . ALA A 1 708 ? -5.208 -33.992 -8.318 1.00 96.88 708 ALA A CA 1
ATOM 5327 C C . ALA A 1 708 ? -4.401 -33.105 -9.273 1.00 96.88 708 ALA A C 1
ATOM 5329 O O . ALA A 1 708 ? -3.974 -32.008 -8.911 1.00 96.88 708 ALA A O 1
ATOM 5330 N N . THR A 1 709 ? -4.248 -33.567 -10.515 1.00 96.81 709 THR A N 1
ATOM 5331 C CA . THR A 1 709 ? -3.764 -32.772 -11.652 1.00 96.81 709 THR A CA 1
ATOM 5332 C C . THR A 1 709 ? -4.756 -32.926 -12.795 1.00 96.81 709 THR A C 1
ATOM 5334 O O . THR A 1 709 ? -5.104 -34.047 -13.156 1.00 96.81 709 THR A O 1
ATOM 5337 N N . ALA A 1 710 ? -5.193 -31.814 -13.374 1.00 96.31 710 ALA A N 1
ATOM 5338 C CA . ALA A 1 710 ? -6.133 -31.782 -14.487 1.00 96.31 710 ALA A CA 1
ATOM 5339 C C . ALA A 1 710 ? -5.859 -30.556 -15.381 1.00 96.31 710 ALA A C 1
ATOM 5341 O O . ALA A 1 710 ? -5.107 -29.669 -14.982 1.00 96.31 710 ALA A O 1
ATOM 5342 N N . PRO A 1 711 ? -6.445 -30.464 -16.585 1.00 94.00 711 PRO A N 1
ATOM 5343 C CA . PRO A 1 711 ? -6.290 -29.282 -17.438 1.00 94.00 711 PRO A CA 1
ATOM 5344 C C . PRO A 1 711 ? -7.038 -28.037 -16.925 1.00 94.00 711 PRO A C 1
ATOM 5346 O O . PRO A 1 711 ? -6.725 -26.924 -17.333 1.00 94.00 711 PRO A O 1
ATOM 5349 N N . SER A 1 712 ? -8.012 -28.195 -16.023 1.00 94.81 712 SER A N 1
ATOM 5350 C CA . SER A 1 712 ? -8.767 -27.088 -15.425 1.00 94.81 712 SER A CA 1
ATOM 5351 C C . SER A 1 712 ? -9.196 -27.414 -13.993 1.00 94.81 712 SER A C 1
ATOM 5353 O O . SER A 1 712 ? -9.191 -28.579 -13.585 1.00 94.81 712 SER A O 1
ATOM 5355 N N . LEU A 1 713 ? -9.582 -26.393 -13.222 1.00 95.06 713 LEU A N 1
ATOM 5356 C CA . LEU A 1 713 ? -10.098 -26.591 -11.865 1.00 95.06 713 LEU A CA 1
ATOM 5357 C C . LEU A 1 713 ? -11.410 -27.400 -11.842 1.00 95.06 713 LEU A C 1
ATOM 5359 O O . LEU A 1 713 ? -11.489 -28.315 -11.025 1.00 95.06 713 LEU A O 1
ATOM 5363 N N . PRO A 1 714 ? -12.401 -27.165 -12.730 1.00 96.12 714 PRO A N 1
ATOM 5364 C CA . PRO A 1 714 ? -13.564 -28.048 -12.830 1.00 96.12 714 PRO A CA 1
ATOM 5365 C C . PRO A 1 714 ? -13.181 -29.518 -13.031 1.00 96.12 714 PRO A C 1
ATOM 5367 O O . PRO A 1 714 ? -13.605 -30.367 -12.254 1.00 96.12 714 PRO A O 1
ATOM 5370 N N . ALA A 1 715 ? -12.292 -29.809 -13.988 1.00 95.00 715 ALA A N 1
ATOM 5371 C CA . ALA A 1 715 ? -11.859 -31.178 -14.266 1.00 95.00 715 ALA A CA 1
ATOM 5372 C C . ALA A 1 715 ? -11.112 -31.814 -13.078 1.00 95.00 715 ALA A C 1
ATOM 5374 O O . ALA A 1 715 ? -11.225 -33.016 -12.841 1.00 95.00 715 ALA A O 1
ATOM 5375 N N . ALA A 1 716 ? -10.360 -31.016 -12.311 1.00 94.88 716 ALA A N 1
ATOM 5376 C CA . ALA A 1 716 ? -9.707 -31.490 -11.095 1.00 94.88 716 ALA A CA 1
ATOM 5377 C C . ALA A 1 716 ? -10.720 -31.833 -9.994 1.00 94.88 716 ALA A C 1
ATOM 5379 O O . ALA A 1 716 ? -10.542 -32.830 -9.299 1.00 94.88 716 ALA A O 1
ATOM 5380 N N . LEU A 1 717 ? -11.779 -31.033 -9.831 1.00 94.69 717 LEU A N 1
ATOM 5381 C CA . LEU A 1 717 ? -12.830 -31.313 -8.852 1.00 94.69 717 LEU A CA 1
ATOM 5382 C C . LEU A 1 717 ? -13.675 -32.526 -9.247 1.00 94.69 717 LEU A C 1
ATOM 5384 O O . LEU A 1 717 ? -13.949 -33.357 -8.384 1.00 94.69 717 LEU A O 1
ATOM 5388 N N . ASP A 1 718 ? -13.985 -32.693 -10.533 1.00 94.00 718 ASP A N 1
ATOM 5389 C CA . ASP A 1 718 ? -14.665 -33.891 -11.036 1.00 94.00 718 ASP A CA 1
ATOM 5390 C C . ASP A 1 718 ? -13.845 -35.160 -10.742 1.00 94.00 718 ASP A C 1
ATOM 5392 O O . ASP A 1 718 ? -14.388 -36.162 -10.274 1.00 94.00 718 ASP A O 1
ATOM 5396 N N . ALA A 1 719 ? -12.519 -35.104 -10.925 1.00 93.06 719 ALA A N 1
ATOM 5397 C CA . ALA A 1 719 ? -11.611 -36.203 -10.585 1.00 93.06 719 ALA A CA 1
ATOM 5398 C C . ALA A 1 719 ? -11.559 -36.504 -9.074 1.00 93.06 719 ALA A C 1
ATOM 5400 O O . ALA A 1 719 ? -11.311 -37.643 -8.679 1.00 93.06 719 ALA A O 1
ATOM 5401 N N . LEU A 1 720 ? -11.817 -35.499 -8.231 1.00 93.06 720 LEU A N 1
ATOM 5402 C CA . LEU A 1 720 ? -11.942 -35.640 -6.777 1.00 93.06 720 LEU A CA 1
ATOM 5403 C C . LEU A 1 720 ? -13.364 -36.007 -6.333 1.00 93.06 720 LEU A C 1
ATOM 5405 O O . LEU A 1 720 ? -13.602 -36.138 -5.132 1.00 93.06 720 LEU A O 1
ATOM 5409 N N . THR A 1 721 ? -14.299 -36.207 -7.270 1.00 90.81 721 THR A N 1
ATOM 5410 C CA . THR A 1 721 ? -15.730 -36.454 -7.015 1.00 90.81 721 THR A CA 1
ATOM 5411 C C . THR A 1 721 ? -16.405 -35.348 -6.198 1.00 90.81 721 THR A C 1
ATOM 5413 O O . THR A 1 721 ? -17.335 -35.613 -5.432 1.00 90.81 721 THR A O 1
ATOM 5416 N N . LEU A 1 722 ? -15.907 -34.113 -6.327 1.00 81.44 722 LEU A N 1
ATOM 5417 C CA . LEU A 1 722 ? -16.276 -33.001 -5.460 1.00 81.44 722 LEU A CA 1
ATOM 5418 C C . LEU A 1 722 ? -17.387 -32.140 -5.967 1.00 81.44 722 LEU A C 1
ATOM 5420 O O . LEU A 1 722 ? -17.421 -31.775 -7.163 1.00 81.44 722 LEU A O 1
#

Sequence (722 aa):
MTGEASDGPPVVLCPSCDGLGFALVACRCTSGGNRLLITDDVDRPAGEPYQDCELCDGVGTVGAPCHSCRQSGRRRAQLVLTVANVDTGAVASANVVPGVVEPAPWPGDGGASWHLPLAPLLRELAAAVGANSWTDARQPGSPDGPIVLLPRDWRPELPEVARRMAEATALAGESLDAWRLYLGRTGAASPRDPAAVLARRCRLADLLCLDLVVEARRTALGLTWHLRYEVPGGPVPTDAGRGADNLASAIVDTSDLDACYGLAERGLVAPAHHLAAGYQPRPDPPAIDLDLLERRIVADCLDLDTGAPTAGAQAIWRDGRWWHTSLRAAGTTERLSEWSTGQIVSRRTPLLRRGWAPPAPSWQGTAVPYAACPDCDPHSRLRRCGCRPRYTPADPHCPKCAGTGRAPSSLRCDTCHDSRRLYRDVTITITDLTSRVIHLTWRVDATGWRTGEISWYVADAGTVHAGDQTWRAGERIAAPHVATHPGGKPLHQLPTPFRLGEWARAFGVRPEDLTDLDGGGDIGTGLRTGTITLHRPGDDPLTGYLTEAARGRPGARVFVLARRPDVPPLADLVRLVLGLRLAVTVTLVDHVRNTGDLRLVQGESWDVTIRPPGAPVVPADPPTRSTPEAAVAFCLDYLELAIAGSVPDDPDAPIPVPQTPTPAIVDDPVPLLRRLARHHAGHPVAVHYAGTTCQVWLRDRDGVRHLATAPSLPAALDALTL

pLDDT: mean 87.41, std 9.19, range [31.95, 97.56]